Protein AF-0000000070794550 (afdb_homodimer)

Solvent-accessible surface area (backbone atoms only — not comparable to full-atom values): 39874 Å² total; per-residue (Å²): 136,85,81,77,79,78,79,77,77,76,75,76,77,64,78,76,72,65,73,42,63,69,60,54,55,72,79,30,50,44,40,34,38,32,45,31,24,55,67,31,24,35,37,39,32,32,32,24,46,64,47,97,80,58,33,55,36,81,70,41,79,57,39,71,37,76,34,78,49,10,64,63,60,50,62,90,42,66,71,52,47,46,52,52,51,50,62,43,49,58,83,49,68,86,49,79,27,49,26,40,39,36,29,32,53,31,43,52,71,46,60,66,68,55,51,54,50,47,28,49,48,52,50,55,52,37,70,76,44,84,34,48,42,71,74,47,58,44,72,54,28,45,39,57,50,26,49,20,34,40,47,25,49,33,53,77,68,54,30,81,80,39,85,82,69,70,70,57,23,33,34,39,32,31,50,36,22,28,21,40,28,40,58,47,83,66,60,88,78,54,89,44,99,43,56,49,76,44,78,56,88,91,38,80,46,43,29,36,34,45,49,42,66,28,58,1,61,49,46,41,41,42,62,43,63,70,44,39,30,29,21,18,20,63,34,70,31,55,74,67,49,60,18,58,20,30,20,68,62,30,16,58,52,47,30,41,47,38,38,72,61,64,37,33,27,80,70,32,28,64,56,41,71,75,33,76,66,86,43,38,38,46,35,49,63,56,44,58,62,56,67,31,75,88,68,66,41,84,83,38,47,47,25,47,51,58,47,30,52,48,23,28,64,70,37,4,65,29,51,33,76,57,49,48,67,76,39,72,83,50,89,57,61,64,46,46,15,34,53,38,14,43,48,33,18,42,43,31,67,12,41,56,44,58,45,75,46,63,36,28,42,64,55,83,94,60,57,73,52,38,61,52,17,52,52,56,68,48,72,83,127,135,84,82,76,79,78,78,78,77,77,74,76,78,64,78,77,74,64,74,42,63,69,59,53,56,71,79,30,49,46,41,34,37,32,44,32,25,55,66,34,25,36,36,39,31,33,33,27,46,64,46,96,78,58,32,54,37,82,70,40,79,57,37,72,36,76,34,80,49,10,62,62,62,49,62,91,42,65,69,52,48,46,51,50,50,50,60,43,48,59,82,50,68,86,48,80,27,49,25,39,39,36,29,32,52,31,42,54,71,44,60,66,69,55,51,55,52,48,29,49,48,52,49,56,51,35,71,74,43,83,34,48,41,69,72,47,57,43,73,53,29,46,39,58,50,26,48,20,35,41,48,24,48,32,53,77,67,54,31,82,79,40,84,83,69,69,67,56,24,32,32,36,33,30,50,36,23,29,21,40,29,39,58,47,83,66,58,90,77,53,92,43,100,44,55,49,77,44,77,57,88,91,38,79,45,43,29,36,35,46,48,42,67,29,56,1,61,50,45,41,40,43,62,43,62,71,43,40,29,28,20,18,20,63,32,71,30,55,74,66,49,60,20,53,24,31,19,66,62,30,16,57,52,47,29,41,48,38,37,71,61,62,37,34,28,81,68,32,28,64,58,41,70,76,33,77,67,86,44,37,36,48,34,50,63,57,44,59,62,58,67,32,75,89,70,65,41,84,82,37,47,46,26,46,51,57,47,29,51,48,24,27,65,71,36,4,64,30,52,35,76,56,48,47,67,77,38,72,86,51,90,56,61,62,46,45,14,34,53,37,15,44,47,35,18,44,43,32,68,12,41,56,44,59,48,75,46,62,37,28,40,63,55,82,94,61,58,76,50,38,60,53,17,52,54,56,67,48,72,82,127

Sequence (762 aa):
MLRWIVLICISLFLPLSAYADKSDCINHHCIAVIDAGSSSSRLHIYAYDLDETNTPIAIREIWNRKAVPGLPTIEHENKSVSAYMEKLFSDAPAVLMPVYFYSTAGMRLLPKTHHRNVNQLVAEWFDRQYYWRLVTARTISGTEEGIFAWLATNYQLNLFQQEPQTLAGVMDIGGASVQIVIPVVNPSFMDHEHTTTIRLYGKEFTVFSHSFLGLGQNEMGHQFFDLKFCFPEEYELPSGRQARGDAYACKDEIAILVNSVHSVSRKIKSVLAANPIEKWYILGGITFMLNDKLFSLDNQYFTNRDLISYADQNICHQKWSTLEVLYPDNLMVFNYCMLPSYLYALLVHGYGLKSYQKVNFMPNSKNIDWTLGVVLQHKQSMLRWIVLICISLFLPLSAYADKSDCINHHCIAVIDAGSSSSRLHIYAYDLDETNTPIAIREIWNRKAVPGLPTIEHENKSVSAYMEKLFSDAPAVLMPVYFYSTAGMRLLPKTHHRNVNQLVAEWFDRQYYWRLVTARTISGTEEGIFAWLATNYQLNLFQQEPQTLAGVMDIGGASVQIVIPVVNPSFMDHEHTTTIRLYGKEFTVFSHSFLGLGQNEMGHQFFDLKFCFPEEYELPSGRQARGDAYACKDEIAILVNSVHSVSRKIKSVLAANPIEKWYILGGITFMLNDKLFSLDNQYFTNRDLISYADQNICHQKWSTLEVLYPDNLMVFNYCMLPSYLYALLVHGYGLKSYQKVNFMPNSKNIDWTLGVVLQHKQS

Structure (mmCIF, N/CA/C/O backbone):
data_AF-0000000070794550-model_v1
#
loop_
_entity.id
_entity.type
_entity.pdbx_description
1 polymer 'Ecto-ATP diphosphohydrolase II'
#
loop_
_atom_site.group_PDB
_atom_site.id
_atom_site.type_symbol
_atom_site.label_atom_id
_atom_site.label_alt_id
_atom_site.label_comp_id
_atom_site.label_asym_id
_atom_site.label_entity_id
_atom_site.label_seq_id
_atom_site.pdbx_PDB_ins_code
_atom_site.Cartn_x
_atom_site.Cartn_y
_atom_site.Cartn_z
_atom_site.occupancy
_atom_site.B_iso_or_equiv
_atom_site.auth_seq_id
_atom_site.auth_comp_id
_atom_site.auth_asym_id
_atom_site.auth_atom_id
_atom_site.pdbx_PDB_model_num
ATOM 1 N N . MET A 1 1 ? -56.969 12.969 -19.75 1 31.62 1 MET A N 1
ATOM 2 C CA . MET A 1 1 ? -56 12.703 -18.688 1 31.62 1 MET A CA 1
ATOM 3 C C . MET A 1 1 ? -54.625 13.227 -19.078 1 31.62 1 MET A C 1
ATOM 5 O O . MET A 1 1 ? -54.062 12.797 -20.062 1 31.62 1 MET A O 1
ATOM 9 N N . LEU A 1 2 ? -54.312 14.516 -18.688 1 32.88 2 LEU A N 1
ATOM 10 C CA . LEU A 1 2 ? -53.156 15.336 -19 1 32.88 2 LEU A CA 1
ATOM 11 C C . LEU A 1 2 ? -51.906 14.773 -18.359 1 32.88 2 LEU A C 1
ATOM 13 O O . LEU A 1 2 ? -51.844 14.641 -17.125 1 32.88 2 LEU A O 1
ATOM 17 N N . ARG A 1 3 ? -51.156 13.875 -19.109 1 42 3 ARG A N 1
ATOM 18 C CA . ARG A 1 3 ? -49.844 13.32 -18.812 1 42 3 ARG A CA 1
ATOM 19 C C . ARG A 1 3 ? -48.844 14.43 -18.469 1 42 3 ARG A C 1
ATOM 21 O O . ARG A 1 3 ? -48.531 15.266 -19.297 1 42 3 ARG A O 1
ATOM 28 N N . TRP A 1 4 ? -48.844 14.875 -17.172 1 33.5 4 TRP A N 1
ATOM 29 C CA . TRP A 1 4 ? -47.906 15.844 -16.656 1 33.5 4 TRP A CA 1
ATOM 30 C C . TRP A 1 4 ? -46.469 15.289 -16.719 1 33.5 4 TRP A C 1
ATOM 32 O O . TRP A 1 4 ? -46.188 14.242 -16.125 1 33.5 4 TRP A O 1
ATOM 42 N N . ILE A 1 5 ? -45.75 15.578 -17.797 1 34.59 5 ILE A N 1
ATOM 43 C CA . ILE A 1 5 ? -44.312 15.328 -17.953 1 34.59 5 ILE A CA 1
ATOM 44 C C . ILE A 1 5 ? -43.531 16.078 -16.875 1 34.59 5 ILE A C 1
ATOM 46 O O . ILE A 1 5 ? -43.594 17.312 -16.812 1 34.59 5 ILE A O 1
ATOM 50 N N . VAL A 1 6 ? -43.25 15.445 -15.734 1 36.06 6 VAL A N 1
ATOM 51 C CA . VAL A 1 6 ? -42.344 15.984 -14.711 1 36.06 6 VAL A CA 1
ATOM 52 C C . VAL A 1 6 ? -40.938 16.094 -15.266 1 36.06 6 VAL A C 1
ATOM 54 O O . VAL A 1 6 ? -40.344 15.102 -15.664 1 36.06 6 VAL A O 1
ATOM 57 N N . LEU A 1 7 ? -40.562 17.25 -15.734 1 33.47 7 LEU A N 1
ATOM 58 C CA . LEU A 1 7 ? -39.188 17.609 -16.094 1 33.47 7 LEU A CA 1
ATOM 59 C C . LEU A 1 7 ? -38.281 17.578 -14.875 1 33.47 7 LEU A C 1
ATOM 61 O O . LEU A 1 7 ? -38.438 18.375 -13.945 1 33.47 7 LEU A O 1
ATOM 65 N N . ILE A 1 8 ? -37.75 16.438 -14.594 1 33.59 8 ILE A N 1
ATOM 66 C CA . ILE A 1 8 ? -36.688 16.344 -13.578 1 33.59 8 ILE A CA 1
ATOM 67 C C . ILE A 1 8 ? -35.469 17.109 -14.031 1 33.59 8 ILE A C 1
ATOM 69 O O . ILE A 1 8 ? -34.844 16.781 -15.047 1 33.59 8 ILE A O 1
ATOM 73 N N . CYS A 1 9 ? -35.312 18.391 -13.664 1 31.02 9 CYS A N 1
ATOM 74 C CA . CYS A 1 9 ? -34.094 19.172 -13.82 1 31.02 9 CYS A CA 1
ATOM 75 C C . CYS A 1 9 ? -32.969 18.578 -12.992 1 31.02 9 CYS A C 1
ATOM 77 O O . CYS A 1 9 ? -33 18.625 -11.766 1 31.02 9 CYS A O 1
ATOM 79 N N . ILE A 1 10 ? -32.312 17.609 -13.438 1 32.62 10 ILE A N 1
ATOM 80 C CA . ILE A 1 10 ? -31.047 17.156 -12.844 1 32.62 10 ILE A CA 1
ATOM 81 C C . ILE A 1 10 ? -30.047 18.312 -12.828 1 32.62 10 ILE A C 1
ATOM 83 O O . ILE A 1 10 ? -29.625 18.797 -13.883 1 32.62 10 ILE A O 1
ATOM 87 N N . SER A 1 11 ? -30.141 19.141 -11.82 1 30.39 11 SER A N 1
ATOM 88 C CA . SER A 1 11 ? -29.094 20.125 -11.633 1 30.39 11 SER A CA 1
ATOM 89 C C . SER A 1 11 ? -27.719 19.469 -11.461 1 30.39 11 SER A C 1
ATOM 91 O O . SER A 1 11 ? -27.5 18.734 -10.492 1 30.39 11 SER A O 1
ATOM 93 N N . LEU A 1 12 ? -27.031 19.172 -12.484 1 34.56 12 LEU A N 1
ATOM 94 C CA . LEU A 1 12 ? -25.609 18.875 -12.453 1 34.56 12 LEU A CA 1
ATOM 95 C C . LEU A 1 12 ? -24.859 19.938 -11.648 1 34.56 12 LEU A C 1
ATOM 97 O O . LEU A 1 12 ? -24.766 21.094 -12.07 1 34.56 12 LEU A O 1
ATOM 101 N N . PHE A 1 13 ? -24.766 19.766 -10.391 1 29.69 13 PHE A N 1
ATOM 102 C CA . PHE A 1 13 ? -23.859 20.625 -9.641 1 29.69 13 PHE A CA 1
ATOM 103 C C . PHE A 1 13 ? -22.422 20.469 -10.141 1 29.69 13 PHE A C 1
ATOM 105 O O . PHE A 1 13 ? -21.797 19.422 -9.922 1 29.69 13 PHE A O 1
ATOM 112 N N . LEU A 1 14 ? -22.047 21.016 -11.18 1 35.53 14 LEU A N 1
ATOM 113 C CA . LEU A 1 14 ? -20.641 21.188 -11.508 1 35.53 14 LEU A CA 1
ATOM 114 C C . LEU A 1 14 ? -19.875 21.828 -10.344 1 35.53 14 LEU A C 1
ATOM 116 O O . LEU A 1 14 ? -20.344 22.828 -9.773 1 35.53 14 LEU A O 1
ATOM 120 N N . PRO A 1 15 ? -19.016 21.047 -9.742 1 40.53 15 PRO A N 1
ATOM 121 C CA . PRO A 1 15 ? -18.234 21.75 -8.727 1 40.53 15 PRO A CA 1
ATOM 122 C C . PRO A 1 15 ? -17.75 23.125 -9.203 1 40.53 15 PRO A C 1
ATOM 124 O O . PRO A 1 15 ? -17.344 23.266 -10.359 1 40.53 15 PRO A O 1
ATOM 127 N N . LEU A 1 16 ? -18.25 24.188 -8.68 1 37.53 16 LEU A N 1
ATOM 128 C CA . LEU A 1 16 ? -17.812 25.562 -8.93 1 37.53 16 LEU A CA 1
ATOM 129 C C . LEU A 1 16 ? -16.297 25.672 -8.852 1 37.53 16 LEU A C 1
ATOM 131 O O . LEU A 1 16 ? -15.711 25.469 -7.785 1 37.53 16 LEU A O 1
ATOM 135 N N . SER A 1 17 ? -15.641 25.406 -9.93 1 43.44 17 SER A N 1
ATOM 136 C CA . SER A 1 17 ? -14.289 25.953 -9.992 1 43.44 17 SER A CA 1
ATOM 137 C C . SER A 1 17 ? -14.25 27.406 -9.57 1 43.44 17 SER A C 1
ATOM 139 O O . SER A 1 17 ? -14.891 28.266 -10.195 1 43.44 17 SER A O 1
ATOM 141 N N . ALA A 1 18 ? -14.078 27.656 -8.375 1 44.47 18 ALA A N 1
ATOM 142 C CA . ALA A 1 18 ? -13.867 29.047 -8 1 44.47 18 ALA A CA 1
ATOM 143 C C . ALA A 1 18 ? -12.859 29.719 -8.93 1 44.47 18 ALA A C 1
ATOM 145 O O . ALA A 1 18 ? -11.688 29.328 -8.969 1 44.47 18 ALA A O 1
ATOM 146 N N . TYR A 1 19 ? -13.234 30.312 -10 1 50.25 19 TYR A N 1
ATOM 147 C CA . TYR A 1 19 ? -12.352 31.234 -10.711 1 50.25 19 TYR A CA 1
ATOM 148 C C . TYR A 1 19 ? -11.727 32.25 -9.758 1 50.25 19 TYR A C 1
ATOM 150 O O . TYR A 1 19 ? -12.438 32.969 -9.078 1 50.25 19 TYR A O 1
ATOM 158 N N . ALA A 1 20 ? -10.539 31.875 -9.234 1 56.94 20 ALA A N 1
ATOM 159 C CA . ALA A 1 20 ? -9.836 32.844 -8.414 1 56.94 20 ALA A CA 1
ATOM 160 C C . ALA A 1 20 ? -9.672 34.188 -9.148 1 56.94 20 ALA A C 1
ATOM 162 O O . ALA A 1 20 ? -9.148 34.219 -10.266 1 56.94 20 ALA A O 1
ATOM 163 N N . ASP A 1 21 ? -10.281 35.156 -8.734 1 63.5 21 ASP A N 1
ATOM 164 C CA . ASP A 1 21 ? -10.164 36.531 -9.211 1 63.5 21 ASP A CA 1
ATOM 165 C C . ASP A 1 21 ? -8.727 37.031 -9.109 1 63.5 21 ASP A C 1
ATOM 167 O O . ASP A 1 21 ? -8.117 36.969 -8.039 1 63.5 21 ASP A O 1
ATOM 171 N N . LYS A 1 22 ? -7.973 37.312 -10.141 1 72 22 LYS A N 1
ATOM 172 C CA . LYS A 1 22 ? -6.652 37.906 -10.273 1 72 22 LYS A CA 1
ATOM 173 C C . LYS A 1 22 ? -6.496 39.094 -9.328 1 72 22 LYS A C 1
ATOM 175 O O . LYS A 1 22 ? -5.379 39.469 -8.961 1 72 22 LYS A O 1
ATOM 180 N N . SER A 1 23 ? -7.574 39.406 -8.844 1 76.12 23 SER A N 1
ATOM 181 C CA . SER A 1 23 ? -7.594 40.625 -8.047 1 76.12 23 SER A CA 1
ATOM 182 C C . SER A 1 23 ? -6.926 40.406 -6.691 1 76.12 23 SER A C 1
ATOM 184 O O . SER A 1 23 ? -6.227 41.312 -6.199 1 76.12 23 SER A O 1
ATOM 186 N N . ASP A 1 24 ? -6.984 39.281 -6.078 1 85.31 24 ASP A N 1
ATOM 187 C CA . ASP A 1 24 ? -6.375 39.031 -4.777 1 85.31 24 ASP A CA 1
ATOM 188 C C . ASP A 1 24 ? -4.852 39.125 -4.855 1 85.31 24 ASP A C 1
ATOM 190 O O . ASP A 1 24 ? -4.207 39.656 -3.965 1 85.31 24 ASP A O 1
ATOM 194 N N . CYS A 1 25 ? -4.398 38.656 -5.914 1 88.38 25 CYS A N 1
ATOM 195 C CA . CYS A 1 25 ? -2.945 38.594 -6.031 1 88.38 25 CYS A CA 1
ATOM 196 C C . CYS A 1 25 ? -2.359 39.938 -6.43 1 88.38 25 CYS A C 1
ATOM 198 O O . CYS A 1 25 ? -1.142 40.125 -6.402 1 88.38 25 CYS A O 1
ATOM 200 N N . ILE A 1 26 ? -3.189 40.844 -6.789 1 83.38 26 ILE A N 1
ATOM 201 C CA . ILE A 1 26 ? -2.768 42.188 -7.062 1 83.38 26 ILE A CA 1
ATOM 202 C C . ILE A 1 26 ? -2.641 42.969 -5.75 1 83.38 26 ILE A C 1
ATOM 204 O O . ILE A 1 26 ? -1.681 43.719 -5.551 1 83.38 26 ILE A O 1
ATOM 208 N N . ASN A 1 27 ? -3.465 42.688 -4.875 1 90.19 27 ASN A N 1
ATOM 209 C CA . ASN A 1 27 ? -3.559 43.469 -3.648 1 90.19 27 ASN A CA 1
ATOM 210 C C . ASN A 1 27 ? -2.814 42.781 -2.498 1 90.19 27 ASN A C 1
ATOM 212 O O . ASN A 1 27 ? -2.516 43.438 -1.488 1 90.19 27 ASN A O 1
ATOM 216 N N . HIS A 1 28 ? -2.576 41.531 -2.576 1 94.31 28 HIS A N 1
ATOM 217 C CA . HIS A 1 28 ? -1.906 40.719 -1.559 1 94.31 28 HIS A CA 1
ATOM 218 C C . HIS A 1 28 ? -0.818 39.844 -2.174 1 94.31 28 HIS A C 1
ATOM 220 O O . HIS A 1 28 ? -0.772 39.688 -3.395 1 94.31 28 HIS A O 1
ATOM 226 N N . HIS A 1 29 ? 0.067 39.375 -1.293 1 95.19 29 HIS A N 1
ATOM 227 C CA . HIS A 1 29 ? 1.001 38.375 -1.769 1 95.19 29 HIS A CA 1
ATOM 228 C C . HIS A 1 29 ? 0.291 37.031 -2.027 1 95.19 29 HIS A C 1
ATOM 230 O O . HIS A 1 29 ? -0.668 36.688 -1.331 1 95.19 29 HIS A O 1
ATOM 236 N N . CYS A 1 30 ? 0.753 36.375 -3.08 1 96.88 30 CYS A N 1
ATOM 237 C CA . CYS A 1 30 ? 0.184 35.062 -3.369 1 96.88 30 CYS A CA 1
ATOM 238 C C . CYS A 1 30 ? 1.271 34 -3.424 1 96.88 30 CYS A C 1
ATOM 240 O O . CYS A 1 30 ? 2.416 34.281 -3.777 1 96.88 30 CYS A O 1
ATOM 242 N N . ILE A 1 31 ? 0.942 32.812 -3.029 1 97.75 31 ILE A N 1
ATOM 243 C CA . ILE A 1 31 ? 1.855 31.688 -2.998 1 97.75 31 ILE A CA 1
ATOM 244 C C . ILE A 1 31 ? 1.089 30.391 -3.305 1 97.75 31 ILE A C 1
ATOM 246 O O . ILE A 1 31 ? -0.071 30.25 -2.91 1 97.75 31 ILE A O 1
ATOM 250 N N . ALA A 1 32 ? 1.699 29.516 -4.078 1 98.12 32 ALA A N 1
ATOM 251 C CA . ALA A 1 32 ? 1.104 28.219 -4.383 1 98.12 32 ALA A CA 1
ATOM 252 C C . ALA A 1 32 ? 1.885 27.078 -3.715 1 98.12 32 ALA A C 1
ATOM 254 O O . ALA A 1 32 ? 3.117 27.109 -3.672 1 98.12 32 ALA A O 1
ATOM 255 N N . VAL A 1 33 ? 1.181 26.141 -3.113 1 98.69 33 VAL A N 1
ATOM 256 C CA . VAL A 1 33 ? 1.776 24.953 -2.52 1 98.69 33 VAL A CA 1
ATOM 257 C C . VAL A 1 33 ? 1.087 23.703 -3.064 1 98.69 33 VAL A C 1
ATOM 259 O O . VAL A 1 33 ? -0.141 23.594 -3.021 1 98.69 33 VAL A O 1
ATOM 262 N N . ILE A 1 34 ? 1.874 22.766 -3.598 1 98.69 34 ILE A N 1
ATOM 263 C CA . ILE A 1 34 ? 1.354 21.5 -4.098 1 98.69 34 ILE A CA 1
ATOM 264 C C . ILE A 1 34 ? 1.662 20.391 -3.102 1 98.69 34 ILE A C 1
ATOM 266 O O . ILE A 1 34 ? 2.82 20.188 -2.729 1 98.69 34 ILE A O 1
ATOM 270 N N . ASP A 1 35 ? 0.62 19.75 -2.676 1 98.12 35 ASP A N 1
ATOM 271 C CA . ASP A 1 35 ? 0.699 18.516 -1.908 1 98.12 35 ASP A CA 1
ATOM 272 C C . ASP A 1 35 ? 0.505 17.297 -2.807 1 98.12 35 ASP A C 1
ATOM 274 O O . ASP A 1 35 ? -0.622 16.969 -3.189 1 98.12 35 ASP A O 1
ATOM 278 N N . ALA A 1 36 ? 1.616 16.625 -3.1 1 97.62 36 ALA A N 1
ATOM 279 C CA . ALA A 1 36 ? 1.534 15.406 -3.91 1 97.62 36 ALA A CA 1
ATOM 280 C C . ALA A 1 36 ? 1.52 14.164 -3.031 1 97.62 36 ALA A C 1
ATOM 282 O O . ALA A 1 36 ? 2.574 13.625 -2.689 1 97.62 36 ALA A O 1
ATOM 283 N N . GLY A 1 37 ? 0.333 13.641 -2.818 1 93.75 37 GLY A N 1
ATOM 284 C CA . GLY A 1 37 ? 0.152 12.531 -1.893 1 93.75 37 GLY A CA 1
ATOM 285 C C . GLY A 1 37 ? -0.058 11.203 -2.588 1 93.75 37 GLY A C 1
ATOM 286 O O . GLY A 1 37 ? 0.111 11.094 -3.805 1 93.75 37 GLY A O 1
ATOM 287 N N . SER A 1 38 ? -0.355 10.18 -1.741 1 91.69 38 SER A N 1
ATOM 288 C CA . SER A 1 38 ? -0.474 8.805 -2.207 1 91.69 38 SER A CA 1
ATOM 289 C C . SER A 1 38 ? -1.76 8.602 -3.002 1 91.69 38 SER A C 1
ATOM 291 O O . SER A 1 38 ? -1.781 7.84 -3.973 1 91.69 38 SER A O 1
ATOM 293 N N . SER A 1 39 ? -2.809 9.336 -2.646 1 88.19 39 SER A N 1
ATOM 294 C CA . SER A 1 39 ? -4.109 9.117 -3.27 1 88.19 39 SER A CA 1
ATOM 295 C C . SER A 1 39 ? -4.402 10.188 -4.32 1 88.19 39 SER A C 1
ATOM 297 O O . SER A 1 39 ? -5.121 9.93 -5.289 1 88.19 39 SER A O 1
ATOM 299 N N . SER A 1 40 ? -3.939 11.367 -4.043 1 93 40 SER A N 1
ATOM 300 C CA . SER A 1 40 ? -4.16 12.516 -4.914 1 93 40 SER A CA 1
ATOM 301 C C . SER A 1 40 ? -3.088 13.578 -4.703 1 93 40 SER A C 1
ATOM 303 O O . SER A 1 40 ? -2.297 13.492 -3.762 1 93 40 SER A O 1
ATOM 305 N N . SER A 1 41 ? -3.062 14.461 -5.629 1 96.69 41 SER A N 1
ATOM 306 C CA . SER A 1 41 ? -2.322 15.703 -5.441 1 96.69 41 SER A CA 1
ATOM 307 C C . SER A 1 41 ? -3.262 16.906 -5.367 1 96.69 41 SER A C 1
ATOM 309 O O . SER A 1 41 ? -4.305 16.922 -6.027 1 96.69 41 SER A O 1
ATOM 311 N N . ARG A 1 42 ? -2.879 17.859 -4.535 1 97.19 42 ARG A N 1
ATOM 312 C CA . ARG A 1 42 ? -3.688 19.062 -4.395 1 97.19 42 ARG A CA 1
ATOM 313 C C . ARG A 1 42 ? -2.828 20.312 -4.539 1 97.19 42 ARG A C 1
ATOM 315 O O . ARG A 1 42 ? -1.761 20.422 -3.93 1 97.19 42 ARG A O 1
ATOM 322 N N . LEU A 1 43 ? -3.307 21.172 -5.371 1 98.31 43 LEU A N 1
ATOM 323 C CA . LEU A 1 43 ? -2.736 22.5 -5.504 1 98.31 43 LEU A CA 1
ATOM 324 C C . LEU A 1 43 ? -3.541 23.516 -4.699 1 98.31 43 LEU A C 1
ATOM 326 O O . LEU A 1 43 ? -4.758 23.625 -4.867 1 98.31 43 LEU A O 1
ATOM 330 N N . HIS A 1 44 ? -2.828 24.203 -3.793 1 98 44 HIS A N 1
ATOM 331 C CA . HIS A 1 44 ? -3.412 25.281 -3.002 1 98 44 HIS A CA 1
ATOM 332 C C . HIS A 1 44 ? -2.783 26.625 -3.352 1 98 44 HIS A C 1
ATOM 334 O O . HIS A 1 44 ? -1.556 26.75 -3.365 1 98 44 HIS A O 1
ATOM 340 N N . ILE A 1 45 ? -3.633 27.578 -3.596 1 97.75 45 ILE A N 1
ATOM 341 C CA . ILE A 1 45 ? -3.145 28.938 -3.766 1 97.75 45 ILE A CA 1
ATOM 342 C C . ILE A 1 45 ? -3.664 29.812 -2.631 1 97.75 45 ILE A C 1
ATOM 344 O O . ILE A 1 45 ? -4.871 29.875 -2.385 1 97.75 45 ILE A O 1
ATOM 348 N N . TYR A 1 46 ? -2.705 30.469 -1.963 1 97.56 46 TYR A N 1
ATOM 349 C CA . TYR A 1 46 ? -3.018 31.312 -0.813 1 97.56 46 TYR A CA 1
ATOM 350 C C . TYR A 1 46 ? -2.695 32.781 -1.104 1 97.56 46 TYR A C 1
ATOM 352 O O . TYR A 1 46 ? -1.731 33.062 -1.811 1 97.56 46 TYR A O 1
ATOM 360 N N . ALA A 1 47 ? -3.516 33.656 -0.58 1 97.19 47 ALA A N 1
ATOM 361 C CA . ALA A 1 47 ? -3.191 35.062 -0.447 1 97.19 47 ALA A CA 1
ATOM 362 C C . ALA A 1 47 ? -2.854 35.438 1 1 97.19 47 ALA A C 1
ATOM 364 O O . ALA A 1 47 ? -3.43 34.875 1.933 1 97.19 47 ALA A O 1
ATOM 365 N N . TYR A 1 48 ? -1.906 36.281 1.191 1 97.25 48 TYR A N 1
ATOM 366 C CA . TYR A 1 48 ? -1.511 36.625 2.555 1 97.25 48 TYR A CA 1
ATOM 367 C C . TYR A 1 48 ? -0.913 38.031 2.623 1 97.25 48 TYR A C 1
ATOM 369 O O . TYR A 1 48 ? -0.577 38.594 1.593 1 97.25 48 TYR A O 1
ATOM 377 N N . ASP A 1 49 ? -0.895 38.562 3.76 1 96.56 49 ASP A N 1
ATOM 378 C CA . ASP A 1 49 ? -0.176 39.812 4.078 1 96.56 49 ASP A CA 1
ATOM 379 C C . ASP A 1 49 ? 1.042 39.531 4.953 1 96.56 49 ASP A C 1
ATOM 381 O O . ASP A 1 49 ? 1.389 38.375 5.184 1 96.56 49 ASP A O 1
ATOM 385 N N . LEU A 1 50 ? 1.813 40.531 5.223 1 94.94 50 LEU A N 1
ATOM 386 C CA . LEU A 1 50 ? 2.982 40.406 6.086 1 94.94 50 LEU A CA 1
ATOM 387 C C . LEU A 1 50 ? 2.836 41.281 7.332 1 94.94 50 LEU A C 1
ATOM 389 O O . LEU A 1 50 ? 2.324 42.375 7.262 1 94.94 50 LEU A O 1
ATOM 393 N N . ASP A 1 51 ? 3.242 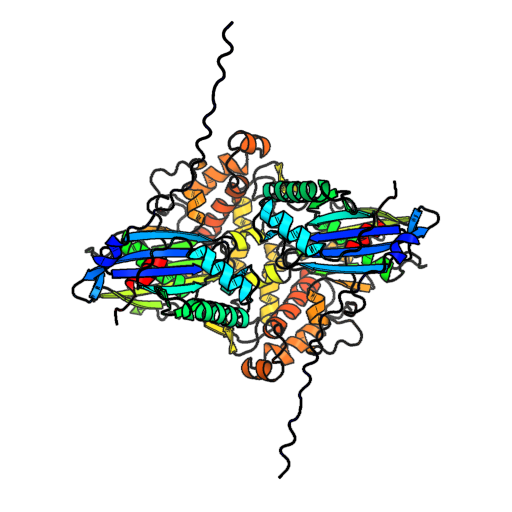40.688 8.438 1 91.38 51 ASP A N 1
ATOM 394 C CA . ASP A 1 51 ? 3.266 41.5 9.656 1 91.38 51 ASP A CA 1
ATOM 395 C C . ASP A 1 51 ? 4.586 42.25 9.789 1 91.38 51 ASP A C 1
ATOM 397 O O . ASP A 1 51 ? 5.352 42.344 8.828 1 91.38 51 ASP A O 1
ATOM 401 N N . GLU A 1 52 ? 4.809 42.875 10.922 1 90.06 52 GLU A N 1
ATOM 402 C CA . GLU A 1 52 ? 5.984 43.719 11.148 1 90.06 52 GLU A CA 1
ATOM 403 C C . GLU A 1 52 ? 7.266 42.906 11.078 1 90.06 52 GLU A C 1
ATOM 405 O O . GLU A 1 52 ? 8.344 43.438 10.805 1 90.06 52 GLU A O 1
ATOM 410 N N . THR A 1 53 ? 7.191 41.594 11.312 1 87.88 53 THR A N 1
ATOM 411 C CA . THR A 1 53 ? 8.359 40.719 11.258 1 87.88 53 THR A CA 1
ATOM 412 C C . THR A 1 53 ? 8.492 40.094 9.883 1 87.88 53 THR A C 1
ATOM 414 O O . THR A 1 53 ? 9.266 39.156 9.703 1 87.88 53 THR A O 1
ATOM 417 N N . ASN A 1 54 ? 7.684 40.531 8.938 1 91.56 54 ASN A N 1
ATOM 418 C CA . ASN A 1 54 ? 7.664 39.969 7.586 1 91.56 54 ASN A CA 1
ATOM 419 C C . ASN A 1 54 ? 7.211 38.531 7.574 1 91.56 54 ASN A C 1
ATOM 421 O O . ASN A 1 54 ? 7.719 37.719 6.797 1 91.56 54 ASN A O 1
ATOM 425 N N . THR A 1 55 ? 6.43 38.188 8.57 1 92.75 55 THR A N 1
ATOM 426 C CA . THR A 1 55 ? 5.824 36.875 8.656 1 92.75 55 THR A CA 1
ATOM 427 C C . THR A 1 55 ? 4.398 36.906 8.117 1 92.75 55 THR A C 1
ATOM 429 O O . THR A 1 55 ? 3.641 37.844 8.375 1 92.75 55 THR A O 1
ATOM 432 N N . PRO A 1 56 ? 4.012 35.906 7.328 1 96.31 56 PRO A N 1
ATOM 433 C CA . PRO A 1 56 ? 2.67 35.875 6.738 1 96.31 56 PRO A CA 1
ATOM 434 C C . PRO A 1 56 ? 1.562 35.938 7.785 1 96.31 56 PRO A C 1
ATOM 436 O O . PRO A 1 56 ? 1.652 35.281 8.82 1 96.31 56 PRO A O 1
ATOM 439 N N . ILE A 1 57 ? 0.574 36.719 7.551 1 95.38 57 ILE A N 1
ATOM 440 C CA . ILE A 1 57 ? -0.647 36.844 8.344 1 95.38 57 ILE A CA 1
ATOM 441 C C . ILE A 1 57 ? -1.853 36.969 7.414 1 95.38 57 ILE A C 1
ATOM 443 O O . ILE A 1 57 ? -1.696 37.094 6.195 1 95.38 57 ILE A O 1
ATOM 447 N N . ALA A 1 58 ? -3.045 36.844 7.957 1 96.12 58 ALA A N 1
ATOM 448 C CA . ALA A 1 58 ? -4.289 36.969 7.203 1 96.12 58 ALA A CA 1
ATOM 449 C C . ALA A 1 58 ? -4.289 36.062 5.988 1 96.12 58 ALA A C 1
ATOM 451 O O . ALA A 1 58 ? -4.582 36.5 4.871 1 96.12 58 ALA A O 1
ATOM 452 N N . ILE A 1 59 ? -3.867 34.875 6.215 1 96.94 59 ILE A N 1
ATOM 453 C CA . ILE A 1 59 ? -3.719 33.906 5.137 1 96.94 59 ILE A CA 1
ATOM 454 C C . ILE A 1 59 ? -5.09 33.344 4.742 1 96.94 59 ILE A C 1
ATOM 456 O O . ILE A 1 59 ? -5.863 32.938 5.598 1 96.94 59 ILE A O 1
ATOM 460 N N . ARG A 1 60 ? -5.383 33.344 3.471 1 95.56 60 ARG A N 1
ATOM 461 C CA . ARG A 1 60 ? -6.633 32.812 2.943 1 95.56 60 ARG A CA 1
ATOM 462 C C . ARG A 1 60 ? -6.391 31.984 1.689 1 95.56 60 ARG A C 1
ATOM 464 O O . ARG A 1 60 ? -5.602 32.375 0.824 1 95.56 60 ARG A O 1
ATOM 471 N N . GLU A 1 61 ? -6.98 30.828 1.689 1 96.12 61 GLU A N 1
ATOM 472 C CA . GLU A 1 61 ? -6.957 30.062 0.447 1 96.12 61 GLU A CA 1
ATOM 473 C C . GLU A 1 61 ? -7.902 30.656 -0.588 1 96.12 61 GLU A C 1
ATOM 475 O O . GLU A 1 61 ? -9.102 30.828 -0.326 1 96.12 61 GLU A O 1
ATOM 480 N N . ILE A 1 62 ? -7.414 30.984 -1.793 1 95.75 62 ILE A N 1
ATOM 481 C CA . ILE A 1 62 ? -8.242 31.688 -2.764 1 95.75 62 ILE A CA 1
ATOM 482 C C . ILE A 1 62 ? -8.57 30.766 -3.932 1 95.75 62 ILE A C 1
ATOM 484 O O . ILE A 1 62 ? -9.438 31.078 -4.754 1 95.75 62 ILE A O 1
ATOM 488 N N . TRP A 1 63 ? -7.844 29.688 -4.035 1 95.69 63 TRP A N 1
ATOM 489 C CA . TRP A 1 63 ? -8.07 28.734 -5.117 1 95.69 63 TRP A CA 1
ATOM 490 C C . TRP A 1 63 ? -7.438 27.391 -4.793 1 95.69 63 TRP A C 1
ATOM 492 O O . TRP A 1 63 ? -6.414 27.312 -4.113 1 95.69 63 TRP A O 1
ATOM 502 N N . ASN A 1 64 ? -8.008 26.297 -5.156 1 96.06 64 ASN A N 1
ATOM 503 C CA . ASN A 1 64 ? -7.422 24.969 -5.023 1 96.06 64 ASN A CA 1
ATOM 504 C C . ASN A 1 64 ? -7.93 24.016 -6.109 1 96.06 64 ASN A C 1
ATOM 506 O O . ASN A 1 64 ? -8.945 24.281 -6.75 1 96.06 64 ASN A O 1
ATOM 510 N N . ARG A 1 65 ? -7.152 23 -6.332 1 96.62 65 ARG A N 1
ATOM 511 C CA . ARG A 1 65 ? -7.523 21.969 -7.289 1 96.62 65 ARG A CA 1
ATOM 512 C C . ARG A 1 65 ? -6.914 20.625 -6.91 1 96.62 65 ARG A C 1
ATOM 514 O O . ARG A 1 65 ? -5.758 20.562 -6.48 1 96.62 65 ARG A O 1
ATOM 521 N N . LYS A 1 66 ? -7.73 19.625 -7.156 1 94.19 66 LYS A N 1
ATOM 522 C CA . LYS A 1 66 ? -7.297 18.25 -6.887 1 94.19 66 LYS A CA 1
ATOM 523 C C . LYS A 1 66 ? -7.062 17.484 -8.18 1 94.19 66 LYS A C 1
ATOM 525 O O . LYS A 1 66 ? -7.82 17.641 -9.148 1 94.19 66 LYS A O 1
ATOM 530 N N . ALA A 1 67 ? -5.996 16.703 -8.203 1 93.5 67 ALA A N 1
ATOM 531 C CA . ALA A 1 67 ? -5.734 15.773 -9.312 1 93.5 67 ALA A CA 1
ATOM 532 C C . ALA A 1 67 ? -5.625 14.336 -8.812 1 93.5 67 ALA A C 1
ATOM 534 O O . ALA A 1 67 ? -4.996 14.078 -7.785 1 93.5 67 ALA A O 1
ATOM 535 N N . VAL A 1 68 ? -6.336 13.398 -9.531 1 88.88 68 VAL A N 1
ATOM 536 C CA . VAL A 1 68 ? -6.309 11.969 -9.242 1 88.88 68 VAL A CA 1
ATOM 537 C C . VAL A 1 68 ? -5.797 11.203 -10.461 1 88.88 68 VAL A C 1
ATOM 539 O O . VAL A 1 68 ? -6.047 11.602 -11.602 1 88.88 68 VAL A O 1
ATOM 542 N N . PRO A 1 69 ? -5.008 10.055 -10.328 1 89 69 PRO A N 1
ATOM 543 C CA . PRO A 1 69 ? -4.586 9.5 -9.039 1 89 69 PRO A CA 1
ATOM 544 C C . PRO A 1 69 ? -3.387 10.234 -8.438 1 89 69 PRO A C 1
ATOM 546 O O . PRO A 1 69 ? -3.074 11.352 -8.859 1 89 69 PRO A O 1
ATOM 549 N N . GLY A 1 70 ? -2.795 9.711 -7.359 1 92.69 70 GLY A N 1
ATOM 550 C CA . GLY A 1 70 ? -1.588 10.305 -6.805 1 92.69 70 GLY A CA 1
ATOM 551 C C . GLY A 1 70 ? -0.406 10.242 -7.754 1 92.69 70 GLY A C 1
ATOM 552 O O . GLY A 1 70 ? -0.232 9.266 -8.484 1 92.69 70 GLY A O 1
ATOM 553 N N . LEU A 1 71 ? 0.382 11.25 -7.684 1 93.69 71 LEU A N 1
ATOM 554 C CA . LEU A 1 71 ? 1.528 11.398 -8.57 1 93.69 71 LEU A CA 1
ATOM 555 C C . LEU A 1 71 ? 2.451 10.188 -8.477 1 93.69 71 LEU A C 1
ATOM 557 O O . LEU A 1 71 ? 3 9.734 -9.484 1 93.69 71 LEU A O 1
ATOM 561 N N . PRO A 1 72 ? 2.613 9.633 -7.273 1 92.12 72 PRO A N 1
ATOM 562 C CA . PRO A 1 72 ? 3.52 8.484 -7.156 1 92.12 72 PRO A CA 1
ATOM 563 C C . PRO A 1 72 ? 3.047 7.273 -7.957 1 92.12 72 PRO A C 1
ATOM 565 O O . PRO A 1 72 ? 3.828 6.352 -8.211 1 92.12 72 PRO A O 1
ATOM 568 N N . THR A 1 73 ? 1.823 7.23 -8.383 1 88.31 73 THR A N 1
ATOM 569 C CA . THR A 1 73 ? 1.271 6.02 -8.977 1 88.31 73 THR A CA 1
ATOM 570 C C . THR A 1 73 ? 1.324 6.102 -10.5 1 88.31 73 THR A C 1
ATOM 572 O O . THR A 1 73 ? 1.102 5.102 -11.188 1 88.31 73 THR A O 1
ATOM 575 N N . ILE A 1 74 ? 1.594 7.238 -11.055 1 87.88 74 ILE A N 1
ATOM 576 C CA . ILE A 1 74 ? 1.612 7.359 -12.508 1 87.88 74 ILE A CA 1
ATOM 577 C C . ILE A 1 74 ? 2.996 6.996 -13.039 1 87.88 74 ILE A C 1
ATOM 579 O O . ILE A 1 74 ? 3.928 6.773 -12.258 1 87.88 74 ILE A O 1
ATOM 583 N N . GLU A 1 75 ? 3.055 6.906 -14.328 1 83.5 75 GLU A N 1
ATOM 584 C CA . GLU A 1 75 ? 4.367 6.695 -14.938 1 83.5 75 GLU A CA 1
ATOM 585 C C . GLU A 1 75 ? 5.262 7.918 -14.75 1 83.5 75 GLU A C 1
ATOM 587 O O . GLU A 1 75 ? 4.832 9.047 -14.984 1 83.5 75 GLU A O 1
ATOM 592 N N . HIS A 1 76 ? 6.539 7.684 -14.336 1 89.06 76 HIS A N 1
ATOM 593 C CA . HIS A 1 76 ? 7.469 8.773 -14.07 1 89.06 76 HIS A CA 1
ATOM 594 C C . HIS A 1 76 ? 8.305 9.102 -15.305 1 89.06 76 HIS A C 1
ATOM 596 O O . HIS A 1 76 ? 9.531 9 -15.266 1 89.06 76 HIS A O 1
ATOM 602 N N . GLU A 1 77 ? 7.637 9.531 -16.297 1 92.12 77 GLU A N 1
ATOM 603 C CA . GLU A 1 77 ? 8.234 10.016 -17.531 1 92.12 77 GLU A CA 1
ATOM 604 C C . GLU A 1 77 ? 7.742 11.422 -17.859 1 92.12 77 GLU A C 1
ATOM 606 O O . GLU A 1 77 ? 6.727 11.875 -17.328 1 92.12 77 GLU A O 1
ATOM 611 N N . ASN A 1 78 ? 8.531 12.125 -18.719 1 94.44 78 ASN A N 1
ATOM 612 C CA . ASN A 1 78 ? 8.273 13.531 -19.016 1 94.44 78 ASN A CA 1
ATOM 613 C C . ASN A 1 78 ? 6.844 13.75 -19.484 1 94.44 78 ASN A C 1
ATOM 615 O O . ASN A 1 78 ? 6.141 14.617 -18.953 1 94.44 78 ASN A O 1
ATOM 619 N N . LYS A 1 79 ? 6.398 12.961 -20.359 1 93.31 79 LYS A N 1
ATOM 620 C CA . LYS A 1 79 ? 5.07 13.156 -20.938 1 93.31 79 LYS A CA 1
ATOM 621 C C . LYS A 1 79 ? 3.986 12.992 -19.875 1 93.31 79 LYS A C 1
ATOM 623 O O . LYS A 1 79 ? 3.07 13.812 -19.781 1 93.31 79 LYS A O 1
ATOM 628 N N . SER A 1 80 ? 4.059 11.992 -19.062 1 92.31 80 SER A N 1
ATOM 629 C CA . SER A 1 80 ? 3.055 11.695 -18.047 1 92.31 80 SER A CA 1
ATOM 630 C C . SER A 1 80 ? 3.059 12.75 -16.938 1 92.31 80 SER A C 1
ATOM 632 O O . SER A 1 80 ? 1.999 13.211 -16.516 1 92.31 80 SER A O 1
ATOM 634 N N . VAL A 1 81 ? 4.211 13.164 -16.5 1 96.19 81 VAL A N 1
ATOM 635 C CA . VAL A 1 81 ? 4.328 14.148 -15.43 1 96.19 81 VAL A CA 1
ATOM 636 C C . VAL A 1 81 ? 3.861 15.516 -15.922 1 96.19 81 VAL A C 1
ATOM 638 O O . VAL A 1 81 ? 3.164 16.234 -15.211 1 96.19 81 VAL A O 1
ATOM 641 N N . SER A 1 82 ? 4.234 15.836 -17.156 1 96.81 82 SER A N 1
ATOM 642 C CA . SER A 1 82 ? 3.793 17.094 -17.75 1 96.81 82 SER A CA 1
ATOM 643 C C . SER A 1 82 ? 2.271 17.156 -17.828 1 96.81 82 SER A C 1
ATOM 645 O O . SER A 1 82 ? 1.668 18.172 -17.469 1 96.81 82 SER A O 1
ATOM 647 N N . ALA A 1 83 ? 1.701 16.109 -18.297 1 94.38 83 ALA A N 1
ATOM 648 C CA . ALA A 1 83 ? 0.245 16.047 -18.391 1 94.38 83 ALA A CA 1
ATOM 649 C C . ALA A 1 83 ? -0.4 16.188 -17.016 1 94.38 83 ALA A C 1
ATOM 651 O O . ALA A 1 83 ? -1.444 16.828 -16.859 1 94.38 83 ALA A O 1
ATOM 652 N N . TYR A 1 84 ? 0.144 15.57 -16.078 1 94.69 84 TYR A N 1
ATOM 653 C CA . TYR A 1 84 ? -0.345 15.625 -14.711 1 94.69 84 TYR A CA 1
ATOM 654 C C . TYR A 1 84 ? -0.294 17.047 -14.172 1 94.69 84 TYR A C 1
ATOM 656 O O . TYR A 1 84 ? -1.259 17.531 -13.562 1 94.69 84 TYR A O 1
ATOM 664 N N . MET A 1 85 ? 0.795 17.734 -14.422 1 97.56 85 MET A N 1
ATOM 665 C CA . MET A 1 85 ? 0.959 19.109 -13.977 1 97.56 85 MET A CA 1
ATOM 666 C C . MET A 1 85 ? -0.018 20.031 -14.695 1 97.56 85 MET A C 1
ATOM 668 O O . MET A 1 85 ? -0.577 20.953 -14.086 1 97.56 85 MET A O 1
ATOM 672 N N . GLU A 1 86 ? -0.195 19.766 -15.922 1 96.5 86 GLU A N 1
ATOM 673 C CA . GLU A 1 86 ? -1.155 20.562 -16.688 1 96.5 86 GLU A CA 1
ATOM 674 C C . GLU A 1 86 ? -2.562 20.422 -16.109 1 96.5 86 GLU A C 1
ATOM 676 O O . GLU A 1 86 ? -3.295 21.406 -16.016 1 96.5 86 GLU A O 1
ATOM 681 N N . LYS A 1 87 ? -2.877 19.203 -15.758 1 94.31 87 LYS A N 1
ATOM 682 C CA . LYS A 1 87 ? -4.176 18.953 -15.148 1 94.31 87 LYS A CA 1
ATOM 683 C C . LYS A 1 87 ? -4.309 19.703 -13.82 1 94.31 87 LYS A C 1
ATOM 685 O O . LYS A 1 87 ? -5.348 20.297 -13.539 1 94.31 87 LYS A O 1
ATOM 690 N N . LEU A 1 88 ? -3.32 19.703 -13.055 1 96.62 88 LEU A N 1
ATOM 691 C CA . LEU A 1 88 ? -3.316 20.312 -11.727 1 96.62 88 LEU A CA 1
ATOM 692 C C . LEU A 1 88 ? -3.428 21.828 -11.836 1 96.62 88 LEU A C 1
ATOM 694 O O . LEU A 1 88 ? -4.074 22.469 -11 1 96.62 88 LEU A O 1
ATOM 698 N N . PHE A 1 89 ? -2.881 22.438 -12.844 1 97 89 PHE A N 1
ATOM 699 C CA . PHE A 1 89 ? -2.822 23.891 -12.953 1 97 89 PHE A CA 1
ATOM 700 C C . PHE A 1 89 ? -3.879 24.406 -13.922 1 97 89 PHE A C 1
ATOM 702 O O . PHE A 1 89 ? -3.941 25.594 -14.203 1 97 89 PHE A O 1
ATOM 709 N N . SER A 1 90 ? -4.66 23.453 -14.367 1 94.31 90 SER A N 1
ATOM 710 C CA . SER A 1 90 ? -5.723 23.875 -15.273 1 94.31 90 SER A CA 1
ATOM 711 C C . SER A 1 90 ? -6.613 24.922 -14.625 1 94.31 90 SER A C 1
ATOM 713 O O . SER A 1 90 ? -7.156 24.703 -13.539 1 94.31 90 SER A O 1
ATOM 715 N N . ASP A 1 91 ? -6.711 26.125 -15.18 1 93.12 91 ASP A N 1
ATOM 716 C CA . ASP A 1 91 ? -7.57 27.234 -14.773 1 93.12 91 ASP A CA 1
ATOM 717 C C . ASP A 1 91 ? -7.043 27.906 -13.508 1 93.12 91 ASP A C 1
ATOM 719 O O . ASP A 1 91 ? -7.785 28.609 -12.812 1 93.12 91 ASP A O 1
ATOM 723 N N . ALA A 1 92 ? -5.832 27.562 -13.109 1 95.12 92 ALA A N 1
ATOM 724 C CA . ALA A 1 92 ? -5.23 28.266 -11.969 1 95.12 92 ALA A CA 1
ATOM 725 C C . ALA A 1 92 ? -4.957 29.719 -12.305 1 95.12 92 ALA A C 1
ATOM 727 O O . ALA A 1 92 ? -4.715 30.062 -13.461 1 95.12 92 ALA A O 1
ATOM 728 N N . PRO A 1 93 ? -5.066 30.594 -11.297 1 93.5 93 PRO A N 1
ATOM 729 C CA . PRO A 1 93 ? -4.738 32 -11.562 1 93.5 93 PRO A CA 1
ATOM 730 C C . PRO A 1 93 ? -3.357 32.156 -12.188 1 93.5 93 PRO A C 1
ATOM 732 O O . PRO A 1 93 ? -2.367 31.656 -11.672 1 93.5 93 PRO A O 1
ATOM 735 N N . ALA A 1 94 ? -3.396 32.938 -13.305 1 91.25 94 ALA A N 1
ATOM 736 C CA . ALA A 1 94 ? -2.156 33.188 -14.031 1 91.25 94 ALA A CA 1
ATOM 737 C C . ALA A 1 94 ? -1.483 34.469 -13.547 1 91.25 94 ALA A C 1
ATOM 739 O O . ALA A 1 94 ? -1.459 35.469 -14.25 1 91.25 94 ALA A O 1
ATOM 740 N N . VAL A 1 95 ? -0.971 34.438 -12.469 1 93.31 95 VAL A N 1
ATOM 741 C CA . VAL A 1 95 ? -0.239 35.531 -11.859 1 93.31 95 VAL A CA 1
ATOM 742 C C . VAL A 1 95 ? 1.116 35.031 -11.359 1 93.31 95 VAL A C 1
ATOM 744 O O . VAL A 1 95 ? 1.265 33.875 -11 1 93.31 95 VAL A O 1
ATOM 747 N N . LEU A 1 96 ? 2.072 35.969 -11.469 1 94.56 96 LEU A N 1
ATOM 748 C CA . LEU A 1 96 ? 3.404 35.625 -10.992 1 94.56 96 LEU A CA 1
ATOM 749 C C . LEU A 1 96 ? 3.377 35.312 -9.5 1 94.56 96 LEU A C 1
ATOM 751 O O . LEU A 1 96 ? 3.023 36.156 -8.688 1 94.56 96 LEU A O 1
ATOM 755 N N . MET A 1 97 ? 3.797 34.031 -9.117 1 95.81 97 MET A N 1
ATOM 756 C CA . MET A 1 97 ? 3.832 33.688 -7.703 1 95.81 97 MET A CA 1
ATOM 757 C C . MET A 1 97 ? 4.805 32.531 -7.465 1 95.81 97 MET A C 1
ATOM 759 O O . MET A 1 97 ? 5.027 31.703 -8.352 1 95.81 97 MET A O 1
ATOM 763 N N . PRO A 1 98 ? 5.438 32.531 -6.273 1 97.25 98 PRO A N 1
ATOM 764 C CA . PRO A 1 98 ? 6.266 31.375 -5.922 1 97.25 98 PRO A CA 1
ATOM 765 C C . PRO A 1 98 ? 5.449 30.094 -5.727 1 97.25 98 PRO A C 1
ATOM 767 O O . PRO A 1 98 ? 4.309 30.156 -5.262 1 97.25 98 PRO A O 1
ATOM 770 N N . VAL A 1 99 ? 6.031 28.938 -6.09 1 98.38 99 VAL A N 1
ATOM 771 C CA . VAL A 1 99 ? 5.359 27.656 -5.98 1 98.38 99 VAL A CA 1
ATOM 772 C C . VAL A 1 99 ? 6.246 26.672 -5.223 1 98.38 99 VAL A C 1
ATOM 774 O O . VAL A 1 99 ? 7.426 26.516 -5.547 1 98.38 99 VAL A O 1
ATOM 777 N N . TYR A 1 100 ? 5.699 26.094 -4.211 1 98.56 100 TYR A N 1
ATOM 778 C CA . TYR A 1 100 ? 6.324 24.969 -3.531 1 98.56 100 TYR A CA 1
ATOM 779 C C . TYR A 1 100 ? 5.688 23.656 -3.955 1 98.56 100 TYR A C 1
ATOM 781 O O . TYR A 1 100 ? 4.469 23.484 -3.875 1 98.56 100 TYR A O 1
ATOM 789 N N . PHE A 1 101 ? 6.547 22.734 -4.434 1 98.69 101 PHE A N 1
ATOM 790 C CA . PHE A 1 101 ? 6.09 21.375 -4.73 1 98.69 101 PHE A CA 1
ATOM 791 C C . PHE A 1 101 ? 6.652 20.391 -3.721 1 98.69 101 PHE A C 1
ATOM 793 O O . PHE A 1 101 ? 7.855 20.109 -3.713 1 98.69 101 PHE A O 1
ATOM 800 N N . TYR A 1 102 ? 5.758 19.812 -2.914 1 98.62 102 TYR A N 1
ATOM 801 C CA . TYR A 1 102 ? 6.184 18.828 -1.925 1 98.62 102 TYR A CA 1
ATOM 802 C C . TYR A 1 102 ? 5.434 17.516 -2.104 1 98.62 102 TYR A C 1
ATOM 804 O O . TYR A 1 102 ? 4.199 17.484 -2.076 1 98.62 102 TYR A O 1
ATOM 812 N N . SER A 1 103 ? 6.176 16.438 -2.361 1 98 103 SER A N 1
ATOM 813 C CA . SER A 1 103 ? 5.59 15.109 -2.293 1 98 103 SER A CA 1
ATOM 814 C C . SER A 1 103 ? 5.738 14.516 -0.897 1 98 103 SER A C 1
ATOM 816 O O . SER A 1 103 ? 6.688 14.828 -0.177 1 98 103 SER A O 1
ATOM 818 N N . THR A 1 104 ? 4.738 13.648 -0.549 1 97.69 104 THR A N 1
ATOM 819 C CA . THR A 1 104 ? 4.645 13.211 0.838 1 97.69 104 THR A CA 1
ATOM 820 C C . THR A 1 104 ? 4.73 11.688 0.927 1 97.69 104 THR A C 1
ATOM 822 O O . THR A 1 104 ? 5.566 11.07 0.267 1 97.69 104 THR A O 1
ATOM 825 N N . ALA A 1 105 ? 3.992 11.078 1.763 1 97.19 105 ALA A N 1
ATOM 826 C CA . ALA A 1 105 ? 4.172 9.688 2.16 1 97.19 105 ALA A CA 1
ATOM 827 C C . ALA A 1 105 ? 4.016 8.75 0.963 1 97.19 105 ALA A C 1
ATOM 829 O O . ALA A 1 105 ? 4.672 7.707 0.892 1 97.19 105 ALA A O 1
ATOM 830 N N . GLY A 1 106 ? 3.113 9.109 0.044 1 96 106 GLY A N 1
ATOM 831 C CA . GLY A 1 106 ? 2.994 8.281 -1.145 1 96 106 GLY A CA 1
ATOM 832 C C . GLY A 1 106 ? 4.305 8.117 -1.892 1 96 106 GLY A C 1
ATOM 833 O O . GLY A 1 106 ? 4.629 7.02 -2.354 1 96 106 GLY A O 1
ATOM 834 N N . MET A 1 107 ? 5.004 9.133 -2.051 1 96.12 107 MET A N 1
ATOM 835 C CA . MET A 1 107 ? 6.312 9.109 -2.703 1 96.12 107 MET A CA 1
ATOM 836 C C . MET A 1 107 ? 7.348 8.414 -1.82 1 96.12 107 MET A C 1
ATOM 838 O O . MET A 1 107 ? 8.227 7.715 -2.322 1 96.12 107 MET A O 1
ATOM 842 N N . ARG A 1 108 ? 7.16 8.555 -0.517 1 97.06 108 ARG A N 1
ATOM 843 C CA . ARG A 1 108 ? 8.102 7.957 0.421 1 97.06 108 ARG A CA 1
ATOM 844 C C . ARG A 1 108 ? 8.016 6.434 0.39 1 97.06 108 ARG A C 1
ATOM 846 O O . ARG A 1 108 ? 8.891 5.746 0.925 1 97.06 108 ARG A O 1
ATOM 853 N N . LEU A 1 109 ? 6.98 5.914 -0.227 1 95.19 109 LEU A N 1
ATOM 854 C CA . LEU A 1 109 ? 6.836 4.469 -0.365 1 95.19 109 LEU A CA 1
ATOM 855 C C . LEU A 1 109 ? 7.609 3.959 -1.577 1 95.19 109 LEU A C 1
ATOM 857 O O . LEU A 1 109 ? 7.613 2.758 -1.856 1 95.19 109 LEU A O 1
ATOM 861 N N . LEU A 1 110 ? 8.258 4.875 -2.299 1 92.19 110 LEU A N 1
ATOM 862 C CA . LEU A 1 110 ? 9.086 4.531 -3.451 1 92.19 110 LEU A CA 1
ATOM 863 C C . LEU A 1 110 ? 10.562 4.734 -3.139 1 92.19 110 LEU A C 1
ATOM 865 O O . LEU A 1 110 ? 10.914 5.445 -2.193 1 92.19 110 LEU A O 1
ATOM 869 N N . PRO A 1 111 ? 11.406 4.07 -3.904 1 86.94 111 PRO A N 1
ATOM 870 C CA . PRO A 1 111 ? 12.836 4.285 -3.688 1 86.94 111 PRO A CA 1
ATOM 871 C C . PRO A 1 111 ? 13.258 5.734 -3.934 1 86.94 111 PRO A C 1
ATOM 873 O O . PRO A 1 111 ? 12.625 6.441 -4.719 1 86.94 111 PRO A O 1
ATOM 876 N N . LYS A 1 112 ? 14.328 6.133 -3.363 1 86.69 112 LYS A N 1
ATOM 877 C CA . LYS A 1 112 ? 14.828 7.504 -3.422 1 86.69 112 LYS A CA 1
ATOM 878 C C . LYS A 1 112 ? 15.125 7.918 -4.859 1 86.69 112 LYS A C 1
ATOM 880 O O . LYS A 1 112 ? 14.961 9.086 -5.223 1 86.69 112 LYS A O 1
ATOM 885 N N . THR A 1 113 ? 15.531 7.027 -5.648 1 83.44 113 THR A N 1
ATOM 886 C CA . THR A 1 113 ? 15.82 7.348 -7.043 1 83.44 113 THR A CA 1
ATOM 887 C C . THR A 1 113 ? 14.57 7.879 -7.742 1 83.44 113 THR A C 1
ATOM 889 O O . THR A 1 113 ? 14.664 8.773 -8.586 1 83.44 113 THR A O 1
ATOM 892 N N . HIS A 1 114 ? 13.469 7.289 -7.328 1 86.94 114 HIS A N 1
ATOM 893 C CA . HIS A 1 114 ? 12.211 7.77 -7.898 1 86.94 114 HIS A CA 1
ATOM 894 C C . HIS A 1 114 ? 11.906 9.188 -7.4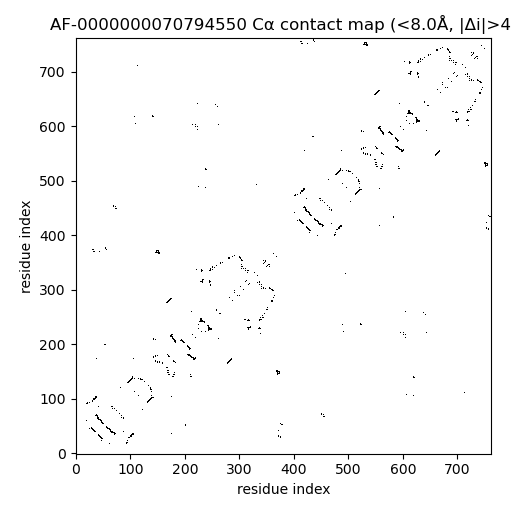26 1 86.94 114 HIS A C 1
ATOM 896 O O . HIS A 1 114 ? 11.352 9.992 -8.18 1 86.94 114 HIS A O 1
ATOM 902 N N . HIS A 1 115 ? 12.281 9.5 -6.18 1 91.69 115 HIS A N 1
ATOM 903 C CA . HIS A 1 115 ? 12.094 10.852 -5.668 1 91.69 115 HIS A CA 1
ATOM 904 C C . HIS A 1 115 ? 12.797 11.875 -6.555 1 91.69 115 HIS A C 1
ATOM 906 O O . HIS A 1 115 ? 12.164 12.82 -7.039 1 91.69 115 HIS A O 1
ATOM 912 N N . ARG A 1 116 ? 14.031 11.617 -6.793 1 90.44 116 ARG A N 1
ATOM 913 C CA . ARG A 1 116 ? 14.875 12.531 -7.551 1 90.44 116 ARG A CA 1
ATOM 914 C C . ARG A 1 116 ? 14.352 12.695 -8.977 1 90.44 116 ARG A C 1
ATOM 916 O O . ARG A 1 116 ? 14.289 13.82 -9.492 1 90.44 116 ARG A O 1
ATOM 923 N N . ASN A 1 117 ? 13.992 11.617 -9.547 1 92.75 117 ASN A N 1
ATOM 924 C CA . ASN A 1 117 ? 13.508 11.641 -10.93 1 92.75 117 ASN A CA 1
ATOM 925 C C . ASN A 1 117 ? 12.234 12.461 -11.062 1 92.75 117 ASN A C 1
ATOM 927 O O . ASN A 1 117 ? 12.133 13.336 -11.93 1 92.75 117 ASN A O 1
ATOM 931 N N . VAL A 1 118 ? 11.297 12.203 -10.211 1 95.56 118 VAL A N 1
ATOM 932 C CA . VAL A 1 118 ? 10.016 12.906 -10.273 1 95.56 118 VAL A CA 1
ATOM 933 C C . VAL A 1 118 ? 10.227 14.391 -10 1 95.56 118 VAL A C 1
ATOM 935 O O . VAL A 1 118 ? 9.672 15.242 -10.695 1 95.56 118 VAL A O 1
ATOM 938 N N . ASN A 1 119 ? 11.016 14.703 -8.977 1 96.62 119 ASN A N 1
ATOM 939 C CA . ASN A 1 119 ? 11.305 16.094 -8.656 1 96.62 119 ASN A CA 1
ATOM 940 C C . ASN A 1 119 ? 11.945 16.828 -9.836 1 96.62 119 ASN A C 1
ATOM 942 O O . ASN A 1 119 ? 11.625 17.984 -10.102 1 96.62 119 ASN A O 1
ATOM 946 N N . GLN A 1 120 ? 12.82 16.141 -10.547 1 97.12 120 GLN A N 1
ATOM 947 C CA . GLN A 1 120 ? 13.477 16.734 -11.711 1 97.12 120 GLN A CA 1
ATOM 948 C C . GLN A 1 120 ? 12.484 16.984 -12.836 1 97.12 120 GLN A C 1
ATOM 950 O O . GLN A 1 120 ? 12.5 18.031 -13.477 1 97.12 120 GLN A O 1
ATOM 955 N N . LEU A 1 121 ? 11.633 16.016 -13.062 1 97.62 121 LEU A N 1
ATOM 956 C CA . LEU A 1 121 ? 10.625 16.141 -14.109 1 97.62 121 LEU A CA 1
ATOM 957 C C . LEU A 1 121 ? 9.68 17.297 -13.805 1 97.62 121 LEU A C 1
ATOM 959 O O . LEU A 1 121 ? 9.297 18.047 -14.711 1 97.62 121 LEU A O 1
ATOM 963 N N . VAL A 1 122 ? 9.328 17.438 -12.547 1 98.19 122 VAL A N 1
ATOM 964 C CA . VAL A 1 122 ? 8.461 18.531 -12.109 1 98.19 122 VAL A CA 1
ATOM 965 C C . VAL A 1 122 ? 9.172 19.859 -12.312 1 98.19 122 VAL A C 1
ATOM 967 O O . VAL A 1 122 ? 8.578 20.812 -12.828 1 98.19 122 VAL A O 1
ATOM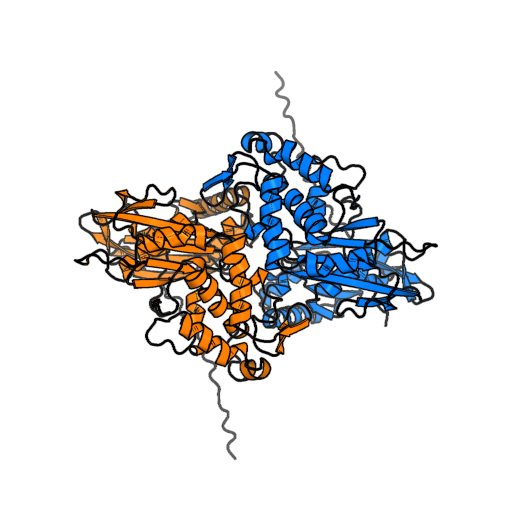 970 N N . ALA A 1 123 ? 10.406 19.953 -11.922 1 98.19 123 ALA A N 1
ATOM 971 C CA . ALA A 1 123 ? 11.188 21.172 -12.094 1 98.19 123 ALA A CA 1
ATOM 972 C C . ALA A 1 123 ? 11.273 21.578 -13.57 1 98.19 123 ALA A C 1
ATOM 974 O O . ALA A 1 123 ? 11.148 22.75 -13.914 1 98.19 123 ALA A O 1
ATOM 975 N N . GLU A 1 124 ? 11.484 20.609 -14.383 1 97.88 124 GLU A N 1
ATOM 976 C CA . GLU A 1 124 ? 11.57 20.844 -15.82 1 97.88 124 GLU A CA 1
ATOM 977 C C . GLU A 1 124 ? 10.258 21.406 -16.359 1 97.88 124 GLU A C 1
ATOM 979 O O . GLU A 1 124 ? 10.266 22.266 -17.25 1 97.88 124 GLU A O 1
ATOM 984 N N . TRP A 1 125 ? 9.195 20.891 -15.867 1 98.12 125 TRP A N 1
ATOM 985 C CA . TRP A 1 125 ? 7.898 21.406 -16.297 1 98.12 125 TRP A CA 1
ATOM 986 C C . TRP A 1 125 ? 7.758 22.875 -15.914 1 98.12 125 TRP A C 1
ATOM 988 O O . TRP A 1 125 ? 7.281 23.688 -16.703 1 98.12 125 TRP A O 1
ATOM 998 N N . PHE A 1 126 ? 8.188 23.25 -14.734 1 98.06 126 PHE A N 1
ATOM 999 C CA . PHE A 1 126 ? 8.055 24.609 -14.242 1 98.06 126 PHE A CA 1
ATOM 1000 C C . PHE A 1 126 ? 8.977 25.547 -15.008 1 98.06 126 PHE A C 1
ATOM 1002 O O . PHE A 1 126 ? 8.688 26.75 -15.133 1 98.06 126 PHE A O 1
ATOM 1009 N N . ASP A 1 127 ? 10.062 25.062 -15.516 1 97.25 127 ASP A N 1
ATOM 1010 C CA . ASP A 1 127 ? 10.992 25.875 -16.297 1 97.25 127 ASP A CA 1
ATOM 1011 C C . ASP A 1 127 ? 10.305 26.453 -17.531 1 97.25 127 ASP A C 1
ATOM 1013 O O . ASP A 1 127 ? 10.75 27.469 -18.062 1 97.25 127 ASP A O 1
ATOM 1017 N N . ARG A 1 128 ? 9.258 25.859 -17.906 1 96.12 128 ARG A N 1
ATOM 1018 C CA . ARG A 1 128 ? 8.57 26.281 -19.125 1 96.12 128 ARG A CA 1
ATOM 1019 C C . ARG A 1 128 ? 7.363 27.156 -18.797 1 96.12 128 ARG A C 1
ATOM 1021 O O . ARG A 1 128 ? 6.617 27.562 -19.703 1 96.12 128 ARG A O 1
ATOM 1028 N N . GLN A 1 129 ? 7.188 27.375 -17.5 1 95.62 129 GLN A N 1
ATOM 1029 C CA . GLN A 1 129 ? 6.055 28.188 -17.078 1 95.62 129 GLN A CA 1
ATOM 1030 C C . GLN A 1 129 ? 6.469 29.641 -16.875 1 95.62 129 GLN A C 1
ATOM 1032 O O . GLN A 1 129 ? 7.586 29.922 -16.422 1 95.62 129 GLN A O 1
ATOM 1037 N N . TYR A 1 130 ? 5.516 30.5 -17.172 1 94.19 130 TYR A N 1
ATOM 1038 C CA . TYR A 1 130 ? 5.812 31.922 -17.031 1 94.19 130 TYR A CA 1
ATOM 1039 C C . TYR A 1 130 ? 5.312 32.469 -15.703 1 94.19 130 TYR A C 1
ATOM 1041 O O . TYR A 1 130 ? 6.031 33.156 -15 1 94.19 130 TYR A O 1
ATOM 1049 N N . TYR A 1 131 ? 4.184 32.156 -15.352 1 93.81 131 TYR A N 1
ATOM 1050 C CA . TYR A 1 131 ? 3.502 32.781 -14.227 1 93.81 131 TYR A CA 1
ATOM 1051 C C . TYR A 1 131 ? 3.859 32.094 -12.914 1 93.81 131 TYR A C 1
ATOM 1053 O O . TYR A 1 131 ? 3.789 32.719 -11.844 1 93.81 131 TYR A O 1
ATOM 1061 N N . TRP A 1 132 ? 4.191 30.891 -12.867 1 96.94 132 TRP A N 1
ATOM 1062 C CA . TRP A 1 132 ? 4.441 30.094 -11.672 1 96.94 132 TRP A CA 1
ATOM 1063 C C . TRP A 1 132 ? 5.926 29.781 -11.523 1 96.94 132 TRP A C 1
ATOM 1065 O O . TRP A 1 132 ? 6.492 29.016 -12.305 1 96.94 132 TRP A O 1
ATOM 1075 N N . ARG A 1 133 ? 6.504 30.312 -10.477 1 96.88 133 ARG A N 1
ATOM 1076 C CA . ARG A 1 133 ? 7.941 30.188 -10.273 1 96.88 133 ARG A CA 1
ATOM 1077 C C . ARG A 1 133 ? 8.242 29.156 -9.188 1 96.88 133 ARG A C 1
ATOM 1079 O O . ARG A 1 133 ? 8.039 29.422 -8 1 96.88 133 ARG A O 1
ATOM 1086 N N . LEU A 1 134 ? 8.828 28.078 -9.602 1 98.19 134 LEU A N 1
ATOM 1087 C CA . LEU A 1 134 ? 9.133 27 -8.664 1 98.19 134 LEU A CA 1
ATOM 1088 C C . LEU A 1 134 ? 10.227 27.422 -7.691 1 98.19 134 LEU A C 1
ATOM 1090 O O . LEU A 1 134 ? 11.312 27.812 -8.109 1 98.19 134 LEU A O 1
ATOM 1094 N N . VAL A 1 135 ? 9.891 27.422 -6.434 1 97.69 135 VAL A N 1
ATOM 1095 C CA . VAL A 1 135 ? 10.883 27.672 -5.395 1 97.69 135 VAL A CA 1
ATOM 1096 C C . VAL A 1 135 ? 11.664 26.391 -5.121 1 97.69 135 VAL A C 1
ATOM 1098 O O . VAL A 1 135 ? 12.898 26.391 -5.109 1 97.69 135 VAL A O 1
ATOM 1101 N N . THR A 1 136 ? 10.961 25.281 -4.891 1 97.31 136 THR A N 1
ATOM 1102 C CA . THR A 1 136 ? 11.594 23.984 -4.668 1 97.31 136 THR A CA 1
ATOM 1103 C C . THR A 1 136 ? 10.625 22.844 -4.996 1 97.31 136 THR A C 1
ATOM 1105 O O . THR A 1 136 ? 9.414 23 -4.895 1 97.31 136 THR A O 1
ATOM 1108 N N . ALA A 1 137 ? 11.148 21.766 -5.52 1 97.94 137 ALA A N 1
ATOM 1109 C CA . ALA A 1 137 ? 10.469 20.484 -5.676 1 97.94 137 ALA A CA 1
ATOM 1110 C C . ALA A 1 137 ? 11.203 19.375 -4.914 1 97.94 137 ALA A C 1
ATOM 1112 O O . ALA A 1 137 ? 12.336 19.031 -5.254 1 97.94 137 ALA A O 1
ATOM 1113 N N . ARG A 1 138 ? 10.5 18.859 -3.879 1 96.88 138 ARG A N 1
ATOM 1114 C CA . ARG A 1 138 ? 11.18 17.797 -3.15 1 96.88 138 ARG A CA 1
ATOM 1115 C C . ARG A 1 138 ? 10.188 16.922 -2.383 1 96.88 138 ARG A C 1
ATOM 1117 O O . ARG A 1 138 ? 9.023 17.312 -2.209 1 96.88 138 ARG A O 1
ATOM 1124 N N . THR A 1 139 ? 10.594 15.766 -2.014 1 97.19 139 THR A N 1
ATOM 1125 C CA . THR A 1 139 ? 9.859 14.914 -1.085 1 97.19 139 THR A CA 1
ATOM 1126 C C . THR A 1 139 ? 10.203 15.266 0.36 1 97.19 139 THR A C 1
ATOM 1128 O O . THR A 1 139 ? 11.367 15.188 0.764 1 97.19 139 THR A O 1
ATOM 1131 N N . ILE A 1 140 ? 9.188 15.617 1.106 1 97.25 140 ILE A N 1
ATOM 1132 C CA . ILE A 1 140 ? 9.469 16.047 2.471 1 97.25 140 ILE A CA 1
ATOM 1133 C C . ILE A 1 140 ? 9.336 14.859 3.426 1 97.25 140 ILE A C 1
ATOM 1135 O O . ILE A 1 140 ? 8.594 13.914 3.148 1 97.25 140 ILE A O 1
ATOM 1139 N N . SER A 1 141 ? 10.094 14.891 4.543 1 96.38 141 SER A N 1
ATOM 1140 C CA . SER A 1 141 ? 9.992 13.844 5.559 1 96.38 141 SER A CA 1
ATOM 1141 C C . SER A 1 141 ? 8.664 13.93 6.305 1 96.38 141 SER A C 1
ATOM 1143 O O . SER A 1 141 ? 8 14.969 6.281 1 96.38 141 SER A O 1
ATOM 1145 N N . GLY A 1 142 ? 8.297 12.82 6.898 1 97.25 142 GLY A N 1
ATOM 1146 C CA . GLY A 1 142 ? 7.102 12.836 7.727 1 97.25 142 GLY A CA 1
ATOM 1147 C C . GLY A 1 142 ? 7.172 13.836 8.867 1 97.25 142 GLY A C 1
ATOM 1148 O O . GLY A 1 142 ? 6.164 14.445 9.219 1 97.25 142 GLY A O 1
ATOM 1149 N N . THR A 1 143 ? 8.336 14.023 9.398 1 95.94 143 THR A N 1
ATOM 1150 C CA . THR A 1 143 ? 8.562 14.984 10.477 1 95.94 143 THR A CA 1
ATOM 1151 C C . THR A 1 143 ? 8.273 16.406 9.992 1 95.94 143 THR A C 1
ATOM 1153 O O . THR A 1 143 ? 7.574 17.172 10.664 1 95.94 143 THR A O 1
ATOM 1156 N N . GLU A 1 144 ? 8.781 16.75 8.906 1 96.88 144 GLU A N 1
ATOM 1157 C CA . GLU A 1 144 ? 8.547 18.062 8.32 1 96.88 144 GLU A CA 1
ATOM 1158 C C . GLU A 1 144 ? 7.066 18.266 8.008 1 96.88 144 GLU A C 1
ATOM 1160 O O . GLU A 1 144 ? 6.512 19.344 8.281 1 96.88 144 GLU A O 1
ATOM 1165 N N . GLU A 1 145 ? 6.457 17.234 7.438 1 97.81 145 GLU A N 1
ATOM 1166 C CA . GLU A 1 145 ? 5.027 17.266 7.141 1 97.81 145 GLU A CA 1
ATOM 1167 C C . GLU A 1 145 ? 4.211 17.516 8.406 1 97.81 145 GLU A C 1
ATOM 1169 O O . GLU A 1 145 ? 3.291 18.344 8.406 1 97.81 145 GLU A O 1
ATOM 1174 N N . GLY A 1 146 ? 4.539 16.812 9.461 1 98.19 146 GLY A N 1
ATOM 1175 C CA . GLY A 1 146 ? 3.879 16.984 10.742 1 98.19 146 GLY A CA 1
ATOM 1176 C C . GLY A 1 146 ? 4.027 18.391 11.297 1 98.19 146 GLY A C 1
ATOM 1177 O O . GLY A 1 146 ? 3.068 18.969 11.812 1 98.19 146 GLY A O 1
ATOM 1178 N N . ILE A 1 147 ? 5.191 18.984 11.172 1 98 147 ILE A N 1
ATOM 1179 C CA . ILE A 1 147 ? 5.465 20.328 11.68 1 98 147 ILE A CA 1
ATOM 1180 C C . ILE A 1 147 ? 4.617 21.344 10.93 1 98 147 ILE A C 1
ATOM 1182 O O . ILE A 1 147 ? 4.02 22.234 11.539 1 98 147 ILE A O 1
ATOM 1186 N N . PHE A 1 148 ? 4.551 21.203 9.609 1 98.56 148 PHE A N 1
ATOM 1187 C CA . PHE A 1 148 ? 3.701 22.094 8.828 1 98.56 148 PHE A CA 1
ATOM 1188 C C . PHE A 1 148 ? 2.246 21.969 9.266 1 98.56 148 PHE A C 1
ATOM 1190 O O . PHE A 1 148 ? 1.537 22.984 9.352 1 98.56 148 PHE A O 1
ATOM 1197 N N . ALA A 1 149 ? 1.815 20.734 9.539 1 98.62 149 ALA A N 1
ATOM 1198 C CA . ALA A 1 149 ? 0.448 20.516 10 1 98.62 149 ALA A CA 1
ATOM 1199 C C . ALA A 1 149 ? 0.213 21.188 11.352 1 98.62 149 ALA A C 1
ATOM 1201 O O . ALA A 1 149 ? -0.845 21.781 11.578 1 98.62 149 ALA A O 1
ATOM 1202 N N . TRP A 1 150 ? 1.2 21.156 12.195 1 98.56 150 TRP A N 1
ATOM 1203 C CA . TRP A 1 150 ? 1.111 21.766 13.516 1 98.56 150 TRP A CA 1
ATOM 1204 C C . TRP A 1 150 ? 1.047 23.281 13.406 1 98.56 150 TRP A C 1
ATOM 1206 O O . TRP A 1 150 ? 0.217 23.922 14.055 1 98.56 150 TRP A O 1
ATOM 1216 N N . LEU A 1 151 ? 1.872 23.844 12.562 1 98 151 LEU A N 1
ATOM 1217 C CA . LEU A 1 151 ? 1.863 25.281 12.32 1 98 151 LEU A CA 1
ATOM 1218 C C . LEU A 1 151 ? 0.511 25.734 11.781 1 98 151 LEU A C 1
ATOM 1220 O O . LEU A 1 151 ? -0.072 26.688 12.281 1 98 151 LEU A O 1
ATOM 1224 N N . ALA A 1 152 ? 0.035 24.984 10.805 1 98.38 152 ALA A N 1
ATOM 1225 C CA . ALA A 1 152 ? -1.246 25.312 10.188 1 98.38 152 ALA A CA 1
ATOM 1226 C C . ALA A 1 152 ? -2.373 25.312 11.219 1 98.38 152 ALA A C 1
ATOM 1228 O O . ALA A 1 152 ? -3.191 26.234 11.258 1 98.38 152 ALA A O 1
ATOM 1229 N N . THR A 1 153 ? -2.383 24.281 12.055 1 98.25 153 THR A N 1
ATOM 1230 C CA . THR A 1 153 ? -3.453 24.094 13.023 1 98.25 153 THR A CA 1
ATOM 1231 C C . THR A 1 153 ? -3.449 25.203 14.062 1 98.25 153 THR A C 1
ATOM 1233 O O . THR A 1 153 ? -4.477 25.859 14.297 1 98.25 153 THR A O 1
ATOM 1236 N N . ASN A 1 154 ? -2.307 25.5 14.641 1 97.44 154 ASN A N 1
ATOM 1237 C CA . ASN A 1 154 ? -2.234 26.5 15.703 1 97.44 154 ASN A CA 1
ATOM 1238 C C . ASN A 1 154 ? -2.424 27.906 15.156 1 97.44 154 ASN A C 1
ATOM 1240 O O . ASN A 1 154 ? -2.945 28.781 15.844 1 97.44 154 ASN A O 1
ATOM 1244 N N . TYR A 1 155 ? -2.082 28.125 13.914 1 96.88 155 TYR A N 1
ATOM 1245 C CA . TYR A 1 155 ? -2.361 29.406 13.266 1 96.88 155 TYR A CA 1
ATOM 1246 C C . TYR A 1 155 ? -3.861 29.594 13.07 1 96.88 155 TYR A C 1
ATOM 1248 O O . TYR A 1 155 ? -4.41 30.641 13.438 1 96.88 155 TYR A O 1
ATOM 1256 N N . GLN A 1 156 ? -4.504 28.609 12.453 1 96.06 156 GLN A N 1
ATOM 1257 C CA . GLN A 1 156 ? -5.926 28.719 12.141 1 96.06 156 GLN A CA 1
ATOM 1258 C C . GLN A 1 156 ? -6.758 28.875 13.406 1 96.06 156 GLN A C 1
ATOM 1260 O O . GLN A 1 156 ? -7.805 29.516 13.398 1 96.06 156 GLN A O 1
ATOM 1265 N N . LEU A 1 157 ? -6.25 28.297 14.469 1 95.5 157 LEU A N 1
ATOM 1266 C CA . LEU A 1 157 ? -6.945 28.391 15.75 1 95.5 157 LEU A CA 1
ATOM 1267 C C . LEU A 1 157 ? -6.547 29.656 16.5 1 95.5 157 LEU A C 1
ATOM 1269 O O . LEU A 1 157 ? -7.031 29.891 17.609 1 95.5 157 LEU A O 1
ATOM 1273 N N . ASN A 1 158 ? -5.68 30.438 15.984 1 94.44 158 ASN A N 1
ATOM 1274 C CA . ASN A 1 158 ? -5.184 31.688 16.547 1 94.44 158 ASN A CA 1
ATOM 1275 C C . ASN A 1 158 ? -4.531 31.469 17.906 1 94.44 158 ASN A C 1
ATOM 1277 O O . ASN A 1 158 ? -4.734 32.25 18.844 1 94.44 158 ASN A O 1
ATOM 1281 N N . LEU A 1 159 ? -3.756 30.375 17.984 1 94.44 159 LEU A N 1
ATOM 1282 C CA . LEU A 1 159 ? -3.209 30.031 19.281 1 94.44 159 LEU A CA 1
ATOM 1283 C C . LEU A 1 159 ? -1.834 30.656 19.484 1 94.44 159 LEU A C 1
ATOM 1285 O O . LEU A 1 159 ? -1.36 30.766 20.609 1 94.44 159 LEU A O 1
ATOM 1289 N N . PHE A 1 160 ? -1.164 31.078 18.484 1 92.75 160 PHE A N 1
ATOM 1290 C CA . PHE A 1 160 ? 0.174 31.656 18.594 1 92.75 160 PHE A CA 1
ATOM 1291 C C . PHE A 1 160 ? 0.13 33 19.266 1 92.75 160 PHE A C 1
ATOM 1293 O O . PHE A 1 160 ? 1.122 33.469 19.859 1 92.75 160 PHE A O 1
ATOM 1300 N N . GLN A 1 161 ? -0.987 33.625 19.188 1 84.31 161 GLN A N 1
ATOM 1301 C CA . GLN A 1 161 ? -1.095 35 19.688 1 84.31 161 GLN A CA 1
ATOM 1302 C C . GLN A 1 161 ? -1.814 35.031 21.031 1 84.31 161 GLN A C 1
ATOM 1304 O O . GLN A 1 161 ? -1.984 36.094 21.609 1 84.31 161 GLN A O 1
ATOM 1309 N N . GLN A 1 162 ? -2.082 33.906 21.5 1 82.94 162 GLN A N 1
ATOM 1310 C CA . GLN A 1 162 ? -2.83 33.875 22.75 1 82.94 162 GLN A CA 1
ATOM 1311 C C . GLN A 1 162 ? -1.889 33.844 23.953 1 82.94 162 GLN A C 1
ATOM 1313 O O . GLN A 1 162 ? -0.765 33.344 23.859 1 82.94 162 GLN A O 1
ATOM 1318 N N . GLU A 1 163 ? -2.361 34.562 25.109 1 78.12 163 GLU A N 1
ATOM 1319 C CA . GLU A 1 163 ? -1.706 34.531 26.406 1 78.12 163 GLU A CA 1
ATOM 1320 C C . GLU A 1 163 ? -2.68 34.094 27.5 1 78.12 163 GLU A C 1
ATOM 1322 O O . GLU A 1 163 ? -3.734 34.719 27.672 1 78.12 163 GLU A O 1
ATOM 1327 N N . PRO A 1 164 ? -2.412 33 28.406 1 73.19 164 PRO A N 1
ATOM 1328 C CA . PRO A 1 164 ? -1.262 32.094 28.266 1 73.19 164 PRO A CA 1
ATOM 1329 C C . PRO A 1 164 ? -1.334 31.219 27.016 1 73.19 164 PRO A C 1
ATOM 1331 O O . PRO A 1 164 ? -2.43 30.891 26.562 1 73.19 164 PRO A O 1
ATOM 1334 N N . GLN A 1 165 ? -0.167 30.922 26.594 1 76.25 165 GLN A N 1
ATOM 1335 C CA . GLN A 1 165 ? -0.054 30.172 25.344 1 76.25 165 GLN A CA 1
ATOM 1336 C C . GLN A 1 165 ? -0.254 28.672 25.578 1 76.25 165 GLN A C 1
ATOM 1338 O O . GLN A 1 165 ? 0.56 28.031 26.25 1 76.25 165 GLN A O 1
ATOM 1343 N N . THR A 1 166 ? -1.471 28.234 25.203 1 88.5 166 THR A N 1
ATOM 1344 C CA . THR A 1 166 ? -1.728 26.797 25.219 1 88.5 166 THR A CA 1
ATOM 1345 C C . THR A 1 166 ? -1.842 26.25 23.797 1 88.5 166 THR A C 1
ATOM 1347 O O . THR A 1 166 ? -2.898 26.359 23.172 1 88.5 166 THR A O 1
ATOM 1350 N N . LEU A 1 167 ? -0.759 25.703 23.312 1 94.75 167 LEU A N 1
ATOM 1351 C CA . LEU A 1 167 ? -0.7 25.203 21.938 1 94.75 167 LEU A CA 1
ATOM 1352 C C . LEU A 1 167 ? -1.32 23.812 21.828 1 94.75 167 LEU A C 1
ATOM 1354 O O . LEU A 1 167 ? -1.213 23.016 22.766 1 94.75 167 LEU A O 1
ATOM 1358 N N . ALA A 1 168 ? -1.931 23.562 20.75 1 97.25 168 ALA A N 1
ATOM 1359 C CA . ALA A 1 168 ? -2.613 22.297 20.516 1 97.25 168 ALA A CA 1
ATOM 1360 C C . ALA A 1 168 ? -1.628 21.219 20.062 1 97.25 168 ALA A C 1
ATOM 1362 O O . ALA A 1 168 ? -0.646 21.516 19.375 1 97.25 168 ALA A O 1
ATOM 1363 N N . GLY A 1 169 ? -1.843 19.953 20.531 1 98 169 GLY A N 1
ATOM 1364 C CA . GLY A 1 169 ? -1.244 18.812 19.875 1 98 169 GLY A CA 1
ATOM 1365 C C . GLY A 1 169 ? -1.951 18.422 18.594 1 98 169 GLY A C 1
ATOM 1366 O O . GLY A 1 169 ? -3.166 18.594 18.469 1 98 169 GLY A O 1
ATOM 1367 N N . VAL A 1 170 ? -1.178 17.922 17.641 1 98.75 170 VAL A N 1
ATOM 1368 C CA . VAL A 1 170 ? -1.765 17.672 16.328 1 98.75 170 VAL A CA 1
ATOM 1369 C C . VAL A 1 170 ? -1.431 16.25 15.891 1 98.75 170 VAL A C 1
ATOM 1371 O O . VAL A 1 170 ? -0.304 15.773 16.078 1 98.75 170 VAL A O 1
ATOM 1374 N N . MET A 1 171 ? -2.41 15.562 15.398 1 98.81 171 MET A N 1
ATOM 1375 C CA . MET A 1 171 ? -2.271 14.258 14.758 1 98.81 171 MET A CA 1
ATOM 1376 C C . MET A 1 171 ? -2.787 14.297 13.32 1 98.81 171 MET A C 1
ATOM 1378 O O . MET A 1 171 ? -3.934 14.68 13.078 1 98.81 171 MET A O 1
ATOM 1382 N N . ASP A 1 172 ? -1.958 13.953 12.391 1 98.25 172 ASP A N 1
ATOM 1383 C CA . ASP A 1 172 ? -2.328 13.961 10.977 1 98.25 172 ASP A CA 1
ATOM 1384 C C . ASP A 1 172 ? -2.338 12.547 10.398 1 98.25 172 ASP A C 1
ATOM 1386 O O . ASP A 1 172 ? -1.278 11.961 10.164 1 98.25 172 ASP A O 1
ATOM 1390 N N . ILE A 1 173 ? -3.529 12.023 10.133 1 98.06 173 ILE A N 1
ATOM 1391 C CA . ILE A 1 173 ? -3.676 10.656 9.648 1 98.06 173 ILE A CA 1
ATOM 1392 C C . ILE A 1 173 ? -3.941 10.664 8.148 1 98.06 173 ILE A C 1
ATOM 1394 O O . ILE A 1 173 ? -5.078 10.859 7.711 1 98.06 173 ILE A O 1
ATOM 1398 N N . GLY A 1 174 ? -2.939 10.352 7.355 1 96.19 174 GLY A N 1
ATOM 1399 C CA . GLY A 1 174 ? -3.066 10.25 5.91 1 96.19 174 GLY A CA 1
ATOM 1400 C C . GLY A 1 174 ? -3.291 8.82 5.434 1 96.19 174 GLY A C 1
ATOM 1401 O O . GLY A 1 174 ? -3.742 7.969 6.203 1 96.19 174 GLY A O 1
ATOM 1402 N N . GLY A 1 175 ? -3.1 8.656 4.148 1 96 175 GLY A N 1
ATOM 1403 C CA . GLY A 1 175 ? -3.293 7.336 3.574 1 96 175 GLY A CA 1
ATOM 1404 C C . GLY A 1 175 ? -2.121 6.402 3.816 1 96 175 GLY A C 1
ATOM 1405 O O . GLY A 1 175 ? -2.312 5.211 4.066 1 96 175 GLY A O 1
ATOM 1406 N N . ALA A 1 176 ? -0.939 7.016 3.783 1 97.5 176 ALA A N 1
ATOM 1407 C CA . ALA A 1 176 ? 0.242 6.16 3.83 1 97.5 176 ALA A CA 1
ATOM 1408 C C . ALA A 1 176 ? 0.967 6.297 5.168 1 97.5 176 ALA A C 1
ATOM 1410 O O . ALA A 1 176 ? 1.709 5.398 5.57 1 97.5 176 ALA A O 1
ATOM 1411 N N . SER A 1 177 ? 0.768 7.414 5.844 1 98.31 177 SER A N 1
ATOM 1412 C CA . SER A 1 177 ? 1.481 7.66 7.09 1 98.31 177 SER A CA 1
ATOM 1413 C C . SER A 1 177 ? 0.617 8.438 8.078 1 98.31 177 SER A C 1
ATOM 1415 O O . SER A 1 177 ? -0.438 8.953 7.715 1 98.31 177 SER A O 1
ATOM 1417 N N . VAL A 1 178 ? 1.069 8.461 9.305 1 98.56 178 VAL A N 1
ATOM 1418 C CA . VAL A 1 178 ? 0.454 9.258 10.352 1 98.56 178 VAL A CA 1
ATOM 1419 C C . VAL A 1 178 ? 1.53 10.039 11.109 1 98.56 178 VAL A C 1
ATOM 1421 O O . VAL A 1 178 ? 2.645 9.547 11.289 1 98.56 178 VAL A O 1
ATOM 1424 N N . GLN A 1 179 ? 1.264 11.273 11.422 1 98.44 179 GLN A N 1
ATOM 1425 C CA . GLN A 1 179 ? 2.17 12.148 12.156 1 98.44 179 GLN A CA 1
ATOM 1426 C C . GLN A 1 179 ? 1.575 12.539 13.508 1 98.44 179 GLN A C 1
ATOM 1428 O O . GLN A 1 179 ? 0.358 12.688 13.633 1 98.44 179 GLN A O 1
ATOM 1433 N N . ILE A 1 180 ? 2.385 12.719 14.492 1 98.44 180 ILE A N 1
ATOM 1434 C CA . ILE A 1 180 ? 2.014 13.305 15.773 1 98.44 180 ILE A CA 1
ATOM 1435 C C . ILE A 1 180 ? 3.004 14.406 16.141 1 98.44 180 ILE A C 1
ATOM 1437 O O . ILE A 1 180 ? 4.219 14.234 16 1 98.44 180 ILE A O 1
ATOM 1441 N N . VAL A 1 181 ? 2.49 15.516 16.484 1 98.12 181 VAL A N 1
ATOM 1442 C CA . VAL A 1 181 ? 3.309 16.656 16.891 1 98.12 181 VAL A CA 1
ATOM 1443 C C . VAL A 1 181 ? 2.877 17.125 18.281 1 98.12 181 VAL A C 1
ATOM 1445 O O . VAL A 1 181 ? 1.7 17.438 18.5 1 98.12 181 VAL A O 1
ATOM 1448 N N . ILE A 1 182 ? 3.799 17.219 19.203 1 96.31 182 ILE A N 1
ATOM 1449 C CA . ILE A 1 182 ? 3.588 17.578 20.609 1 96.31 182 ILE A CA 1
ATOM 1450 C C . ILE A 1 182 ? 4.41 18.812 20.953 1 96.31 182 ILE A C 1
ATOM 1452 O O . ILE A 1 182 ? 5.641 18.781 20.922 1 96.31 182 ILE A O 1
ATOM 1456 N N . PRO A 1 183 ? 3.697 19.953 21.234 1 95.12 183 PRO A N 1
ATOM 1457 C CA . PRO A 1 183 ? 4.488 21.062 21.75 1 95.12 183 PRO A CA 1
ATOM 1458 C C . PRO A 1 183 ? 5.223 20.719 23.047 1 95.12 183 PRO A C 1
ATOM 1460 O O . PRO A 1 183 ? 4.645 20.094 23.938 1 95.12 183 PRO A O 1
ATOM 1463 N N . VAL A 1 184 ? 6.48 21.094 23.078 1 91.25 184 VAL A N 1
ATOM 1464 C CA . VAL A 1 184 ? 7.312 20.781 24.234 1 91.25 184 VAL A CA 1
ATOM 1465 C C . VAL A 1 184 ? 7.312 21.953 25.203 1 91.25 184 VAL A C 1
ATOM 1467 O O . VAL A 1 184 ? 7.672 23.078 24.828 1 91.25 184 VAL A O 1
ATOM 1470 N N . VAL A 1 185 ? 6.898 21.734 26.438 1 77.75 185 VAL A N 1
ATOM 1471 C CA . VAL A 1 185 ? 6.801 22.797 27.438 1 77.75 185 VAL A CA 1
ATOM 1472 C C . VAL A 1 185 ? 8.148 22.984 28.125 1 77.75 185 VAL A C 1
ATOM 1474 O O . VAL A 1 185 ? 8.586 24.109 28.375 1 77.75 185 VAL A O 1
ATOM 1477 N N . ASN A 1 186 ? 8.812 21.797 28.453 1 73.31 186 ASN A N 1
ATOM 1478 C CA . ASN A 1 186 ? 10.117 21.891 29.109 1 73.31 186 ASN A CA 1
ATOM 1479 C C . ASN A 1 186 ? 11.211 21.266 28.25 1 73.31 186 ASN A C 1
ATOM 1481 O O . ASN A 1 186 ? 11.523 20.078 28.391 1 73.31 186 ASN A O 1
ATOM 1485 N N . PRO A 1 187 ? 11.781 21.984 27.391 1 63.44 187 PRO A N 1
ATOM 1486 C CA . PRO A 1 187 ? 12.742 21.453 26.422 1 63.44 187 PRO A CA 1
ATOM 1487 C C . PRO A 1 187 ? 13.992 20.875 27.094 1 63.44 187 PRO A C 1
ATOM 1489 O O . PRO A 1 187 ? 14.672 20.031 26.5 1 63.44 187 PRO A O 1
ATOM 1492 N N . SER A 1 188 ? 14.406 21.312 28.172 1 59.12 188 SER A N 1
ATOM 1493 C CA . SER A 1 188 ? 15.648 20.906 28.812 1 59.12 188 SER A CA 1
ATOM 1494 C C . SER A 1 188 ? 15.695 19.391 29 1 59.12 188 SER A C 1
ATOM 1496 O O . SER A 1 188 ? 16.781 18.797 29.062 1 59.12 188 SER A O 1
ATOM 1498 N N . PHE A 1 189 ? 14.641 18.781 29.016 1 54.41 189 PHE A N 1
ATOM 1499 C CA . PHE A 1 189 ? 14.641 17.359 29.375 1 54.41 189 PHE A CA 1
ATOM 1500 C C . PHE A 1 189 ? 14.477 16.5 28.125 1 54.41 189 PHE A C 1
ATOM 1502 O O . PHE A 1 189 ? 14.523 15.273 28.219 1 54.41 189 PHE A O 1
ATOM 1509 N N . MET A 1 190 ? 14.367 17.219 26.984 1 58.69 190 MET A N 1
ATOM 1510 C CA . MET A 1 190 ? 14.055 16.312 25.891 1 58.69 190 MET A CA 1
ATOM 1511 C C . MET A 1 190 ? 15.117 16.391 24.797 1 58.69 190 MET A C 1
ATOM 1513 O O . MET A 1 190 ? 15.086 17.281 23.953 1 58.69 190 MET A O 1
ATOM 1517 N N . ASP A 1 191 ? 16.375 16.047 25.062 1 56.97 191 ASP A N 1
ATOM 1518 C CA . ASP A 1 191 ? 17.328 15.836 23.969 1 56.97 191 ASP A CA 1
ATOM 1519 C C . ASP A 1 191 ? 16.922 14.641 23.109 1 56.97 191 ASP A C 1
ATOM 1521 O O . ASP A 1 191 ? 17.312 13.508 23.391 1 56.97 191 ASP A O 1
ATOM 1525 N N . HIS A 1 192 ? 15.781 15.008 22.312 1 64.38 192 HIS A N 1
ATOM 1526 C CA . HIS A 1 192 ? 15.273 13.875 21.562 1 64.38 192 HIS A CA 1
ATOM 1527 C C . HIS A 1 192 ? 15.469 14.086 20.062 1 64.38 192 HIS A C 1
ATOM 1529 O O . HIS A 1 192 ? 15.383 15.219 19.578 1 64.38 192 HIS A O 1
ATOM 1535 N N . GLU A 1 193 ? 16.156 13.234 19.422 1 75.31 193 GLU A N 1
ATOM 1536 C CA . GLU A 1 193 ? 16.375 13.18 17.969 1 75.31 193 GLU A CA 1
ATOM 1537 C C . GLU A 1 193 ? 15.133 13.617 17.219 1 75.31 193 GLU A C 1
ATOM 1539 O O . GLU A 1 193 ? 15.219 14.016 16.047 1 75.31 193 GLU A O 1
ATOM 1544 N N . HIS A 1 194 ? 14.023 13.922 17.891 1 85.69 194 HIS A N 1
ATOM 1545 C CA . HIS A 1 194 ? 12.789 14.219 17.188 1 85.69 194 HIS A CA 1
ATOM 1546 C C . HIS A 1 194 ? 12.203 15.555 17.625 1 85.69 194 HIS A C 1
ATOM 1548 O O . HIS A 1 194 ? 11.008 15.805 17.469 1 85.69 194 HIS A O 1
ATOM 1554 N N . THR A 1 195 ? 13.086 16.469 18.219 1 92.19 195 THR A N 1
ATOM 1555 C CA . THR A 1 195 ? 12.625 17.781 18.625 1 92.19 195 THR A CA 1
ATOM 1556 C C . THR A 1 195 ? 13.172 18.859 17.672 1 92.19 195 THR A C 1
ATOM 1558 O O . THR A 1 195 ? 14.305 18.766 17.203 1 92.19 195 THR A O 1
ATOM 1561 N N . THR A 1 196 ? 12.32 19.781 17.344 1 91.94 196 THR A N 1
ATOM 1562 C CA . THR A 1 196 ? 12.672 20.891 16.469 1 91.94 196 THR A CA 1
ATOM 1563 C C . THR A 1 196 ? 12.172 22.219 17.031 1 91.94 196 THR A C 1
ATOM 1565 O O . THR A 1 196 ? 11.062 22.281 17.578 1 91.94 196 THR A O 1
ATOM 1568 N N . THR A 1 197 ? 13.023 23.234 16.953 1 92.88 197 THR A N 1
ATOM 1569 C CA . THR A 1 197 ? 12.609 24.578 17.344 1 92.88 197 THR A CA 1
ATOM 1570 C C . THR A 1 197 ? 12.258 25.406 16.109 1 92.88 197 THR A C 1
ATOM 1572 O O . THR A 1 197 ? 13.047 25.484 15.164 1 92.88 197 THR A O 1
ATOM 1575 N N . ILE A 1 198 ? 11.109 26.016 16.172 1 93.75 198 ILE A N 1
ATOM 1576 C CA . ILE A 1 198 ? 10.57 26.797 15.055 1 93.75 198 ILE A CA 1
ATOM 1577 C C . ILE A 1 198 ? 10.469 28.266 15.469 1 93.75 198 ILE A C 1
ATOM 1579 O O . ILE A 1 198 ? 10.062 28.578 16.594 1 93.75 198 ILE A O 1
ATOM 1583 N N . ARG A 1 199 ? 10.852 29.156 14.609 1 92.56 199 ARG A N 1
ATOM 1584 C CA . ARG A 1 199 ? 10.695 30.594 14.836 1 92.56 199 ARG A CA 1
ATOM 1585 C C . ARG A 1 199 ? 9.523 31.141 14.047 1 92.56 199 ARG A C 1
ATOM 1587 O O . ARG A 1 199 ? 9.414 30.922 12.836 1 92.56 199 ARG A O 1
ATOM 1594 N N . LEU A 1 200 ? 8.641 31.719 14.695 1 93.19 200 LEU A N 1
ATOM 1595 C CA . LEU A 1 200 ? 7.441 32.312 14.102 1 93.19 200 LEU A CA 1
ATOM 1596 C C . LEU A 1 200 ? 6.988 33.531 14.891 1 93.19 200 LEU A C 1
ATOM 1598 O O . LEU A 1 200 ? 6.879 33.469 16.125 1 93.19 200 LEU A O 1
ATOM 1602 N N . TYR A 1 201 ? 6.793 34.688 14.18 1 92.31 201 TYR A N 1
ATOM 1603 C CA . TYR A 1 201 ? 6.32 35.938 14.766 1 92.31 201 TYR A CA 1
ATOM 1604 C C . TYR A 1 201 ? 7.27 36.438 15.852 1 92.31 201 TYR A C 1
ATOM 1606 O O . TYR A 1 201 ? 6.828 36.938 16.875 1 92.31 201 TYR A O 1
ATOM 1614 N N . GLY A 1 202 ? 8.492 36.125 15.719 1 89.12 202 GLY A N 1
ATOM 1615 C CA . GLY A 1 202 ? 9.508 36.594 16.656 1 89.12 202 GLY A CA 1
ATOM 1616 C C . GLY A 1 202 ? 9.617 35.75 17.891 1 89.12 202 GLY A C 1
ATOM 1617 O O . GLY A 1 202 ? 10.344 36.094 18.828 1 89.12 202 GLY A O 1
ATOM 1618 N N . LYS A 1 203 ? 8.891 34.688 17.906 1 90.44 203 LYS A N 1
ATOM 1619 C CA . LYS A 1 203 ? 8.914 33.75 19.031 1 90.44 203 LYS A CA 1
ATOM 1620 C C . LYS A 1 203 ? 9.484 32.406 18.609 1 90.44 203 LYS A C 1
ATOM 1622 O O . LYS A 1 203 ? 9.594 32.125 17.406 1 90.44 203 LYS A O 1
ATOM 1627 N N . GLU A 1 204 ? 9.898 31.641 19.672 1 91.06 204 GLU A N 1
ATOM 1628 C CA . GLU A 1 204 ? 10.406 30.281 19.438 1 91.06 204 GLU A CA 1
ATOM 1629 C C . GLU A 1 204 ? 9.469 29.234 20.016 1 91.06 204 GLU A C 1
ATOM 1631 O O . GLU A 1 204 ? 8.969 29.375 21.125 1 91.06 204 GLU A O 1
ATOM 1636 N N . PHE A 1 205 ? 9.195 28.25 19.219 1 92.44 205 PHE A N 1
ATOM 1637 C CA . PHE A 1 205 ? 8.375 27.125 19.625 1 92.44 205 PHE A CA 1
ATOM 1638 C C . PHE A 1 205 ? 9.133 25.812 19.438 1 92.44 205 PHE A C 1
ATOM 1640 O O . PHE A 1 205 ? 9.641 25.547 18.344 1 92.44 205 PHE A O 1
ATOM 1647 N N . THR A 1 206 ? 9.195 25.047 20.5 1 93.19 206 THR A N 1
ATOM 1648 C CA . THR A 1 206 ? 9.828 23.734 20.406 1 93.19 206 THR A CA 1
ATOM 1649 C C . THR A 1 206 ? 8.773 22.625 20.359 1 93.19 206 THR A C 1
ATOM 1651 O O . THR A 1 206 ? 7.859 22.594 21.188 1 93.19 206 THR A O 1
ATOM 1654 N N . VAL A 1 207 ? 8.93 21.719 19.344 1 95.69 207 VAL A N 1
ATOM 1655 C CA . VAL A 1 207 ? 7.945 20.656 19.203 1 95.69 207 VAL A CA 1
ATOM 1656 C C . VAL A 1 207 ? 8.656 19.312 19 1 95.69 207 VAL A C 1
ATOM 1658 O O . VAL A 1 207 ? 9.781 19.266 18.5 1 95.69 207 VAL A O 1
ATOM 1661 N N . PHE A 1 208 ? 8.016 18.297 19.547 1 95.62 208 PHE A N 1
ATOM 1662 C CA . PHE A 1 208 ? 8.336 16.922 19.172 1 95.62 208 PHE A CA 1
ATOM 1663 C C . PHE A 1 208 ? 7.484 16.469 18 1 95.62 208 PHE A C 1
ATOM 1665 O O . PHE A 1 208 ? 6.262 16.641 18 1 95.62 208 PHE A O 1
ATOM 1672 N N . SER A 1 209 ? 8.102 15.945 16.953 1 96.62 209 SER A N 1
ATOM 1673 C CA . SER A 1 209 ? 7.379 15.469 15.781 1 96.62 209 SER A CA 1
ATOM 1674 C C . SER A 1 209 ? 7.863 14.086 15.359 1 96.62 209 SER A C 1
ATOM 1676 O O . SER A 1 209 ? 9.062 13.852 15.25 1 96.62 209 SER A O 1
ATOM 1678 N N . HIS A 1 210 ? 6.902 13.188 15.164 1 96.69 210 HIS A N 1
ATOM 1679 C CA . HIS A 1 210 ? 7.219 11.844 14.695 1 96.69 210 HIS A CA 1
ATOM 1680 C C . HIS A 1 210 ? 6.215 11.375 13.648 1 96.69 210 HIS A C 1
ATOM 1682 O O . HIS A 1 210 ? 5.035 11.719 13.719 1 96.69 210 HIS A O 1
ATOM 1688 N N . SER A 1 211 ? 6.723 10.68 12.656 1 97.62 211 SER A N 1
ATOM 1689 C CA . SER A 1 211 ? 5.906 10.125 11.586 1 97.62 211 SER A CA 1
ATOM 1690 C C . SER A 1 211 ? 6.043 8.609 11.516 1 97.62 211 SER A C 1
ATOM 1692 O O . SER A 1 211 ? 7.141 8.07 11.664 1 97.62 211 SER A O 1
ATOM 1694 N N . PHE A 1 212 ? 4.969 7.938 11.391 1 98.25 212 PHE A N 1
ATOM 1695 C CA . PHE A 1 212 ? 4.953 6.496 11.188 1 98.25 212 PHE A CA 1
ATOM 1696 C C . PHE A 1 212 ? 4.488 6.152 9.773 1 98.25 212 PHE A C 1
ATOM 1698 O O . PHE A 1 212 ? 3.287 6.113 9.508 1 98.25 212 PHE A O 1
ATOM 1705 N N . LEU A 1 213 ? 5.523 5.891 8.93 1 98.12 213 LEU A N 1
ATOM 1706 C CA . LEU A 1 213 ? 5.23 5.414 7.586 1 98.12 213 LEU A CA 1
ATOM 1707 C C . LEU A 1 213 ? 4.668 3.996 7.621 1 98.12 213 LEU A C 1
ATOM 1709 O O . LEU A 1 213 ? 5.184 3.137 8.336 1 98.12 213 LEU A O 1
ATOM 1713 N N . GLY A 1 214 ? 3.562 3.734 6.891 1 98.12 214 GLY A N 1
ATOM 1714 C CA . GLY A 1 214 ? 2.934 2.424 6.887 1 98.12 214 GLY A CA 1
ATOM 1715 C C . GLY A 1 214 ? 1.712 2.344 7.781 1 98.12 214 GLY A C 1
ATOM 1716 O O . GLY A 1 214 ? 0.956 1.372 7.727 1 98.12 214 GLY A O 1
ATOM 1717 N N . LEU A 1 215 ? 1.443 3.453 8.508 1 98.69 215 LEU A N 1
ATOM 1718 C CA . LEU A 1 215 ? 0.327 3.4 9.445 1 98.69 215 LEU A CA 1
ATOM 1719 C C . LEU A 1 215 ? -0.772 4.375 9.039 1 98.69 215 LEU A C 1
ATOM 1721 O O . LEU A 1 215 ? -1.701 4.629 9.805 1 98.69 215 LEU A O 1
ATOM 1725 N N . GLY A 1 216 ? -0.588 4.996 7.824 1 98.25 216 GLY A N 1
ATOM 1726 C CA . GLY A 1 216 ? -1.755 5.691 7.309 1 98.25 216 GLY A CA 1
ATOM 1727 C C . GLY A 1 216 ? -2.967 4.793 7.156 1 98.25 216 GLY A C 1
ATOM 1728 O O . GLY A 1 216 ? -2.838 3.568 7.121 1 98.25 216 GLY A O 1
ATOM 1729 N N . GLN A 1 217 ? -4.094 5.398 7.059 1 97.62 217 GLN A N 1
ATOM 1730 C CA . GLN A 1 217 ? -5.324 4.613 7.109 1 97.62 217 GLN A CA 1
ATOM 1731 C C . GLN A 1 217 ? -5.363 3.576 5.992 1 97.62 217 GLN A C 1
ATOM 1733 O O . GLN A 1 217 ? -5.883 2.475 6.176 1 97.62 217 GLN A O 1
ATOM 1738 N N . ASN A 1 218 ? -4.82 3.873 4.797 1 96.06 218 ASN A N 1
ATOM 1739 C CA . ASN A 1 218 ? -4.852 2.922 3.689 1 96.06 218 ASN A CA 1
ATOM 1740 C C . ASN A 1 218 ? -3.82 1.812 3.879 1 96.06 218 ASN A C 1
ATOM 1742 O O . ASN A 1 218 ? -4.148 0.63 3.756 1 96.06 218 ASN A O 1
ATOM 1746 N N . GLU A 1 219 ? -2.543 2.205 4.117 1 97.75 219 GLU A N 1
ATOM 1747 C CA . GLU A 1 219 ? -1.477 1.222 4.277 1 97.75 219 GLU A CA 1
ATOM 1748 C C . GLU A 1 219 ? -1.757 0.289 5.453 1 97.75 219 GLU A C 1
ATOM 1750 O O . GLU A 1 219 ? -1.512 -0.916 5.367 1 97.75 219 GLU A O 1
ATOM 1755 N N . MET A 1 220 ? -2.281 0.884 6.531 1 98.56 220 MET A N 1
ATOM 1756 C CA . MET A 1 220 ? -2.713 0.058 7.656 1 98.56 220 MET A CA 1
ATOM 1757 C C . MET A 1 220 ? -3.826 -0.895 7.234 1 98.56 220 MET A C 1
ATOM 1759 O O . MET A 1 220 ? -3.773 -2.088 7.535 1 98.56 220 MET A O 1
ATOM 1763 N N . GLY A 1 221 ? -4.785 -0.405 6.543 1 97.94 221 GLY A N 1
ATOM 1764 C CA . GLY A 1 221 ? -5.914 -1.212 6.102 1 97.94 221 GLY A CA 1
ATOM 1765 C C . GLY A 1 221 ? -5.5 -2.387 5.234 1 97.94 221 GLY A C 1
ATOM 1766 O O . GLY A 1 221 ? -6.07 -3.475 5.344 1 97.94 221 GLY A O 1
ATOM 1767 N N . HIS A 1 222 ? -4.516 -2.197 4.418 1 97.69 222 HIS A N 1
ATOM 1768 C CA . HIS A 1 222 ? -4.047 -3.229 3.498 1 97.69 222 HIS A CA 1
ATOM 1769 C C . HIS A 1 222 ? -3.598 -4.477 4.254 1 97.69 222 HIS A C 1
ATOM 1771 O O . HIS A 1 222 ? -3.596 -5.574 3.697 1 97.69 222 HIS A O 1
ATOM 1777 N N . GLN A 1 223 ? -3.271 -4.316 5.48 1 98.5 223 GLN A N 1
ATOM 1778 C CA . GLN A 1 223 ? -2.801 -5.445 6.277 1 98.5 223 GLN A CA 1
ATOM 1779 C C . GLN A 1 223 ? -3.971 -6.234 6.855 1 98.5 223 GLN A C 1
ATOM 1781 O O . GLN A 1 223 ? -3.791 -7.355 7.34 1 98.5 223 GLN A O 1
ATOM 1786 N N . PHE A 1 224 ? -5.25 -5.625 6.73 1 98.31 224 PHE A N 1
ATOM 1787 C CA . PHE A 1 224 ? -6.332 -6.227 7.5 1 98.31 224 PHE A CA 1
ATOM 1788 C C . PHE A 1 224 ? -7.59 -6.359 6.656 1 98.31 224 PHE A C 1
ATOM 1790 O O . PHE A 1 224 ? -8.664 -6.656 7.176 1 98.31 224 PHE A O 1
ATOM 1797 N N . PHE A 1 225 ? -7.492 -6.141 5.391 1 96.44 225 PHE A N 1
ATOM 1798 C CA . PHE A 1 225 ? -8.672 -6.117 4.535 1 96.44 225 PHE A CA 1
ATOM 1799 C C . PHE A 1 225 ? -9.344 -7.48 4.504 1 96.44 225 PHE A C 1
ATOM 1801 O O . PHE A 1 225 ? -10.531 -7.586 4.191 1 96.44 225 PHE A O 1
ATOM 1808 N N . ASP A 1 226 ? -8.633 -8.539 4.859 1 95.5 226 ASP A N 1
ATOM 1809 C CA . ASP A 1 226 ? -9.242 -9.867 4.844 1 95.5 226 ASP A CA 1
ATOM 1810 C C . ASP A 1 226 ? -9.578 -10.336 6.258 1 95.5 226 ASP A C 1
ATOM 1812 O O . ASP A 1 226 ? -9.875 -11.508 6.473 1 95.5 226 ASP A O 1
ATOM 1816 N N . LEU A 1 227 ? -9.461 -9.484 7.258 1 96.62 227 LEU A N 1
ATOM 1817 C CA . LEU A 1 227 ? -9.766 -9.836 8.641 1 96.62 227 LEU A CA 1
ATOM 1818 C C . LEU A 1 227 ? -11.258 -9.742 8.906 1 96.62 227 LEU A C 1
ATOM 1820 O O . LEU A 1 227 ? -11.844 -8.656 8.82 1 96.62 227 LEU A O 1
ATOM 1824 N N . LYS A 1 228 ? -11.867 -10.734 9.375 1 96.5 228 LYS A N 1
ATOM 1825 C CA . LYS A 1 228 ? -13.32 -10.875 9.414 1 96.5 228 LYS A CA 1
ATOM 1826 C C . LYS A 1 228 ? -13.938 -9.922 10.438 1 96.5 228 LYS A C 1
ATOM 1828 O O . LYS A 1 228 ? -15.109 -9.547 10.32 1 96.5 228 LYS A O 1
ATOM 1833 N N . PHE A 1 229 ? -13.148 -9.438 11.43 1 98.19 229 PHE A N 1
ATOM 1834 C CA . PHE A 1 229 ? -13.703 -8.641 12.516 1 98.19 229 PHE A CA 1
ATOM 1835 C C . PHE A 1 229 ? -13.812 -7.176 12.102 1 98.19 229 PHE A C 1
ATOM 1837 O O . PHE A 1 229 ? -14.547 -6.402 12.727 1 98.19 229 PHE A O 1
ATOM 1844 N N . CYS A 1 230 ? -13.242 -6.789 11.07 1 98.44 230 CYS A N 1
ATOM 1845 C CA . CYS A 1 230 ? -13 -5.367 10.852 1 98.44 230 CYS A CA 1
ATOM 1846 C C . CYS A 1 230 ? -14.031 -4.781 9.898 1 98.44 230 CYS A C 1
ATOM 1848 O O . CYS A 1 230 ? -13.914 -3.629 9.477 1 98.44 230 CYS A O 1
ATOM 1850 N N . PHE A 1 231 ? -15.062 -5.578 9.516 1 98.31 231 PHE A N 1
ATOM 1851 C CA . PHE A 1 231 ? -16.109 -5.152 8.586 1 98.31 231 PHE A CA 1
ATOM 1852 C C . PHE A 1 231 ? -17.484 -5.559 9.094 1 98.31 231 PHE A C 1
ATOM 1854 O O . PHE A 1 231 ? -17.594 -6.43 9.961 1 98.31 231 PHE A O 1
ATOM 1861 N N . PRO A 1 232 ? -18.547 -4.895 8.594 1 98.12 232 PRO A N 1
ATOM 1862 C CA . PRO A 1 232 ? -19.891 -5.258 9.031 1 98.12 232 PRO A CA 1
ATOM 1863 C C . PRO A 1 232 ? -20.219 -6.727 8.773 1 98.12 232 PRO A C 1
ATOM 1865 O O . PRO A 1 232 ? -19.609 -7.359 7.91 1 98.12 232 PRO A O 1
ATOM 1868 N N . GLU A 1 233 ? -21.188 -7.156 9.508 1 98.25 233 GLU A N 1
ATOM 1869 C CA . GLU A 1 233 ? -21.594 -8.547 9.375 1 98.25 233 GLU A CA 1
ATOM 1870 C C . GLU A 1 233 ? -22.016 -8.859 7.938 1 98.25 233 GLU A C 1
ATOM 1872 O O . GLU A 1 233 ? -22.688 -8.062 7.293 1 98.25 233 GLU A O 1
ATOM 1877 N N . GLU A 1 234 ? -21.5 -9.914 7.375 1 96.06 234 GLU A N 1
ATOM 1878 C CA . GLU A 1 234 ? -21.859 -10.492 6.082 1 96.06 234 GLU A CA 1
ATOM 1879 C C . GLU A 1 234 ? -21.156 -9.773 4.938 1 96.06 234 GLU A C 1
ATOM 1881 O O . GLU A 1 234 ? -21.328 -10.133 3.771 1 96.06 234 GLU A O 1
ATOM 1886 N N . TYR A 1 235 ? -20.422 -8.727 5.281 1 96.38 235 TYR A N 1
ATOM 1887 C CA . TYR A 1 235 ? -19.609 -8.125 4.23 1 96.38 235 TYR A CA 1
ATOM 1888 C C . TYR A 1 235 ? -18.703 -9.156 3.586 1 96.38 235 TYR A C 1
ATOM 1890 O O . TYR A 1 235 ? -18.047 -9.93 4.285 1 96.38 235 TYR A O 1
ATOM 1898 N N . GLU A 1 236 ? -18.641 -9.25 2.311 1 94.88 236 GLU A N 1
ATOM 1899 C CA . GLU A 1 236 ? -17.812 -10.227 1.615 1 94.88 236 GLU A CA 1
ATOM 1900 C C . GLU A 1 236 ? -16.344 -9.773 1.577 1 94.88 236 GLU A C 1
ATOM 1902 O O . GLU A 1 236 ? -16.031 -8.734 1.003 1 94.88 236 GLU A O 1
ATOM 1907 N N . LEU A 1 237 ? -15.492 -10.586 2.131 1 95.69 237 LEU A N 1
ATOM 1908 C CA . LEU A 1 237 ? -14.07 -10.289 2.176 1 95.69 237 LEU A CA 1
ATOM 1909 C C . LEU A 1 237 ? -13.391 -10.672 0.863 1 95.69 237 LEU A C 1
ATOM 1911 O O . LEU A 1 237 ? -13.961 -11.406 0.057 1 95.69 237 LEU A O 1
ATOM 1915 N N . PRO A 1 238 ? -12.156 -10.148 0.657 1 93.62 238 PRO A N 1
ATOM 1916 C CA . PRO A 1 238 ? -11.422 -10.5 -0.561 1 93.62 238 PRO A CA 1
ATOM 1917 C C . PRO A 1 238 ? -11.234 -12.008 -0.729 1 93.62 238 PRO A C 1
ATOM 1919 O O . PRO A 1 238 ? -11.156 -12.5 -1.856 1 93.62 238 PRO A O 1
ATOM 1922 N N . SER A 1 239 ? -11.211 -12.758 0.318 1 92.19 239 SER A N 1
ATOM 1923 C CA . SER A 1 239 ? -11.062 -14.211 0.272 1 92.19 239 SER A CA 1
ATOM 1924 C C . SER A 1 239 ? -12.367 -14.883 -0.141 1 92.19 239 SER A C 1
ATOM 1926 O O . SER A 1 239 ? -12.383 -16.078 -0.466 1 92.19 239 SER A O 1
ATOM 1928 N N . GLY A 1 240 ? -13.461 -14.156 -0.15 1 90.19 240 GLY A N 1
ATOM 1929 C CA . GLY A 1 240 ? -14.773 -14.719 -0.425 1 90.19 240 GLY A CA 1
ATOM 1930 C C . GLY A 1 240 ? -15.555 -15.055 0.832 1 90.19 240 GLY A C 1
ATOM 1931 O O . GLY A 1 240 ? -16.766 -15.281 0.774 1 90.19 240 GLY A O 1
ATOM 1932 N N . ARG A 1 241 ? -14.891 -15.016 2.018 1 92.88 241 ARG A N 1
ATOM 1933 C CA . ARG A 1 241 ? -15.562 -15.266 3.291 1 92.88 241 ARG A CA 1
ATOM 1934 C C . ARG A 1 241 ? -16.359 -14.055 3.734 1 92.88 241 ARG A C 1
ATOM 1936 O O . ARG A 1 241 ? -16.156 -12.945 3.229 1 92.88 241 ARG A O 1
ATOM 1943 N N . GLN A 1 242 ? -17.25 -14.289 4.668 1 95.75 242 GLN A N 1
ATOM 1944 C CA . GLN A 1 242 ? -18.062 -13.203 5.199 1 95.75 242 GLN A CA 1
ATOM 1945 C C . GLN A 1 242 ? -17.469 -12.648 6.488 1 95.75 242 GLN A C 1
ATOM 1947 O O . GLN A 1 242 ? -16.938 -13.406 7.312 1 95.75 242 GLN A O 1
ATOM 1952 N N . ALA A 1 243 ? -17.594 -11.383 6.68 1 97.69 243 ALA A N 1
ATOM 1953 C CA . ALA A 1 243 ? -17.125 -10.719 7.895 1 97.69 243 ALA A CA 1
ATOM 1954 C C . ALA A 1 243 ? -18.078 -10.953 9.055 1 97.69 243 ALA A C 1
ATOM 1956 O O . ALA A 1 243 ? -19.234 -11.328 8.852 1 97.69 243 ALA A O 1
ATOM 1957 N N . ARG A 1 244 ? -17.578 -10.852 10.297 1 97.88 244 ARG A N 1
ATOM 1958 C CA . ARG A 1 244 ? -18.297 -11.008 11.547 1 97.88 244 ARG A CA 1
ATOM 1959 C C . ARG A 1 244 ? -18.094 -9.805 12.461 1 97.88 244 ARG A C 1
ATOM 1961 O O . ARG A 1 244 ? -17.781 -9.961 13.641 1 97.88 244 ARG A O 1
ATOM 1968 N N . GLY A 1 245 ? -18.266 -8.734 12.062 1 98.38 245 GLY A N 1
ATOM 1969 C CA . GLY A 1 245 ? -18.062 -7.449 12.703 1 98.38 245 GLY A CA 1
ATOM 1970 C C . GLY A 1 245 ? -17.812 -7.559 14.195 1 98.38 245 GLY A C 1
ATOM 1971 O O . GLY A 1 245 ? -18.578 -8.188 14.914 1 98.38 245 GLY A O 1
ATOM 1972 N N . ASP A 1 246 ? -16.719 -7.02 14.734 1 98.81 246 ASP A N 1
ATOM 1973 C CA . ASP A 1 246 ? -16.312 -6.883 16.125 1 98.81 246 ASP A CA 1
ATOM 1974 C C . ASP A 1 246 ? -15.219 -5.836 16.281 1 98.81 246 ASP A C 1
ATOM 1976 O O . ASP A 1 246 ? -14.031 -6.148 16.172 1 98.81 246 ASP A O 1
ATOM 1980 N N . ALA A 1 247 ? -15.633 -4.664 16.578 1 98.88 247 ALA A N 1
ATOM 1981 C CA . ALA A 1 247 ? -14.695 -3.549 16.578 1 98.88 247 ALA A CA 1
ATOM 1982 C C . ALA A 1 247 ? -13.57 -3.781 17.578 1 98.88 247 ALA A C 1
ATOM 1984 O O . ALA A 1 247 ? -12.422 -3.408 17.328 1 98.88 247 ALA A O 1
ATOM 1985 N N . TYR A 1 248 ? -13.883 -4.352 18.688 1 98.88 248 TYR A N 1
ATOM 1986 C CA . TYR A 1 248 ? -12.891 -4.539 19.75 1 98.88 248 TYR A CA 1
ATOM 1987 C C . TYR A 1 248 ? -11.883 -5.617 19.359 1 98.88 248 TYR A C 1
ATOM 1989 O O . TYR A 1 248 ? -10.68 -5.473 19.609 1 98.88 248 TYR A O 1
ATOM 1997 N N . ALA A 1 249 ? -12.367 -6.688 18.719 1 98.81 249 ALA A N 1
ATOM 1998 C CA . ALA A 1 249 ? -11.445 -7.691 18.203 1 98.81 249 ALA A CA 1
ATOM 1999 C C . ALA A 1 249 ? -10.555 -7.102 17.109 1 98.81 249 ALA A C 1
ATOM 2001 O O . ALA A 1 249 ? -9.359 -7.387 17.047 1 98.81 249 ALA A O 1
ATOM 2002 N N . CYS A 1 250 ? -11.172 -6.324 16.234 1 98.81 250 CYS A N 1
ATOM 2003 C CA . CYS A 1 250 ? -10.414 -5.641 15.195 1 98.81 250 CYS A CA 1
ATOM 2004 C C . CYS A 1 250 ? -9.336 -4.75 15.797 1 98.81 250 CYS A C 1
ATOM 2006 O O . CYS A 1 250 ? -8.172 -4.812 15.398 1 98.81 250 CYS A O 1
ATOM 2008 N N . LYS A 1 251 ? -9.727 -3.975 16.766 1 98.88 251 LYS A N 1
ATOM 2009 C CA . LYS A 1 251 ? -8.812 -3.088 17.484 1 98.88 251 LYS A CA 1
ATOM 2010 C C . LYS A 1 251 ? -7.629 -3.861 18.047 1 98.88 251 LYS A C 1
ATOM 2012 O O . LYS A 1 251 ? -6.484 -3.412 17.953 1 98.88 251 LYS A O 1
ATOM 2017 N N . ASP A 1 252 ? -7.871 -4.969 18.672 1 98.88 252 ASP A N 1
ATOM 2018 C CA . ASP A 1 252 ? -6.812 -5.762 19.297 1 98.88 252 ASP A CA 1
ATOM 2019 C C . ASP A 1 252 ? -5.816 -6.266 18.25 1 98.88 252 ASP A C 1
ATOM 2021 O O . ASP A 1 252 ? -4.609 -6.281 18.484 1 98.88 252 ASP A O 1
ATOM 2025 N N . GLU A 1 253 ? -6.32 -6.66 17.062 1 98.69 253 GLU A N 1
ATOM 2026 C CA . GLU A 1 253 ? -5.453 -7.102 15.984 1 98.69 253 GLU A CA 1
ATOM 2027 C C . GLU A 1 253 ? -4.617 -5.945 15.438 1 98.69 253 GLU A C 1
ATOM 2029 O O . GLU A 1 253 ? -3.414 -6.094 15.219 1 98.69 253 GLU A O 1
ATOM 2034 N N . ILE A 1 254 ? -5.254 -4.809 15.266 1 98.88 254 ILE A N 1
ATOM 2035 C CA . ILE A 1 254 ? -4.574 -3.639 14.719 1 98.88 254 ILE A CA 1
ATOM 2036 C C . ILE A 1 254 ? -3.508 -3.158 15.703 1 98.88 254 ILE A C 1
ATOM 2038 O O . ILE A 1 254 ? -2.434 -2.709 15.289 1 98.88 254 ILE A O 1
ATOM 2042 N N . ALA A 1 255 ? -3.756 -3.328 16.984 1 98.94 255 ALA A N 1
ATOM 2043 C CA . ALA A 1 255 ? -2.809 -2.898 18.016 1 98.94 255 ALA A CA 1
ATOM 2044 C C . ALA A 1 255 ? -1.486 -3.648 17.875 1 98.94 255 ALA A C 1
ATOM 2046 O O . ALA A 1 255 ? -0.428 -3.115 18.219 1 98.94 255 ALA A O 1
ATOM 2047 N N . ILE A 1 256 ? -1.513 -4.852 17.344 1 98.88 256 ILE A N 1
ATOM 2048 C CA . ILE A 1 256 ? -0.291 -5.621 17.141 1 98.88 256 ILE A CA 1
ATOM 2049 C C . ILE A 1 256 ? 0.583 -4.93 16.094 1 98.88 256 ILE A C 1
ATOM 2051 O O . ILE A 1 256 ? 1.782 -4.738 16.312 1 98.88 256 ILE A O 1
ATOM 2055 N N . LEU A 1 257 ? -0.034 -4.527 14.945 1 98.94 257 LEU A N 1
ATOM 2056 C CA . LEU A 1 257 ? 0.712 -3.793 13.93 1 98.94 257 LEU A CA 1
ATOM 2057 C C . LEU A 1 257 ? 1.271 -2.492 14.5 1 98.94 257 LEU A C 1
ATOM 2059 O O . LEU A 1 257 ? 2.449 -2.186 14.312 1 98.94 257 LEU A O 1
ATOM 2063 N N . VAL A 1 258 ? 0.436 -1.771 15.297 1 98.94 258 VAL A N 1
ATOM 2064 C CA . VAL A 1 258 ? 0.766 -0.451 15.82 1 98.94 258 VAL A CA 1
ATOM 2065 C C . VAL A 1 258 ? 1.932 -0.562 16.797 1 98.94 258 VAL A C 1
ATOM 2067 O O . VAL A 1 258 ? 2.92 0.167 16.688 1 98.94 258 VAL A O 1
ATOM 2070 N N . ASN A 1 259 ? 1.899 -1.562 17.641 1 98.81 259 ASN A N 1
ATOM 2071 C CA . ASN A 1 259 ? 2.844 -1.542 18.75 1 98.81 259 ASN A CA 1
ATOM 2072 C C . ASN A 1 259 ? 3.977 -2.543 18.547 1 98.81 259 ASN A C 1
ATOM 2074 O O . ASN A 1 259 ? 5.113 -2.291 18.938 1 98.81 259 ASN A O 1
ATOM 2078 N N . SER A 1 260 ? 3.686 -3.697 17.953 1 98.62 260 SER A N 1
ATOM 2079 C CA . SER A 1 260 ? 4.719 -4.719 17.828 1 98.62 260 SER A CA 1
ATOM 2080 C C . SER A 1 260 ? 5.559 -4.516 16.578 1 98.62 260 SER A C 1
ATOM 2082 O O . SER A 1 260 ? 6.766 -4.77 16.578 1 98.62 260 SER A O 1
ATOM 2084 N N . VAL A 1 261 ? 4.938 -4.023 15.508 1 98.62 261 VAL A N 1
ATOM 2085 C CA . VAL A 1 261 ? 5.664 -3.822 14.258 1 98.62 261 VAL A CA 1
ATOM 2086 C C . VAL A 1 261 ? 6.262 -2.418 14.227 1 98.62 261 VAL A C 1
ATOM 2088 O O . VAL A 1 261 ? 7.453 -2.252 13.961 1 98.62 261 VAL A O 1
ATOM 2091 N N . HIS A 1 262 ? 5.477 -1.408 14.68 1 98.56 262 HIS A N 1
ATOM 2092 C CA . HIS A 1 262 ? 5.914 -0.029 14.492 1 98.56 262 HIS A CA 1
ATOM 2093 C C . HIS A 1 262 ? 6.387 0.582 15.812 1 98.56 262 HIS A C 1
ATOM 2095 O O . HIS A 1 262 ? 6.875 1.713 15.836 1 98.56 262 HIS A O 1
ATOM 2101 N N . SER A 1 263 ? 6.211 -0.098 16.938 1 98 263 SER A N 1
ATOM 2102 C CA . SER A 1 263 ? 6.695 0.315 18.25 1 98 263 SER A CA 1
ATOM 2103 C C . SER A 1 263 ? 6.184 1.705 18.625 1 98 263 SER A C 1
A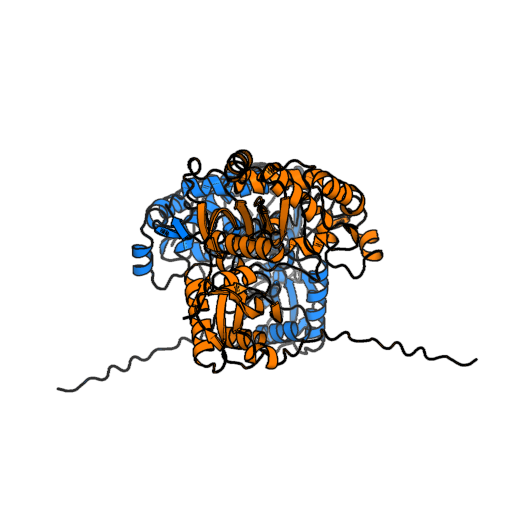TOM 2105 O O . SER A 1 263 ? 6.938 2.537 19.125 1 98 263 SER A O 1
ATOM 2107 N N . VAL A 1 264 ? 4.918 1.933 18.344 1 98.56 264 VAL A N 1
ATOM 2108 C CA . VAL A 1 264 ? 4.355 3.268 18.531 1 98.56 264 VAL A CA 1
ATOM 2109 C C . VAL A 1 264 ? 4.363 3.643 20 1 98.56 264 VAL A C 1
ATOM 2111 O O . VAL A 1 264 ? 4.82 4.727 20.375 1 98.56 264 VAL A O 1
ATOM 2114 N N . SER A 1 265 ? 3.904 2.758 20.875 1 98.25 265 SER A N 1
ATOM 2115 C CA . SER A 1 265 ? 3.807 3.066 22.297 1 98.25 265 SER A CA 1
ATOM 2116 C C . SER A 1 265 ? 5.18 3.361 22.891 1 98.25 265 SER A C 1
ATOM 2118 O O . SER A 1 265 ? 5.332 4.301 23.688 1 98.25 265 SER A O 1
ATOM 2120 N N . ARG A 1 266 ? 6.137 2.6 22.531 1 96.38 266 ARG A N 1
ATOM 2121 C CA . ARG A 1 266 ? 7.496 2.783 23.031 1 96.38 266 ARG A CA 1
ATOM 2122 C C . ARG A 1 266 ? 8.047 4.145 22.641 1 96.38 266 ARG A C 1
ATOM 2124 O O . ARG A 1 266 ? 8.789 4.77 23.391 1 96.38 266 ARG A O 1
ATOM 2131 N N . LYS A 1 267 ? 7.656 4.645 21.484 1 94.62 267 LYS A N 1
ATOM 2132 C CA . LYS A 1 267 ? 8.234 5.863 20.938 1 94.62 267 LYS A CA 1
ATOM 2133 C C . LYS A 1 267 ? 7.492 7.102 21.438 1 94.62 267 LYS A C 1
ATOM 2135 O O . LYS A 1 267 ? 8.07 8.188 21.516 1 94.62 267 LYS A O 1
ATOM 2140 N N . ILE A 1 268 ? 6.211 6.953 21.75 1 96.06 268 ILE A N 1
ATOM 2141 C CA . ILE A 1 268 ? 5.395 8.148 21.922 1 96.06 268 ILE A CA 1
ATOM 2142 C C . ILE A 1 268 ? 4.984 8.289 23.375 1 96.06 268 ILE A C 1
ATOM 2144 O O . ILE A 1 268 ? 4.941 9.398 23.922 1 96.06 268 ILE A O 1
ATOM 2148 N N . LYS A 1 269 ? 4.719 7.234 24.109 1 93.94 269 LYS A N 1
ATOM 2149 C CA . LYS A 1 269 ? 4.039 7.262 25.406 1 93.94 269 LYS A CA 1
ATOM 2150 C C . LYS A 1 269 ? 4.812 8.102 26.422 1 93.94 269 LYS A C 1
ATOM 2152 O O . LYS A 1 269 ? 4.23 8.93 27.109 1 93.94 269 LYS A O 1
ATOM 2157 N N . SER A 1 270 ? 6.094 7.906 26.5 1 91.06 270 SER A N 1
ATOM 2158 C CA . SER A 1 270 ? 6.895 8.625 27.484 1 91.06 270 SER A CA 1
ATOM 2159 C C . SER A 1 270 ? 6.965 10.117 27.156 1 91.06 270 SER A C 1
ATOM 2161 O O . SER A 1 270 ? 6.973 10.953 28.047 1 91.06 270 SER A O 1
ATOM 2163 N N . VAL A 1 271 ? 7.008 10.453 25.875 1 92 271 VAL A N 1
ATOM 2164 C CA . VAL A 1 271 ? 7.055 11.844 25.438 1 92 271 VAL A CA 1
ATOM 2165 C C . VAL A 1 271 ? 5.75 12.539 25.812 1 92 271 VAL A C 1
ATOM 2167 O O . VAL A 1 271 ? 5.762 13.656 26.328 1 92 271 VAL A O 1
ATOM 2170 N N . LEU A 1 272 ? 4.68 11.844 25.562 1 92.44 272 LEU A N 1
ATOM 2171 C CA . LEU A 1 272 ? 3.371 12.414 25.859 1 92.44 272 LEU A CA 1
ATOM 2172 C C . LEU A 1 272 ? 3.182 12.586 27.359 1 92.44 272 LEU A C 1
ATOM 2174 O O . LEU A 1 272 ? 2.613 13.578 27.812 1 92.44 272 LEU A O 1
ATOM 2178 N N . ALA A 1 273 ? 3.641 11.641 28.141 1 89.69 273 ALA A N 1
ATOM 2179 C CA . ALA A 1 273 ? 3.539 11.734 29.594 1 89.69 273 ALA A CA 1
ATOM 2180 C C . ALA A 1 273 ? 4.312 12.938 30.125 1 89.69 273 ALA A C 1
ATOM 2182 O O . ALA A 1 273 ? 3.885 13.586 31.094 1 89.69 273 ALA A O 1
ATOM 2183 N N . ALA A 1 274 ? 5.391 13.258 29.484 1 90.06 274 ALA A N 1
ATOM 2184 C CA . ALA A 1 274 ? 6.25 14.359 29.922 1 90.06 274 ALA A CA 1
ATOM 2185 C C . ALA A 1 274 ? 5.727 15.695 29.422 1 90.06 274 ALA A C 1
ATOM 2187 O O . ALA A 1 274 ? 6.105 16.75 29.938 1 90.06 274 ALA A O 1
ATOM 2188 N N . ASN A 1 275 ? 4.879 15.617 28.406 1 91.5 275 ASN A N 1
ATOM 2189 C CA . ASN A 1 275 ? 4.328 16.828 27.797 1 91.5 275 ASN A CA 1
ATOM 2190 C C . ASN A 1 275 ? 2.82 16.719 27.609 1 91.5 275 ASN A C 1
ATOM 2192 O O . ASN A 1 275 ? 2.342 16.656 26.469 1 91.5 275 ASN A O 1
ATOM 2196 N N . PRO A 1 276 ? 2.09 16.781 28.688 1 90.25 276 PRO A N 1
ATOM 2197 C CA . PRO A 1 276 ? 0.644 16.594 28.547 1 90.25 276 PRO A CA 1
ATOM 2198 C C . PRO A 1 276 ? -0.012 17.656 27.672 1 90.25 276 PRO A C 1
ATOM 2200 O O . PRO A 1 276 ? 0.368 18.828 27.75 1 90.25 276 PRO A O 1
ATOM 2203 N N . ILE A 1 277 ? -0.893 17.25 26.844 1 93.69 277 ILE A N 1
ATOM 2204 C CA . ILE A 1 277 ? -1.59 18.125 25.906 1 93.69 277 ILE A CA 1
ATOM 2205 C C . ILE A 1 277 ? -3.053 18.266 26.328 1 93.69 277 ILE A C 1
ATOM 2207 O O . ILE A 1 277 ? -3.742 17.266 26.531 1 93.69 277 ILE A O 1
ATOM 2211 N N . GLU A 1 278 ? -3.523 19.484 26.375 1 91.44 278 GLU A N 1
ATOM 2212 C CA . GLU A 1 278 ? -4.906 19.734 26.766 1 91.44 278 GLU A CA 1
ATOM 2213 C C . GLU A 1 278 ? -5.855 19.562 25.594 1 91.44 278 GLU A C 1
ATOM 2215 O O . GLU A 1 278 ? -6.938 19 25.734 1 91.44 278 GLU A O 1
ATOM 2220 N N . LYS A 1 279 ? -5.449 20.094 24.484 1 95.81 279 LYS A N 1
ATOM 2221 C CA . LYS A 1 279 ? -6.324 20.078 23.312 1 95.81 279 LYS A CA 1
ATOM 2222 C C . LYS A 1 279 ? -5.645 19.375 22.141 1 95.81 279 LYS A C 1
ATOM 2224 O O . LYS A 1 279 ? -4.574 19.797 21.703 1 95.81 279 LYS A O 1
ATOM 2229 N N . TRP A 1 280 ? -6.273 18.312 21.688 1 98.31 280 TRP A N 1
ATOM 2230 C CA . TRP A 1 280 ? -5.805 17.578 20.516 1 98.31 280 TRP A CA 1
ATOM 2231 C C . TRP A 1 280 ? -6.652 17.906 19.297 1 98.31 280 TRP A C 1
ATOM 2233 O O . TRP A 1 280 ? -7.875 18.031 19.391 1 98.31 280 TRP A O 1
ATOM 2243 N N . TYR A 1 281 ? -5.984 18.078 18.188 1 98.56 281 TYR A N 1
ATOM 2244 C CA . TYR A 1 281 ? -6.672 18.172 16.906 1 98.56 281 TYR A CA 1
ATOM 2245 C C . TYR A 1 281 ? -6.191 17.094 15.953 1 98.56 281 TYR A C 1
ATOM 2247 O O . TYR A 1 281 ? -4.992 16.828 15.852 1 98.56 281 TYR A O 1
ATOM 2255 N N . ILE A 1 282 ? -7.098 16.438 15.32 1 98.56 282 ILE A N 1
ATOM 2256 C CA . ILE A 1 282 ? -6.789 15.398 14.336 1 98.56 282 ILE A CA 1
ATOM 2257 C C . ILE A 1 282 ? -7.129 15.898 12.938 1 98.56 282 ILE A C 1
ATOM 2259 O O . ILE A 1 282 ? -8.141 16.578 12.742 1 98.56 282 ILE A O 1
ATOM 2263 N N . LEU A 1 283 ? -6.223 15.672 11.977 1 98.06 283 LEU A N 1
ATOM 2264 C CA . LEU A 1 283 ? -6.32 16.094 10.586 1 98.06 283 LEU A CA 1
ATOM 2265 C C . LEU A 1 283 ? -6.223 14.898 9.641 1 98.06 283 LEU A C 1
ATOM 2267 O O . LEU A 1 283 ? -6.066 13.766 10.094 1 98.06 283 LEU A O 1
ATOM 2271 N N . GLY A 1 284 ? -6.281 15.234 8.336 1 95.69 284 GLY A N 1
ATOM 2272 C CA . GLY A 1 284 ? -6.004 14.227 7.324 1 95.69 284 GLY A CA 1
ATOM 2273 C C . GLY A 1 284 ? -7.246 13.508 6.844 1 95.69 284 GLY A C 1
ATOM 2274 O O . GLY A 1 284 ? -8.367 13.953 7.098 1 95.69 284 GLY A O 1
ATOM 2275 N N . GLY A 1 285 ? -7 12.438 6.105 1 93.5 285 GLY A N 1
ATOM 2276 C CA . GLY A 1 285 ? -8.086 11.703 5.469 1 93.5 285 GLY A CA 1
ATOM 2277 C C . GLY A 1 285 ? -9.078 11.125 6.461 1 93.5 285 GLY A C 1
ATOM 2278 O O . GLY A 1 285 ? -10.25 10.938 6.133 1 93.5 285 GLY A O 1
ATOM 2279 N N . ILE A 1 286 ? -8.703 10.945 7.688 1 96.75 286 ILE A N 1
ATOM 2280 C CA . ILE A 1 286 ? -9.539 10.312 8.703 1 96.75 286 ILE A CA 1
ATOM 2281 C C . ILE A 1 286 ? -10.727 11.211 9.023 1 96.75 286 ILE A C 1
ATOM 2283 O O . ILE A 1 286 ? -11.766 10.734 9.492 1 96.75 286 ILE A O 1
ATOM 2287 N N . THR A 1 287 ? -10.578 12.547 8.773 1 96.56 287 THR A N 1
ATOM 2288 C CA . THR A 1 287 ? -11.633 13.492 9.133 1 96.56 287 THR A CA 1
ATOM 2289 C C . THR A 1 287 ? -12.844 13.32 8.219 1 96.56 287 THR A C 1
ATOM 2291 O O . THR A 1 287 ? -13.945 13.75 8.555 1 96.56 287 THR A O 1
ATOM 2294 N N . PHE A 1 288 ? -12.625 12.672 7.066 1 94.38 288 PHE A N 1
ATOM 2295 C CA . PHE A 1 288 ? -13.766 12.359 6.215 1 94.38 288 PHE A CA 1
ATOM 2296 C C . PHE A 1 288 ? -14.758 11.461 6.949 1 94.38 288 PHE A C 1
ATOM 2298 O O . PHE A 1 288 ? -15.969 11.695 6.898 1 94.38 288 PHE A O 1
ATOM 2305 N N . MET A 1 289 ? -14.242 10.492 7.629 1 96.69 289 MET A N 1
ATOM 2306 C CA . MET A 1 289 ? -15.117 9.633 8.414 1 96.69 289 MET A CA 1
ATOM 2307 C C . MET A 1 289 ? -15.734 10.398 9.578 1 96.69 289 MET A C 1
ATOM 2309 O O . MET A 1 289 ? -16.938 10.289 9.836 1 96.69 289 MET A O 1
ATOM 2313 N N . LEU A 1 290 ? -14.953 11.227 10.227 1 97.69 290 LEU A N 1
ATOM 2314 C CA . LEU A 1 290 ? -15.406 11.93 11.422 1 97.69 290 LEU A CA 1
ATOM 2315 C C . LEU A 1 290 ? -16.484 12.945 11.086 1 97.69 290 LEU A C 1
ATOM 2317 O O . LEU A 1 290 ? -17.344 13.242 11.914 1 97.69 290 LEU A O 1
ATOM 2321 N N . ASN A 1 291 ? -16.438 13.445 9.867 1 96.75 291 ASN A N 1
ATOM 2322 C CA . ASN A 1 291 ? -17.438 14.422 9.43 1 96.75 291 ASN A CA 1
ATOM 2323 C C . ASN A 1 291 ? -18.625 13.742 8.758 1 96.75 291 ASN A C 1
ATOM 2325 O O . ASN A 1 291 ? -19.547 14.414 8.289 1 96.75 291 ASN A O 1
ATOM 2329 N N . ASP A 1 292 ? -18.562 12.375 8.641 1 96.12 292 ASP A N 1
ATOM 2330 C CA . ASP A 1 292 ? -19.703 11.656 8.07 1 96.12 292 ASP A CA 1
ATOM 2331 C C . ASP A 1 292 ? -20.938 11.773 8.969 1 96.12 292 ASP A C 1
ATOM 2333 O O . ASP A 1 292 ? -20.859 11.539 10.172 1 96.12 292 ASP A O 1
ATOM 2337 N N . LYS A 1 293 ? -22.094 12.078 8.391 1 93.5 293 LYS A N 1
ATOM 2338 C CA . LYS A 1 293 ? -23.328 12.312 9.125 1 93.5 293 LYS A CA 1
ATOM 2339 C C . LYS A 1 293 ? -23.734 11.07 9.922 1 93.5 293 LYS A C 1
ATOM 2341 O O . LYS A 1 293 ? -24.469 11.172 10.914 1 93.5 293 LYS A O 1
ATOM 2346 N N . LEU A 1 294 ? -23.219 9.984 9.508 1 94.06 294 LEU A N 1
ATOM 2347 C CA . LEU A 1 294 ? -23.531 8.727 10.172 1 94.06 294 LEU A CA 1
ATOM 2348 C C . LEU A 1 294 ? -23.078 8.75 11.633 1 94.06 294 LEU A C 1
ATOM 2350 O O . LEU A 1 294 ? -23.734 8.148 12.492 1 94.06 294 LEU A O 1
ATOM 2354 N N . PHE A 1 295 ? -22.016 9.367 12 1 94.88 295 PHE A N 1
ATOM 2355 C CA . PHE A 1 295 ? -21.469 9.367 13.352 1 94.88 295 PHE A CA 1
ATOM 2356 C C . PHE A 1 295 ? -22.062 10.516 14.172 1 94.88 295 PHE A C 1
ATOM 2358 O O . PHE A 1 295 ? -21.953 10.523 15.398 1 94.88 295 PHE A O 1
ATOM 2365 N N . SER A 1 296 ? -22.734 11.453 13.719 1 89.75 296 SER A N 1
ATOM 2366 C CA . SER A 1 296 ? -23.422 12.562 14.375 1 89.75 296 SER A CA 1
ATOM 2367 C C . SER A 1 296 ? -22.484 13.273 15.352 1 89.75 296 SER A C 1
ATOM 2369 O O . SER A 1 296 ? -22.844 13.469 16.516 1 89.75 296 SER A O 1
ATOM 2371 N N . LEU A 1 297 ? -21.344 13.555 14.953 1 94.38 297 LEU A N 1
ATOM 2372 C CA . LEU A 1 297 ? -20.375 14.266 15.781 1 94.38 297 LEU A CA 1
ATOM 2373 C C . LEU A 1 297 ? -20.453 15.766 15.531 1 94.38 297 LEU A C 1
ATOM 2375 O O . LEU A 1 297 ? -19.453 16.391 15.156 1 94.38 297 LEU A O 1
ATOM 2379 N N . ASP A 1 298 ? -21.469 16.391 15.883 1 85.94 298 ASP A N 1
ATOM 2380 C CA . ASP A 1 298 ? -21.781 17.766 15.523 1 85.94 298 ASP A CA 1
ATOM 2381 C C . ASP A 1 298 ? -20.984 18.75 16.375 1 85.94 298 ASP A C 1
ATOM 2383 O O . ASP A 1 298 ? -20.828 19.922 16 1 85.94 298 ASP A O 1
ATOM 2387 N N . ASN A 1 299 ? -20.5 18.328 17.453 1 91.56 299 ASN A N 1
ATOM 2388 C CA . ASN A 1 299 ? -19.703 19.203 18.312 1 91.56 299 ASN A CA 1
ATOM 2389 C C . ASN A 1 299 ? -18.25 19.25 17.875 1 91.56 299 ASN A C 1
ATOM 2391 O O . ASN A 1 299 ? -17.438 19.969 18.484 1 91.56 299 ASN A O 1
ATOM 2395 N N . GLN A 1 300 ? -17.891 18.516 16.875 1 95.62 300 GLN A N 1
ATOM 2396 C CA . GLN A 1 300 ? -16.578 18.5 16.25 1 95.62 300 GLN A CA 1
ATOM 2397 C C . GLN A 1 300 ? -15.516 17.984 17.219 1 95.62 300 GLN A C 1
ATOM 2399 O O . GLN A 1 300 ? -14.414 18.531 17.297 1 95.62 300 GLN A O 1
ATOM 2404 N N . TYR A 1 301 ? -15.859 17.062 18.062 1 97.69 301 TYR A N 1
ATOM 2405 C CA . TYR A 1 301 ? -14.906 16.266 18.828 1 97.69 301 TYR A CA 1
ATOM 2406 C C . TYR A 1 301 ? -15.438 14.852 19.062 1 97.69 301 TYR A C 1
ATOM 2408 O O . TYR A 1 301 ? -16.625 14.578 18.828 1 97.69 301 TYR A O 1
ATOM 2416 N N . PHE A 1 302 ? -14.594 13.93 19.391 1 98.44 302 PHE A N 1
ATOM 2417 C CA . PHE A 1 302 ? -14.93 12.562 19.766 1 98.44 302 PHE A CA 1
ATOM 2418 C C . PHE A 1 302 ? -14.016 12.055 20.875 1 98.44 302 PHE A C 1
ATOM 2420 O O . PHE A 1 302 ? -12.992 12.672 21.172 1 98.44 302 PHE A O 1
ATOM 2427 N N . THR A 1 303 ? -14.492 11.055 21.562 1 98.56 303 THR A N 1
ATOM 2428 C CA . THR A 1 303 ? -13.602 10.219 22.375 1 98.56 303 THR A CA 1
ATOM 2429 C C . THR A 1 303 ? -13.445 8.836 21.75 1 98.56 303 THR A C 1
ATOM 2431 O O . THR A 1 303 ? -14.375 8.32 21.125 1 98.56 303 THR A O 1
ATOM 2434 N N . ASN A 1 304 ? -12.305 8.305 21.922 1 98.62 304 ASN A N 1
ATOM 2435 C CA . ASN A 1 304 ? -12.078 6.98 21.344 1 98.62 304 ASN A CA 1
ATOM 2436 C C . ASN A 1 304 ? -13.031 5.945 21.938 1 98.62 304 ASN A C 1
ATOM 2438 O O . ASN A 1 304 ? -13.5 5.055 21.219 1 98.62 304 ASN A O 1
ATOM 2442 N N . ARG A 1 305 ? -13.328 6.078 23.172 1 98.69 305 ARG A N 1
ATOM 2443 C CA . ARG A 1 305 ? -14.25 5.176 23.859 1 98.69 305 ARG A CA 1
ATOM 2444 C C . ARG A 1 305 ? -15.633 5.215 23.203 1 98.69 305 ARG A C 1
ATOM 2446 O O . ARG A 1 305 ? -16.188 4.172 22.859 1 98.69 305 ARG A O 1
ATOM 2453 N N . ASP A 1 306 ? -16.141 6.402 22.984 1 98.56 306 ASP A N 1
ATOM 2454 C CA . ASP A 1 306 ? -17.484 6.543 22.438 1 98.56 306 ASP A CA 1
ATOM 2455 C C . ASP A 1 306 ? -17.516 6.172 20.953 1 98.56 306 ASP A C 1
ATOM 2457 O O . ASP A 1 306 ? -18.469 5.551 20.484 1 98.56 306 ASP A O 1
ATOM 2461 N N . LEU A 1 307 ? -16.5 6.566 20.25 1 98.75 307 LEU A N 1
ATOM 2462 C CA . LEU A 1 307 ? -16.453 6.344 18.812 1 98.75 307 LEU A CA 1
ATOM 2463 C C . LEU A 1 307 ? -16.438 4.855 18.484 1 98.75 307 LEU A C 1
ATOM 2465 O O . LEU A 1 307 ? -17.188 4.391 17.625 1 98.75 307 LEU A O 1
ATOM 2469 N N . ILE A 1 308 ? -15.594 4.074 19.203 1 98.88 308 ILE A N 1
ATOM 2470 C CA . ILE A 1 308 ? -15.492 2.65 18.906 1 98.88 308 ILE A CA 1
ATOM 2471 C C . ILE A 1 308 ? -16.766 1.938 19.359 1 98.88 308 ILE A C 1
ATOM 2473 O O . ILE A 1 308 ? -17.219 0.999 18.703 1 98.88 308 ILE A O 1
ATOM 2477 N N . SER A 1 309 ? -17.312 2.363 20.469 1 98.81 309 SER A N 1
ATOM 2478 C CA . SER A 1 309 ? -18.562 1.785 20.953 1 98.81 309 SER A CA 1
ATOM 2479 C C . SER A 1 309 ? -19.688 2.002 19.953 1 98.81 309 SER A C 1
ATOM 2481 O O . SER A 1 309 ? -20.453 1.075 19.656 1 98.81 309 SER A O 1
ATOM 2483 N N . TYR A 1 310 ? -19.781 3.197 19.469 1 98.62 310 TYR A N 1
ATOM 2484 C CA . TYR A 1 310 ? -20.797 3.52 18.484 1 98.62 310 TYR A CA 1
ATOM 2485 C C . TYR A 1 310 ? -20.625 2.686 17.219 1 98.62 310 TYR A C 1
ATOM 2487 O O . TYR A 1 310 ? -21.578 2.113 16.703 1 98.62 310 TYR A O 1
ATOM 2495 N N . ALA A 1 311 ? -19.391 2.658 16.688 1 98.69 311 ALA A N 1
ATOM 2496 C CA . ALA A 1 311 ? -19.094 1.888 15.484 1 98.69 311 ALA A CA 1
ATOM 2497 C C . ALA A 1 311 ? -19.438 0.413 15.68 1 98.69 311 ALA A C 1
ATOM 2499 O O . ALA A 1 311 ? -20.016 -0.222 14.789 1 98.69 311 ALA A O 1
ATOM 2500 N N . ASP A 1 312 ? -19.047 -0.114 16.859 1 98.88 312 ASP A N 1
ATOM 2501 C CA . ASP A 1 312 ? -19.297 -1.524 17.156 1 98.88 312 ASP A CA 1
ATOM 2502 C C . ASP A 1 312 ? -20.781 -1.851 17.109 1 98.88 312 ASP A C 1
ATOM 2504 O O . ASP A 1 312 ? -21.188 -2.824 16.469 1 98.88 312 ASP A O 1
ATOM 2508 N N . GLN A 1 313 ? -21.578 -1.001 17.688 1 98.38 313 GLN A N 1
ATOM 2509 C CA . GLN A 1 313 ? -23.016 -1.261 17.844 1 98.38 313 GLN A CA 1
ATOM 2510 C C . GLN A 1 313 ? -23.781 -0.969 16.562 1 98.38 313 GLN A C 1
ATOM 2512 O O . GLN A 1 313 ? -24.672 -1.727 16.172 1 98.38 313 GLN A O 1
ATOM 2517 N N . ASN A 1 314 ? -23.406 0.091 15.883 1 97.88 314 ASN A N 1
ATOM 2518 C CA . ASN A 1 314 ? -24.281 0.612 14.836 1 97.88 314 ASN A CA 1
ATOM 2519 C C . ASN A 1 314 ? -23.766 0.251 13.445 1 97.88 314 ASN A C 1
ATOM 2521 O O . ASN A 1 314 ? -24.469 0.428 12.453 1 97.88 314 ASN A O 1
ATOM 2525 N N . ILE A 1 315 ? -22.562 -0.25 13.375 1 98.31 315 ILE A N 1
ATOM 2526 C CA . ILE A 1 315 ? -22 -0.547 12.062 1 98.31 315 ILE A CA 1
ATOM 2527 C C . ILE A 1 315 ? -21.469 -1.979 12.047 1 98.31 315 ILE A C 1
ATOM 2529 O O . ILE A 1 315 ? -21.938 -2.812 11.273 1 98.31 315 ILE A O 1
ATOM 2533 N N . CYS A 1 316 ? -20.547 -2.303 12.938 1 98.69 316 CYS A N 1
ATOM 2534 C CA . CYS A 1 316 ? -19.859 -3.584 12.875 1 98.69 316 CYS A CA 1
ATOM 2535 C C . CYS A 1 316 ? -20.844 -4.742 13.023 1 98.69 316 CYS A C 1
ATOM 2537 O O . CYS A 1 316 ? -20.781 -5.703 12.258 1 98.69 316 CYS A O 1
ATOM 2539 N N . HIS A 1 317 ? -21.781 -4.621 13.953 1 98.5 317 HIS A N 1
ATOM 2540 C CA . HIS A 1 317 ? -22.703 -5.715 14.227 1 98.5 317 HIS A CA 1
ATOM 2541 C C . HIS A 1 317 ? -24 -5.555 13.43 1 98.5 317 HIS A C 1
ATOM 2543 O O . HIS A 1 317 ? -25.016 -6.164 13.766 1 98.5 317 HIS A O 1
ATOM 2549 N N . GLN A 1 318 ? -24 -4.719 12.391 1 98.25 318 GLN A N 1
ATOM 2550 C CA . GLN A 1 318 ? -25.109 -4.625 11.453 1 98.25 318 GLN A CA 1
ATOM 2551 C C . GLN A 1 318 ? -24.828 -5.441 10.195 1 98.25 318 GLN A C 1
ATOM 2553 O O . GLN A 1 318 ? -23.688 -5.574 9.773 1 98.25 318 GLN A O 1
ATOM 2558 N N . LYS A 1 319 ? -25.906 -5.965 9.641 1 97.75 319 LYS A N 1
ATOM 2559 C CA . LYS A 1 319 ? -25.766 -6.691 8.375 1 97.75 319 LYS A CA 1
ATOM 2560 C C . LYS A 1 319 ? -25.406 -5.746 7.238 1 97.75 319 LYS A C 1
ATOM 2562 O O . LYS A 1 319 ? -25.984 -4.664 7.109 1 97.75 319 LYS A O 1
ATOM 2567 N N . TRP A 1 320 ? -24.422 -6.148 6.441 1 96.19 320 TRP A N 1
ATOM 2568 C CA . TRP A 1 320 ? -23.984 -5.332 5.32 1 96.19 320 TRP A CA 1
ATOM 2569 C C . TRP A 1 320 ? -25.141 -5.039 4.371 1 96.19 320 TRP A C 1
ATOM 2571 O O . TRP A 1 320 ? -25.281 -3.92 3.869 1 96.19 320 TRP A O 1
ATOM 2581 N N . SER A 1 321 ? -26.031 -6.004 4.141 1 95.12 321 SER A N 1
ATOM 2582 C CA . SER A 1 321 ? -27.172 -5.844 3.252 1 95.12 321 SER A CA 1
ATOM 2583 C C . SER A 1 321 ? -28.094 -4.719 3.725 1 95.12 321 SER A C 1
ATOM 2585 O O . SER A 1 321 ? -28.656 -3.99 2.908 1 95.12 321 SER A O 1
ATOM 2587 N N . THR A 1 322 ? -28.188 -4.57 5.023 1 96.88 322 THR A N 1
ATOM 2588 C CA . THR A 1 322 ? -29 -3.504 5.609 1 96.88 322 THR A CA 1
ATOM 2589 C C . THR A 1 322 ? -28.312 -2.152 5.441 1 96.88 322 THR A C 1
ATOM 2591 O O . THR A 1 322 ? -28.938 -1.17 5.051 1 96.88 322 THR A O 1
ATOM 2594 N N . LEU A 1 323 ? -27.031 -2.104 5.676 1 96.38 323 LEU A N 1
ATOM 2595 C CA . LEU A 1 323 ? -26.266 -0.859 5.602 1 96.38 323 LEU A CA 1
ATOM 2596 C C . LEU A 1 323 ? -26.234 -0.333 4.168 1 96.38 323 LEU A C 1
ATOM 2598 O O . LEU A 1 323 ? -26.312 0.877 3.947 1 96.38 323 LEU A O 1
ATOM 2602 N N . GLU A 1 324 ? -26.109 -1.22 3.248 1 92.25 324 GLU A N 1
ATOM 2603 C CA . GLU A 1 324 ? -26.062 -0.817 1.846 1 92.25 324 GLU A CA 1
ATOM 2604 C C . GLU A 1 324 ? -27.359 -0.154 1.413 1 92.25 324 GLU A C 1
ATOM 2606 O O . GLU A 1 324 ? -27.359 0.758 0.583 1 92.25 324 GLU A O 1
ATOM 2611 N N . VAL A 1 325 ? -28.469 -0.609 1.976 1 94.56 325 VAL A N 1
ATOM 2612 C CA . VAL A 1 325 ? -29.781 -0.065 1.647 1 94.56 325 VAL A CA 1
ATOM 2613 C C . VAL A 1 325 ? -29.969 1.282 2.342 1 94.56 325 VAL A C 1
ATOM 2615 O O . VAL A 1 325 ? -30.5 2.225 1.746 1 94.56 325 VAL A O 1
ATOM 2618 N N . LEU A 1 326 ? -29.531 1.371 3.521 1 95.25 326 LEU A N 1
ATOM 2619 C CA . LEU A 1 326 ? -29.719 2.58 4.316 1 95.25 326 LEU A CA 1
ATOM 2620 C C . LEU A 1 326 ? -28.828 3.707 3.803 1 95.25 326 LEU A C 1
ATOM 2622 O O . LEU A 1 326 ? -29.203 4.879 3.855 1 95.25 326 LEU A O 1
ATOM 2626 N N . TYR A 1 327 ? -27.609 3.307 3.344 1 94 327 TYR A N 1
ATOM 2627 C CA . TYR A 1 327 ? -26.625 4.297 2.906 1 94 327 TYR A CA 1
ATOM 2628 C C . TYR A 1 327 ? -26.125 3.98 1.502 1 94 327 TYR A C 1
ATOM 2630 O O . TYR A 1 327 ? -24.922 3.779 1.295 1 94 327 TYR A O 1
ATOM 2638 N N . PRO A 1 328 ? -26.938 4.074 0.505 1 89.56 328 PRO A N 1
ATOM 2639 C CA . PRO A 1 328 ? -26.578 3.629 -0.845 1 89.56 328 PRO A CA 1
ATOM 2640 C C . PRO A 1 328 ? -25.5 4.492 -1.484 1 89.56 328 PRO A C 1
ATOM 2642 O O . PRO A 1 328 ? -24.734 4.012 -2.326 1 89.56 328 PRO A O 1
ATOM 2645 N N . ASP A 1 329 ? -25.344 5.727 -1.033 1 88.19 329 ASP A N 1
ATOM 2646 C CA . ASP A 1 329 ? -24.422 6.648 -1.677 1 88.19 329 ASP A CA 1
ATOM 2647 C C . ASP A 1 329 ? -23.125 6.777 -0.872 1 88.19 329 ASP A C 1
ATOM 2649 O O . ASP A 1 329 ? -22.203 7.496 -1.271 1 88.19 329 ASP A O 1
ATOM 2653 N N . ASN A 1 330 ? -23.078 6.105 0.245 1 90.75 330 ASN A N 1
ATOM 2654 C CA . ASN A 1 330 ? -21.891 6.156 1.083 1 90.75 330 ASN A CA 1
ATOM 2655 C C . ASN A 1 330 ? -20.953 4.984 0.796 1 90.75 330 ASN A C 1
ATOM 2657 O O . ASN A 1 330 ? -21.125 3.898 1.35 1 90.75 330 ASN A O 1
ATOM 2661 N N . LEU A 1 331 ? -19.906 5.242 0.074 1 86.88 331 LEU A N 1
ATOM 2662 C CA . LEU A 1 331 ? -19 4.199 -0.393 1 86.88 331 LEU A CA 1
ATOM 2663 C C . LEU A 1 331 ? -17.969 3.855 0.679 1 86.88 331 LEU A C 1
ATOM 2665 O O . LEU A 1 331 ? -17.172 2.934 0.503 1 86.88 331 LEU A O 1
ATOM 2669 N N . MET A 1 332 ? -18.094 4.488 1.822 1 92.88 332 MET A N 1
ATOM 2670 C CA . MET A 1 332 ? -17.062 4.312 2.832 1 92.88 332 MET A CA 1
ATOM 2671 C C . MET A 1 332 ? -17.594 3.564 4.047 1 92.88 332 MET A C 1
ATOM 2673 O O . MET A 1 332 ? -16.844 3.184 4.938 1 92.88 332 MET A O 1
ATOM 2677 N N . VAL A 1 333 ? -18.844 3.277 4.051 1 95.56 333 VAL A N 1
ATOM 2678 C CA . VAL A 1 333 ? -19.484 2.715 5.23 1 95.56 333 VAL A CA 1
ATOM 2679 C C . VAL A 1 333 ? -18.875 1.363 5.57 1 95.56 333 VAL A C 1
ATOM 2681 O O . VAL A 1 333 ? -18.75 1.002 6.746 1 95.56 333 VAL A O 1
ATOM 2684 N N . PHE A 1 334 ? -18.391 0.623 4.562 1 94.81 334 PHE A N 1
ATOM 2685 C CA . PHE A 1 334 ? -17.797 -0.69 4.785 1 94.81 334 PHE A CA 1
ATOM 2686 C C . PHE A 1 334 ? -16.609 -0.592 5.73 1 94.81 334 PHE A C 1
ATOM 2688 O O . PHE A 1 334 ? -16.297 -1.544 6.449 1 94.81 334 PHE A O 1
ATOM 2695 N N . ASN A 1 335 ? -16.016 0.593 5.777 1 97.06 335 ASN A N 1
ATOM 2696 C CA . ASN A 1 335 ? -14.75 0.782 6.473 1 97.06 335 ASN A CA 1
ATOM 2697 C C . ASN A 1 335 ? -14.953 1.376 7.863 1 97.06 335 ASN A C 1
ATOM 2699 O O . ASN A 1 335 ? -13.992 1.586 8.602 1 97.06 335 ASN A O 1
ATOM 2703 N N . TYR A 1 336 ? -16.172 1.619 8.258 1 98.12 336 TYR A N 1
ATOM 2704 C CA . TYR A 1 336 ? -16.453 2.373 9.477 1 98.12 336 TYR A CA 1
ATOM 2705 C C . TYR A 1 336 ? -16.438 1.465 10.703 1 98.12 336 TYR A C 1
ATOM 2707 O O . TYR A 1 336 ? -16.594 1.932 11.828 1 98.12 336 TYR A O 1
ATOM 2715 N N . CYS A 1 337 ? -16.188 0.183 10.5 1 98.56 337 CYS A N 1
ATOM 2716 C CA . CYS A 1 337 ? -15.82 -0.681 11.617 1 98.56 337 CYS A CA 1
ATOM 2717 C C . CYS A 1 337 ? -14.312 -0.635 11.859 1 98.56 337 CYS A C 1
ATOM 2719 O O . CYS A 1 337 ? -13.875 -0.503 13 1 98.56 337 CYS A O 1
ATOM 2721 N N . MET A 1 338 ? -13.555 -0.638 10.859 1 98.69 338 MET A N 1
ATOM 2722 C CA . MET A 1 338 ? -12.094 -0.69 10.914 1 98.69 338 MET A CA 1
ATOM 2723 C C . MET A 1 338 ? -11.523 0.632 11.406 1 98.69 338 MET A C 1
ATOM 2725 O O . MET A 1 338 ? -10.641 0.648 12.273 1 98.69 338 MET A O 1
ATOM 2729 N N . LEU A 1 339 ? -11.984 1.769 10.898 1 98.75 339 LEU A N 1
ATOM 2730 C CA . LEU A 1 339 ? -11.312 3.047 11.125 1 98.75 339 LEU A CA 1
ATOM 2731 C C . LEU A 1 339 ? -11.445 3.479 12.586 1 98.75 339 LEU A C 1
ATOM 2733 O O . LEU A 1 339 ? -10.453 3.887 13.203 1 98.75 339 LEU A O 1
ATOM 2737 N N . PRO A 1 340 ? -12.641 3.324 13.227 1 98.88 340 PRO A N 1
ATOM 2738 C CA . PRO A 1 340 ? -12.695 3.607 14.664 1 98.88 340 PRO A CA 1
ATOM 2739 C C . PRO A 1 340 ? -11.836 2.646 15.484 1 98.88 340 PRO A C 1
ATOM 2741 O O . PRO A 1 340 ? -11.234 3.051 16.484 1 98.88 340 PRO A O 1
ATOM 2744 N N . SER A 1 341 ? -11.797 1.348 15.055 1 98.94 341 SER A N 1
ATOM 2745 C CA . SER A 1 341 ? -10.922 0.378 15.703 1 98.94 341 SER A CA 1
ATOM 2746 C C . SER A 1 341 ? -9.453 0.794 15.594 1 98.94 341 SER A C 1
ATOM 2748 O O . SER A 1 341 ? -8.711 0.715 16.578 1 98.94 341 SER A O 1
ATOM 2750 N N . TYR A 1 342 ? -9.141 1.271 14.469 1 98.94 342 TYR A N 1
ATOM 2751 C CA . TYR A 1 342 ? -7.797 1.755 14.18 1 98.94 342 TYR A CA 1
ATOM 2752 C C . TYR A 1 342 ? -7.457 2.969 15.039 1 98.94 342 TYR A C 1
ATOM 2754 O O . TYR A 1 342 ? -6.379 3.035 15.625 1 98.94 342 TYR A O 1
ATOM 2762 N N . LEU A 1 343 ? -8.312 3.92 15.133 1 98.94 343 LEU A N 1
ATOM 2763 C CA . LEU A 1 343 ? -8.078 5.113 15.938 1 98.94 343 LEU A CA 1
ATOM 2764 C C . LEU A 1 343 ? -7.844 4.75 17.391 1 98.94 343 LEU A C 1
ATOM 2766 O O . LEU A 1 343 ? -6.926 5.277 18.031 1 98.94 343 LEU A O 1
ATOM 2770 N N . TYR A 1 344 ? -8.641 3.83 17.891 1 98.94 344 TYR A N 1
ATOM 2771 C CA . TYR A 1 344 ? -8.461 3.396 19.281 1 98.94 344 TYR A CA 1
ATOM 2772 C C . TYR A 1 344 ? -7.098 2.742 19.469 1 98.94 344 TYR A C 1
ATOM 2774 O O . TYR A 1 344 ? -6.387 3.047 20.438 1 98.94 344 TYR A O 1
ATOM 2782 N N . ALA A 1 345 ? -6.738 1.84 18.531 1 98.94 345 ALA A N 1
ATOM 2783 C CA . ALA A 1 345 ? -5.453 1.15 18.609 1 98.94 345 ALA A CA 1
ATOM 2784 C C . ALA A 1 345 ? -4.297 2.143 18.562 1 98.94 345 ALA A C 1
ATOM 2786 O O . ALA A 1 345 ? -3.33 2.012 19.328 1 98.94 345 ALA A O 1
ATOM 2787 N N . LEU A 1 346 ? -4.371 3.125 17.719 1 98.94 346 LEU A N 1
ATOM 2788 C CA . LEU A 1 346 ? -3.287 4.078 17.516 1 98.94 346 LEU A CA 1
ATOM 2789 C C . LEU A 1 346 ? -3.229 5.09 18.656 1 98.94 346 LEU A C 1
ATOM 2791 O O . LEU A 1 346 ? -2.182 5.266 19.281 1 98.94 346 LEU A O 1
ATOM 2795 N N . LEU A 1 347 ? -4.371 5.727 19.016 1 98.88 347 LEU A N 1
ATOM 2796 C CA . LEU A 1 347 ? -4.371 6.863 19.922 1 98.88 347 LEU A CA 1
ATOM 2797 C C . LEU A 1 347 ? -4.297 6.402 21.375 1 98.88 347 LEU A C 1
ATOM 2799 O O . LEU A 1 347 ? -3.6 7.012 22.188 1 98.88 347 LEU A O 1
ATOM 2803 N N . VAL A 1 348 ? -5.02 5.316 21.688 1 98.75 348 VAL A N 1
ATOM 2804 C CA . VAL A 1 348 ? -5.09 4.875 23.078 1 98.75 348 VAL A CA 1
ATOM 2805 C C . VAL A 1 348 ? -3.979 3.863 23.344 1 98.75 348 VAL A C 1
ATOM 2807 O O . VAL A 1 348 ? -3.115 4.094 24.203 1 98.75 348 VAL A O 1
ATOM 2810 N N . HIS A 1 349 ? -3.879 2.803 22.562 1 98.75 349 HIS A N 1
ATOM 2811 C CA . HIS A 1 349 ? -2.887 1.766 22.812 1 98.75 349 HIS A CA 1
ATOM 2812 C C . HIS A 1 349 ? -1.504 2.193 22.328 1 98.75 349 HIS A C 1
ATOM 2814 O O . HIS A 1 349 ? -0.49 1.779 22.906 1 98.75 349 HIS A O 1
ATOM 2820 N N . GLY A 1 350 ? -1.469 2.996 21.312 1 98.75 350 GLY A N 1
ATOM 2821 C CA . GLY A 1 350 ? -0.212 3.469 20.75 1 98.75 350 GLY A CA 1
ATOM 2822 C C . GLY A 1 350 ? 0.325 4.703 21.453 1 98.75 350 GLY A C 1
ATOM 2823 O O . GLY A 1 350 ? 1.22 4.605 22.297 1 98.75 350 GLY A O 1
ATOM 2824 N N . TYR A 1 351 ? -0.341 5.812 21.297 1 98.19 351 TYR A N 1
ATOM 2825 C CA . TYR A 1 351 ? 0.141 7.098 21.797 1 98.19 351 TYR A CA 1
ATOM 2826 C C . TYR A 1 351 ? 0.008 7.18 23.312 1 98.19 351 TYR A C 1
ATOM 2828 O O . TYR A 1 351 ? 0.763 7.902 23.969 1 98.19 351 TYR A O 1
ATOM 2836 N N . GLY A 1 352 ? -1.021 6.508 23.875 1 97.62 352 GLY A N 1
ATOM 2837 C CA . GLY A 1 352 ? -1.209 6.539 25.312 1 97.62 352 GLY A CA 1
ATOM 2838 C C . GLY A 1 352 ? -2.246 7.551 25.766 1 97.62 352 GLY A C 1
ATOM 2839 O O . GLY A 1 352 ? -2.283 7.938 26.938 1 97.62 352 GLY A O 1
ATOM 2840 N N . LEU A 1 353 ? -3.084 7.992 24.875 1 98.12 353 LEU A N 1
ATOM 2841 C CA . LEU A 1 353 ? -4.195 8.852 25.266 1 98.12 353 LEU A CA 1
ATOM 2842 C C . LEU A 1 353 ? -5.211 8.078 26.109 1 98.12 353 LEU A C 1
ATOM 2844 O O . LEU A 1 353 ? -5.395 6.879 25.906 1 98.12 353 LEU A O 1
ATOM 2848 N N . LYS A 1 354 ? -5.812 8.805 26.984 1 97.62 354 LYS A N 1
ATOM 2849 C CA . LYS A 1 354 ? -6.957 8.203 27.656 1 97.62 354 LYS A CA 1
ATOM 2850 C C . LYS A 1 354 ? -8.117 7.988 26.688 1 97.62 354 LYS A C 1
ATOM 2852 O O . LYS A 1 354 ? -8.352 8.812 25.797 1 97.62 354 LYS A O 1
ATOM 2857 N N . SER A 1 355 ? -8.859 6.938 26.891 1 98.38 355 SER A N 1
ATOM 2858 C CA . SER A 1 355 ? -9.93 6.582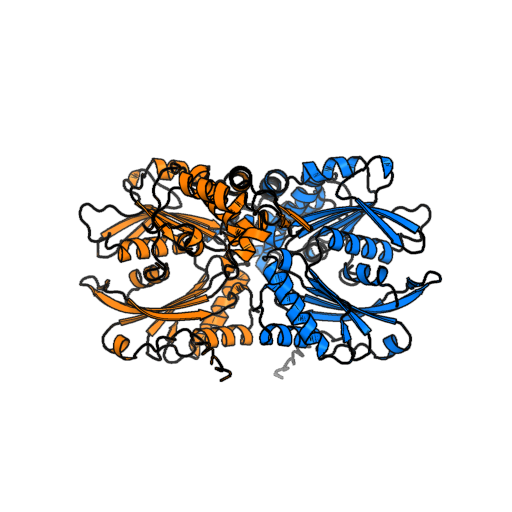 25.969 1 98.38 355 SER A CA 1
ATOM 2859 C C . SER A 1 355 ? -11.031 7.641 25.953 1 98.38 355 SER A C 1
ATOM 2861 O O . SER A 1 355 ? -11.766 7.77 24.984 1 98.38 355 SER A O 1
ATOM 2863 N N . TYR A 1 356 ? -11.117 8.484 27.047 1 97.94 356 TYR A N 1
ATOM 2864 C CA . TYR A 1 356 ? -12.156 9.508 27.156 1 97.94 356 TYR A CA 1
ATOM 2865 C C . TYR A 1 356 ? -11.602 10.883 26.797 1 97.94 356 TYR A C 1
ATOM 2867 O O . TYR A 1 356 ? -12.312 11.883 26.891 1 97.94 356 TYR A O 1
ATOM 2875 N N . GLN A 1 357 ? -10.289 10.93 26.453 1 97.69 357 GLN A N 1
ATOM 2876 C CA . GLN A 1 357 ? -9.719 12.188 25.984 1 97.69 357 GLN A CA 1
ATOM 2877 C C . GLN A 1 357 ? -10.453 12.703 24.75 1 97.69 357 GLN A C 1
ATOM 2879 O O . GLN A 1 357 ? -10.602 11.984 23.766 1 97.69 357 GLN A O 1
ATOM 2884 N N . LYS A 1 358 ? -10.891 13.969 24.859 1 98 358 LYS A N 1
ATOM 2885 C CA . LYS A 1 358 ? -11.539 14.586 23.719 1 98 358 LYS A CA 1
ATOM 2886 C C . LYS A 1 358 ? -10.531 14.938 22.625 1 98 358 LYS A C 1
ATOM 2888 O O . LYS A 1 358 ? -9.469 15.5 22.922 1 98 358 LYS A O 1
ATOM 2893 N N . VAL A 1 359 ? -10.789 14.508 21.406 1 98.62 359 VAL A N 1
ATOM 2894 C CA . VAL A 1 359 ? -9.992 14.852 20.234 1 98.62 359 VAL A CA 1
ATOM 2895 C C . VAL A 1 359 ? -10.844 15.672 19.266 1 98.62 359 VAL A C 1
ATOM 2897 O O . VAL A 1 359 ? -11.898 15.211 18.812 1 98.62 359 VAL A O 1
ATOM 2900 N N . ASN A 1 360 ? -10.359 16.875 18.938 1 98.38 360 ASN A N 1
ATOM 2901 C CA . ASN A 1 360 ? -11.102 17.781 18.094 1 98.38 360 ASN A CA 1
ATOM 2902 C C . ASN A 1 360 ? -10.758 17.578 16.609 1 98.38 360 ASN A C 1
ATOM 2904 O O . ASN A 1 360 ? -9.672 17.094 16.297 1 98.38 360 ASN A O 1
ATOM 2908 N N . PHE A 1 361 ? -11.656 17.844 15.758 1 97.94 361 PHE A N 1
ATOM 2909 C CA . PHE A 1 361 ? -11.461 17.906 14.312 1 97.94 361 PHE A CA 1
ATOM 2910 C C . PHE A 1 361 ? -12.258 19.047 13.703 1 97.94 361 PHE A C 1
ATOM 2912 O O . PHE A 1 361 ? -13.203 19.547 14.32 1 97.94 361 PHE A O 1
ATOM 2919 N N . MET A 1 362 ? -11.852 19.531 12.562 1 96.19 362 MET A N 1
ATOM 2920 C CA . MET A 1 362 ? -12.516 20.656 11.922 1 96.19 362 MET A CA 1
ATOM 2921 C C . MET A 1 362 ? -13.609 20.188 10.969 1 96.19 362 MET A C 1
ATOM 2923 O O . MET A 1 362 ? -13.484 19.125 10.352 1 96.19 362 MET A O 1
ATOM 2927 N N . PRO A 1 363 ? -14.648 20.969 10.836 1 94.69 363 PRO A N 1
ATOM 2928 C CA . PRO A 1 363 ? -15.609 20.656 9.789 1 94.69 363 PRO A CA 1
ATOM 2929 C C . PRO A 1 363 ? -15.016 20.75 8.383 1 94.69 363 PRO A C 1
ATOM 2931 O O . PRO A 1 363 ? -13.977 21.375 8.195 1 94.69 363 PRO A O 1
ATOM 2934 N N . ASN A 1 364 ? -15.656 20.094 7.438 1 89.12 364 ASN A N 1
ATOM 2935 C CA . ASN A 1 364 ? -15.172 20.031 6.066 1 89.12 364 ASN A CA 1
ATOM 2936 C C . ASN A 1 364 ? -14.953 21.438 5.496 1 89.12 364 ASN A C 1
ATOM 2938 O O . ASN A 1 364 ? -14 21.656 4.742 1 89.12 364 ASN A O 1
ATOM 2942 N N . SER A 1 365 ? -15.75 22.406 5.809 1 88.12 365 SER A N 1
ATOM 2943 C CA . SER A 1 365 ? -15.703 23.766 5.262 1 88.12 365 SER A CA 1
ATOM 2944 C C . SER A 1 365 ? -14.492 24.516 5.793 1 88.12 365 SER A C 1
ATOM 2946 O O . SER A 1 365 ? -14.07 25.516 5.199 1 88.12 365 SER A O 1
ATOM 2948 N N . LYS A 1 366 ? -13.922 24.078 6.875 1 90.62 366 LYS A N 1
ATOM 2949 C CA . LYS A 1 366 ? -12.797 24.766 7.496 1 90.62 366 LYS A CA 1
ATOM 2950 C C . LYS A 1 366 ? -11.617 23.812 7.695 1 90.62 366 LYS A C 1
ATOM 2952 O O . LYS A 1 366 ? -10.922 23.875 8.711 1 90.62 366 LYS A O 1
ATOM 2957 N N . ASN A 1 367 ? -11.523 22.953 6.781 1 88.62 367 ASN A N 1
ATOM 2958 C CA . ASN A 1 367 ? -10.484 21.938 6.906 1 88.62 367 ASN A CA 1
ATOM 2959 C C . ASN A 1 367 ? -9.094 22.562 6.953 1 88.62 367 ASN A C 1
ATOM 2961 O O . ASN A 1 367 ? -8.828 23.547 6.266 1 88.62 367 ASN A O 1
ATOM 2965 N N . ILE A 1 368 ? -8.273 21.969 7.75 1 92.94 368 ILE A N 1
ATOM 2966 C CA . ILE A 1 368 ? -6.895 22.422 7.898 1 92.94 368 ILE A CA 1
ATOM 2967 C C . ILE A 1 368 ? -5.973 21.562 7.039 1 92.94 368 ILE A C 1
ATOM 2969 O O . ILE A 1 368 ? -6 20.344 7.121 1 92.94 368 ILE A O 1
ATOM 2973 N N . ASP A 1 369 ? -5.227 22.234 6.242 1 95.88 369 ASP A N 1
ATOM 2974 C CA . ASP A 1 369 ? -4.238 21.562 5.406 1 95.88 369 ASP A CA 1
ATOM 2975 C C . ASP A 1 369 ? -2.818 21.953 5.801 1 95.88 369 ASP A C 1
ATOM 2977 O O . ASP A 1 369 ? -2.549 23.141 6.059 1 95.88 369 ASP A O 1
ATOM 2981 N N . TRP A 1 370 ? -1.933 21 5.844 1 98.19 370 TRP A N 1
ATOM 2982 C CA . TRP A 1 370 ? -0.568 21.25 6.297 1 98.19 370 TRP A CA 1
ATOM 2983 C C . TRP A 1 370 ? 0.13 22.25 5.383 1 98.19 370 TRP A C 1
ATOM 2985 O O . TRP A 1 370 ? 1.118 22.875 5.773 1 98.19 370 TRP A O 1
ATOM 2995 N N . THR A 1 371 ? -0.337 22.484 4.152 1 98.31 371 THR A N 1
ATOM 2996 C CA . THR A 1 371 ? 0.28 23.375 3.191 1 98.31 371 THR A CA 1
ATOM 2997 C C . THR A 1 371 ? 0.251 24.812 3.705 1 98.31 371 THR A C 1
ATOM 2999 O O . THR A 1 371 ? 1.108 25.625 3.348 1 98.31 371 THR A O 1
ATOM 3002 N N . LEU A 1 372 ? -0.745 25.125 4.523 1 98.19 372 LEU A N 1
ATOM 3003 C CA . LEU A 1 372 ? -0.766 26.438 5.164 1 98.19 372 LEU A CA 1
ATOM 3004 C C . LEU A 1 372 ? 0.491 26.656 5.996 1 98.19 372 LEU A C 1
ATOM 3006 O O . LEU A 1 372 ? 0.992 27.781 6.09 1 98.19 372 LEU A O 1
ATOM 3010 N N . GLY A 1 373 ? 1.006 25.578 6.566 1 98.44 373 GLY A N 1
ATOM 3011 C CA . GLY A 1 373 ? 2.25 25.672 7.316 1 98.44 373 GLY A CA 1
ATOM 3012 C C . GLY A 1 373 ? 3.434 26.078 6.465 1 98.44 373 GLY A C 1
ATOM 3013 O O . GLY A 1 373 ? 4.348 26.75 6.945 1 98.44 373 GLY A O 1
ATOM 3014 N N . VAL A 1 374 ? 3.445 25.656 5.246 1 98.38 374 VAL A N 1
ATOM 3015 C CA . VAL A 1 374 ? 4.488 26.062 4.309 1 98.38 374 VAL A CA 1
ATOM 3016 C C . VAL A 1 374 ? 4.445 27.578 4.102 1 98.38 374 VAL A C 1
ATOM 3018 O O . VAL A 1 374 ? 5.488 28.234 4.074 1 98.38 374 VAL A O 1
ATOM 3021 N N . VAL A 1 375 ? 3.223 28.156 3.963 1 98.19 375 VAL A N 1
ATOM 3022 C CA . VAL A 1 375 ? 3.047 29.594 3.781 1 98.19 375 VAL A CA 1
ATOM 3023 C C . VAL A 1 375 ? 3.627 30.344 4.98 1 98.19 375 VAL A C 1
ATOM 3025 O O . VAL A 1 375 ? 4.324 31.344 4.812 1 98.19 375 VAL A O 1
ATOM 3028 N N . LEU A 1 376 ? 3.395 29.828 6.148 1 97.44 376 LEU A N 1
ATOM 3029 C CA . LEU A 1 376 ? 3.846 30.469 7.379 1 97.44 376 LEU A CA 1
ATOM 3030 C C . LEU A 1 376 ? 5.367 30.516 7.445 1 97.44 376 LEU A C 1
ATOM 3032 O O . LEU A 1 376 ? 5.941 31.391 8.094 1 97.44 376 LEU A O 1
ATOM 3036 N N . GLN A 1 377 ? 6.023 29.562 6.781 1 95.88 377 GLN A N 1
ATOM 3037 C CA . GLN A 1 377 ? 7.477 29.469 6.852 1 95.88 377 GLN A CA 1
ATOM 3038 C C . GLN A 1 377 ? 8.133 30.094 5.621 1 95.88 377 GLN A C 1
ATOM 3040 O O . GLN A 1 377 ? 9.352 30.078 5.488 1 95.88 377 GLN A O 1
ATOM 3045 N N . HIS A 1 378 ? 7.289 30.562 4.719 1 94.81 378 HIS A N 1
ATOM 3046 C CA . HIS A 1 378 ? 7.809 31.188 3.51 1 94.81 378 HIS A CA 1
ATOM 3047 C C . HIS A 1 378 ? 8.461 32.531 3.828 1 94.81 378 HIS A C 1
ATOM 3049 O O . HIS A 1 378 ? 7.895 33.344 4.555 1 94.81 378 HIS A O 1
ATOM 3055 N N . LYS A 1 379 ? 9.766 32.719 3.365 1 87.12 379 LYS A N 1
ATOM 3056 C CA . LYS A 1 379 ? 10.469 34 3.527 1 87.12 379 LYS A CA 1
ATOM 3057 C C . LYS A 1 379 ? 10.516 34.75 2.211 1 87.12 379 LYS A C 1
ATOM 3059 O O . LYS A 1 379 ? 10.891 34.219 1.174 1 87.12 379 LYS A O 1
ATOM 3064 N N . GLN A 1 380 ? 9.922 35.938 2.229 1 72.88 380 GLN A N 1
ATOM 3065 C CA . GLN A 1 380 ? 9.945 36.781 1.041 1 72.88 380 GLN A CA 1
ATOM 3066 C C . GLN A 1 380 ? 11.359 37.281 0.761 1 72.88 380 GLN A C 1
ATOM 3068 O O . GLN A 1 380 ? 12.062 37.719 1.68 1 72.88 380 GLN A O 1
ATOM 3073 N N . SER A 1 381 ? 11.938 36.781 -0.392 1 56.19 381 SER A N 1
ATOM 3074 C CA . SER A 1 381 ? 13.195 37.375 -0.796 1 56.19 381 SER A CA 1
ATOM 3075 C C . SER A 1 381 ? 13 38.844 -1.179 1 56.19 381 SER A C 1
ATOM 3077 O O . SER A 1 381 ? 11.906 39.25 -1.589 1 56.19 381 SER A O 1
ATOM 3079 N N . MET B 1 1 ? 46.594 14.242 -37.5 1 31.86 1 MET B N 1
ATOM 3080 C CA . MET B 1 1 ? 45.938 13.648 -36.312 1 31.86 1 MET B CA 1
ATOM 3081 C C . MET B 1 1 ? 44.438 13.484 -36.562 1 31.86 1 MET B C 1
ATOM 3083 O O . MET B 1 1 ? 43.719 14.469 -36.688 1 31.86 1 MET B O 1
ATOM 3087 N N . LEU B 1 2 ? 44.031 12.367 -37.219 1 31.97 2 LEU B N 1
ATOM 3088 C CA . LEU B 1 2 ? 42.719 11.992 -37.688 1 31.97 2 LEU B CA 1
ATOM 3089 C C . LEU B 1 2 ? 41.781 11.711 -36.531 1 31.97 2 LEU B C 1
ATOM 3091 O O . LEU B 1 2 ? 42.031 10.836 -35.719 1 31.97 2 LEU B O 1
ATOM 3095 N N . ARG B 1 3 ? 41.031 12.797 -36.094 1 40.41 3 ARG B N 1
ATOM 3096 C CA . ARG B 1 3 ? 39.938 12.781 -35.125 1 40.41 3 ARG B CA 1
ATOM 3097 C C . ARG B 1 3 ? 38.906 11.727 -35.5 1 40.41 3 ARG B C 1
ATOM 3099 O O . ARG B 1 3 ? 38.25 11.828 -36.562 1 40.41 3 ARG B O 1
ATOM 3106 N N . TRP B 1 4 ? 39.125 10.445 -35.125 1 32.16 4 TRP B N 1
ATOM 3107 C CA . TRP B 1 4 ? 38.188 9.344 -35.281 1 32.16 4 TRP B CA 1
ATOM 3108 C C . TRP B 1 4 ? 36.938 9.586 -34.5 1 32.16 4 TRP B C 1
ATOM 3110 O O . TRP B 1 4 ? 36.969 9.758 -33.281 1 32.16 4 TRP B O 1
ATOM 3120 N N . ILE B 1 5 ? 35.906 10.18 -35.125 1 34.22 5 ILE B N 1
ATOM 3121 C CA . ILE B 1 5 ? 34.562 10.297 -34.594 1 34.22 5 ILE B CA 1
ATOM 3122 C C . ILE B 1 5 ? 33.969 8.898 -34.344 1 34.22 5 ILE B C 1
ATOM 3124 O O . ILE B 1 5 ? 33.844 8.102 -35.281 1 34.22 5 ILE B O 1
ATOM 3128 N N . VAL B 1 6 ? 34.062 8.391 -33.125 1 34.69 6 VAL B N 1
ATOM 3129 C CA . VAL B 1 6 ? 33.406 7.168 -32.656 1 34.69 6 VAL B CA 1
ATOM 3130 C C . VAL B 1 6 ? 31.891 7.352 -32.688 1 34.69 6 VAL B C 1
ATOM 3132 O O . VAL B 1 6 ? 31.359 8.219 -32 1 34.69 6 VAL B O 1
ATOM 3135 N N . LEU B 1 7 ? 31.234 6.969 -33.719 1 32.66 7 LEU B N 1
ATOM 3136 C CA . LEU B 1 7 ? 29.797 6.852 -33.844 1 32.66 7 LEU B CA 1
ATOM 3137 C C . LEU B 1 7 ? 29.25 5.809 -32.875 1 32.66 7 LEU B C 1
ATOM 3139 O O . LEU B 1 7 ? 29.562 4.621 -33 1 32.66 7 LEU B O 1
ATOM 3143 N N . ILE B 1 8 ? 28.984 6.242 -31.672 1 33.19 8 ILE B N 1
ATOM 3144 C CA . ILE B 1 8 ? 28.281 5.387 -30.703 1 33.19 8 ILE B CA 1
ATOM 3145 C C . ILE B 1 8 ? 26.875 5.082 -31.219 1 33.19 8 ILE B C 1
ATOM 3147 O O . ILE B 1 8 ? 26.062 5.992 -31.375 1 33.19 8 ILE B O 1
ATOM 3151 N N . CYS B 1 9 ? 26.656 4.008 -31.969 1 29.73 9 CYS B N 1
ATOM 3152 C CA . CYS B 1 9 ? 25.344 3.465 -32.312 1 29.73 9 CYS B CA 1
ATOM 3153 C C . CYS B 1 9 ? 24.594 3.031 -31.047 1 29.73 9 CYS B C 1
ATOM 3155 O O . CYS B 1 9 ? 24.984 2.068 -30.391 1 29.73 9 CYS B O 1
ATOM 3157 N N . ILE B 1 10 ? 23.969 3.902 -30.359 1 32.19 10 ILE B N 1
ATOM 3158 C CA . ILE B 1 10 ? 23 3.539 -29.328 1 32.19 10 ILE B CA 1
ATOM 3159 C C . ILE B 1 10 ? 21.922 2.648 -29.922 1 32.19 10 ILE B C 1
ATOM 3161 O O . ILE B 1 10 ? 21.141 3.09 -30.766 1 32.19 10 ILE B O 1
ATOM 3165 N N . SER B 1 11 ? 22.188 1.386 -29.984 1 29.83 11 SER B N 1
ATOM 3166 C CA . SER B 1 11 ? 21.109 0.459 -30.359 1 29.83 11 SER B CA 1
ATOM 3167 C C . SER B 1 11 ? 19.953 0.539 -29.391 1 29.83 11 SER B C 1
ATOM 3169 O O . SER B 1 11 ? 20.094 0.236 -28.203 1 29.83 11 SER B O 1
ATOM 3171 N N . LEU B 1 12 ? 19.031 1.417 -29.562 1 34.22 12 LEU B N 1
ATOM 3172 C CA . LEU B 1 12 ? 17.719 1.361 -28.938 1 34.22 12 LEU B CA 1
ATOM 3173 C C . LEU B 1 12 ? 17.109 -0.03 -29.078 1 34.22 12 LEU B C 1
ATOM 3175 O O . LEU B 1 12 ? 16.797 -0.471 -30.188 1 34.22 12 LEU B O 1
ATOM 3179 N N . PHE B 1 13 ? 17.391 -0.885 -28.172 1 30.77 13 PHE B N 1
ATOM 3180 C CA . PHE B 1 13 ? 16.672 -2.148 -28.125 1 30.77 13 PHE B CA 1
ATOM 3181 C C . PHE B 1 13 ? 15.172 -1.91 -27.953 1 30.77 13 PHE B C 1
ATOM 3183 O O . PHE B 1 13 ? 14.727 -1.482 -26.891 1 30.77 13 PHE B O 1
ATOM 3190 N N . LEU B 1 14 ? 14.469 -1.534 -28.922 1 36.47 14 LEU B N 1
ATOM 3191 C CA . LEU B 1 14 ? 13.016 -1.621 -28.906 1 36.47 14 LEU B CA 1
ATOM 3192 C C . LEU B 1 14 ? 12.555 -3.021 -28.5 1 36.47 14 LEU B C 1
ATOM 3194 O O . LEU B 1 14 ? 13.047 -4.016 -29.047 1 36.47 14 LEU B O 1
ATOM 3198 N N . PRO B 1 15 ? 12.016 -3.135 -27.344 1 40.59 15 PRO B N 1
ATOM 3199 C CA . PRO B 1 15 ? 11.469 -4.473 -27.109 1 40.59 15 PRO B CA 1
ATOM 3200 C C . PRO B 1 15 ? 10.688 -5.016 -28.297 1 40.59 15 PRO B C 1
ATOM 3202 O O . PRO B 1 15 ? 9.969 -4.266 -28.969 1 40.59 15 PRO B O 1
ATOM 3205 N N . LEU B 1 16 ? 11.156 -6.02 -28.969 1 37.56 16 LEU B N 1
ATOM 3206 C CA . LEU B 1 16 ? 10.492 -6.738 -30.062 1 37.56 16 LEU B CA 1
ATOM 3207 C C . LEU B 1 16 ? 9.062 -7.105 -29.672 1 37.56 16 LEU B C 1
ATOM 3209 O O . LEU B 1 16 ? 8.844 -7.895 -28.75 1 37.56 16 LEU B O 1
ATOM 3213 N N . SER B 1 17 ? 8.141 -6.18 -29.859 1 43.56 17 SER B N 1
ATOM 3214 C CA . SER B 1 17 ? 6.77 -6.66 -29.938 1 43.56 17 SER B CA 1
ATOM 3215 C C . SER B 1 17 ? 6.656 -7.871 -30.859 1 43.56 17 SER B C 1
ATOM 3217 O O . SER B 1 17 ? 6.949 -7.781 -32.062 1 43.56 17 SER B O 1
ATOM 3219 N N . ALA B 1 18 ? 6.754 -9.008 -30.359 1 44.91 18 ALA B N 1
ATOM 3220 C CA . ALA B 1 18 ? 6.48 -10.18 -31.188 1 44.91 18 ALA B CA 1
ATOM 3221 C C . ALA B 1 18 ? 5.16 -10.023 -31.938 1 44.91 18 ALA B C 1
ATOM 3223 O O . ALA B 1 18 ? 4.098 -9.938 -31.312 1 44.91 18 ALA B O 1
ATOM 3224 N N . TYR B 1 19 ? 5.117 -9.5 -33.094 1 49.34 19 TYR B N 1
ATOM 3225 C CA . TYR B 1 19 ? 3.939 -9.641 -33.938 1 49.34 19 TYR B CA 1
ATOM 3226 C C . TYR B 1 19 ? 3.486 -11.094 -34.031 1 49.34 19 TYR B C 1
ATOM 3228 O O . TYR B 1 19 ? 4.254 -11.969 -34.438 1 49.34 19 TYR B O 1
ATOM 3236 N N . ALA B 1 20 ? 2.566 -11.453 -33.125 1 56.84 20 ALA B N 1
ATOM 3237 C CA . ALA B 1 20 ? 2.014 -12.805 -33.219 1 56.84 20 ALA B CA 1
ATOM 3238 C C . ALA B 1 20 ? 1.436 -13.078 -34.594 1 56.84 20 ALA B C 1
ATOM 3240 O O . ALA B 1 20 ? 0.597 -12.32 -35.094 1 56.84 20 ALA B O 1
ATOM 3241 N N . ASP B 1 21 ? 1.991 -13.93 -35.312 1 63.41 21 ASP B N 1
ATOM 3242 C CA . ASP B 1 21 ? 1.53 -14.43 -36.594 1 63.41 21 ASP B CA 1
ATOM 3243 C C . ASP B 1 21 ? 0.13 -15.031 -36.469 1 63.41 21 ASP B C 1
ATOM 3245 O O . ASP B 1 21 ? -0.109 -15.914 -35.656 1 63.41 21 ASP B O 1
ATOM 3249 N N . LYS B 1 22 ? -0.933 -14.516 -37.031 1 71.81 22 LYS B N 1
ATOM 3250 C CA . LYS B 1 22 ? -2.307 -14.992 -37.188 1 71.81 22 LYS B CA 1
ATOM 3251 C C . LYS B 1 22 ? -2.342 -16.484 -37.531 1 71.81 22 LYS B C 1
ATOM 3253 O O . LYS B 1 22 ? -3.34 -17.156 -37.25 1 71.81 22 LYS B O 1
ATOM 3258 N N . SER B 1 23 ? -1.232 -16.875 -37.812 1 76.31 23 SER B N 1
ATOM 3259 C CA . SER B 1 23 ? -1.157 -18.25 -38.312 1 76.31 23 SER B CA 1
ATOM 3260 C C . SER B 1 23 ? -1.336 -19.25 -37.188 1 76.31 23 SER B C 1
ATOM 3262 O O . SER B 1 23 ? -1.975 -20.297 -37.375 1 76.31 23 SER B O 1
ATOM 3264 N N . ASP B 1 24 ? -0.924 -19.016 -36 1 85.56 24 ASP B N 1
ATOM 3265 C CA . ASP B 1 24 ? -1.055 -19.953 -34.875 1 85.56 24 ASP B CA 1
ATOM 3266 C C . ASP B 1 24 ? -2.521 -20.172 -34.531 1 85.56 24 ASP B C 1
ATOM 3268 O O . ASP B 1 24 ? -2.936 -21.297 -34.25 1 85.56 24 ASP B O 1
ATOM 3272 N N . CYS B 1 25 ? -3.211 -19.156 -34.625 1 88.44 25 CYS B N 1
ATOM 3273 C CA . CYS B 1 25 ? -4.598 -19.25 -34.188 1 88.44 25 CYS B CA 1
ATOM 3274 C C . CYS B 1 25 ? -5.477 -19.859 -35.281 1 88.44 25 CYS B C 1
ATOM 3276 O O . CYS B 1 25 ? -6.641 -20.188 -35.031 1 88.44 25 CYS B O 1
ATOM 3278 N N . ILE B 1 26 ? -4.949 -20 -36.406 1 83.56 26 ILE B N 1
ATOM 3279 C CA . ILE B 1 26 ? -5.641 -20.703 -37.5 1 83.56 26 ILE B CA 1
ATOM 3280 C C . ILE B 1 26 ? -5.477 -22.219 -37.312 1 83.56 26 ILE B C 1
ATOM 3282 O O . ILE B 1 26 ? -6.438 -22.969 -37.469 1 83.56 26 ILE B O 1
ATOM 3286 N N . ASN B 1 27 ? -4.395 -22.578 -36.875 1 90.25 27 ASN B N 1
ATOM 3287 C CA . ASN B 1 27 ? -4.051 -24 -36.812 1 90.25 27 ASN B CA 1
ATOM 3288 C C . ASN B 1 27 ? -4.297 -24.578 -35.406 1 90.25 27 ASN B C 1
ATOM 3290 O O . ASN B 1 27 ? -4.371 -25.797 -35.25 1 90.25 27 ASN B O 1
ATOM 3294 N N . HIS B 1 28 ? -4.352 -23.781 -34.406 1 94.31 28 HIS B N 1
ATOM 3295 C CA . HIS B 1 28 ? -4.551 -24.156 -33.031 1 94.31 28 HIS B CA 1
ATOM 3296 C C . HIS B 1 28 ? -5.629 -23.312 -32.375 1 94.31 28 HIS B C 1
ATOM 3298 O O . HIS B 1 28 ? -6.027 -22.266 -32.906 1 94.31 28 HIS B O 1
ATOM 3304 N N . HIS B 1 29 ? -6.125 -23.828 -31.234 1 95.19 29 HIS B N 1
ATOM 3305 C CA . HIS B 1 29 ? -6.996 -22.969 -30.438 1 95.19 29 HIS B CA 1
ATOM 3306 C C . HIS B 1 29 ? -6.207 -21.844 -29.781 1 95.19 29 HIS B C 1
ATOM 3308 O O . HIS B 1 29 ? -5.043 -22.016 -29.406 1 95.19 29 HIS B O 1
ATOM 3314 N N . CYS B 1 30 ? -6.852 -20.688 -29.703 1 96.94 30 CYS B N 1
ATOM 3315 C CA . CYS B 1 30 ? -6.207 -19.562 -29.031 1 96.94 30 CYS B CA 1
ATOM 3316 C C . CYS B 1 30 ? -7.086 -19.031 -27.906 1 96.94 30 CYS B C 1
ATOM 3318 O O . CYS B 1 30 ? -8.312 -19.109 -27.984 1 96.94 30 CYS B O 1
ATOM 3320 N N . ILE B 1 31 ? -6.484 -18.547 -26.891 1 97.81 31 ILE B N 1
ATOM 3321 C CA . ILE B 1 31 ? -7.16 -18 -25.719 1 97.81 31 ILE B CA 1
ATOM 3322 C C . ILE B 1 31 ? -6.336 -16.859 -25.125 1 97.81 31 ILE B C 1
ATOM 3324 O O . ILE B 1 31 ? -5.105 -16.891 -25.156 1 97.81 31 ILE B O 1
ATOM 3328 N N . ALA B 1 32 ? -7.012 -15.805 -24.703 1 98.19 32 ALA B N 1
ATOM 3329 C CA . ALA B 1 32 ? -6.348 -14.68 -24.047 1 98.19 32 ALA B CA 1
ATOM 3330 C C . ALA B 1 32 ? -6.707 -14.609 -22.562 1 98.19 32 ALA B C 1
ATOM 3332 O O . ALA B 1 32 ? -7.855 -14.844 -22.188 1 98.19 32 ALA B O 1
ATOM 3333 N N . VAL B 1 33 ? -5.719 -14.367 -21.719 1 98.69 33 VAL B N 1
ATOM 3334 C CA . VAL B 1 33 ? -5.918 -14.18 -20.281 1 98.69 33 VAL B CA 1
ATOM 3335 C C . VAL B 1 33 ? -5.25 -12.875 -19.844 1 98.69 33 VAL B C 1
ATOM 3337 O O . VAL B 1 33 ? -4.066 -12.656 -20.109 1 98.69 33 VAL B O 1
ATOM 3340 N N . ILE B 1 34 ? -6.02 -12.008 -19.188 1 98.69 34 ILE B N 1
ATOM 3341 C CA . ILE B 1 34 ? -5.492 -10.758 -18.656 1 98.69 34 ILE B CA 1
ATOM 3342 C C . ILE B 1 34 ? -5.309 -10.875 -17.141 1 98.69 34 ILE B C 1
ATOM 3344 O O . ILE B 1 34 ? -6.254 -11.203 -16.422 1 98.69 34 ILE B O 1
ATOM 3348 N N . ASP B 1 35 ? -4.109 -10.656 -16.75 1 98.19 35 ASP B N 1
ATOM 3349 C CA . ASP B 1 35 ? -3.762 -10.484 -15.336 1 98.19 35 ASP B CA 1
ATOM 3350 C C . ASP B 1 35 ? -3.67 -9.008 -14.961 1 98.19 35 ASP B C 1
ATOM 3352 O O . ASP B 1 35 ? -2.68 -8.344 -15.273 1 98.19 35 ASP B O 1
ATOM 3356 N N . ALA B 1 36 ? -4.699 -8.539 -14.266 1 97.62 36 ALA B N 1
ATOM 3357 C CA . ALA B 1 36 ? -4.688 -7.148 -13.805 1 97.62 36 ALA B CA 1
ATOM 3358 C C . ALA B 1 36 ? -4.215 -7.047 -12.359 1 97.62 36 ALA B C 1
ATOM 3360 O O . ALA B 1 36 ? -5.016 -7.152 -11.43 1 97.62 36 ALA B O 1
ATOM 3361 N N . GLY B 1 37 ? -2.951 -6.699 -12.211 1 93.81 37 GLY B N 1
ATOM 3362 C CA . GLY B 1 37 ? -2.33 -6.699 -10.891 1 93.81 37 GLY B CA 1
ATOM 3363 C C . GLY B 1 37 ? -2.148 -5.309 -10.32 1 93.81 37 GLY B C 1
ATOM 3364 O O . GLY B 1 37 ? -2.668 -4.332 -10.867 1 93.81 37 GLY B O 1
ATOM 3365 N N . SER B 1 38 ? -1.453 -5.281 -9.156 1 91.75 38 SER B N 1
ATOM 3366 C CA . SER B 1 38 ? -1.277 -4.051 -8.391 1 91.75 38 SER B CA 1
ATOM 3367 C C . SER B 1 38 ? -0.284 -3.115 -9.07 1 91.75 38 SER B C 1
ATOM 3369 O O . SER B 1 38 ? -0.452 -1.895 -9.039 1 91.75 38 SER B O 1
ATOM 3371 N N . SER B 1 39 ? 0.699 -3.688 -9.758 1 88.19 39 SER B N 1
ATOM 3372 C CA . SER B 1 39 ? 1.762 -2.877 -10.344 1 88.19 39 SER B CA 1
ATOM 3373 C C . SER B 1 39 ? 1.552 -2.686 -11.836 1 88.19 39 SER B C 1
ATOM 3375 O O . SER B 1 39 ? 1.973 -1.676 -12.406 1 88.19 39 SER B O 1
ATOM 3377 N N . SER B 1 40 ? 1.021 -3.695 -12.445 1 93.06 40 SER B N 1
ATOM 3378 C CA . SER B 1 40 ? 0.788 -3.709 -13.883 1 93.06 40 SER B CA 1
ATOM 3379 C C . SER B 1 40 ? -0.312 -4.695 -14.258 1 93.06 40 SER B C 1
ATOM 3381 O O . SER B 1 40 ? -0.753 -5.488 -13.414 1 93.06 40 SER B O 1
ATOM 3383 N N . SER B 1 41 ? -0.742 -4.539 -15.461 1 96.75 41 SER B N 1
ATOM 3384 C CA . SER B 1 41 ? -1.565 -5.574 -16.078 1 96.75 41 SER B CA 1
ATOM 3385 C C . SER B 1 41 ? -0.838 -6.23 -17.25 1 96.75 41 SER B C 1
ATOM 3387 O O . SER B 1 41 ? -0.06 -5.578 -17.953 1 96.75 41 SER B O 1
ATOM 3389 N N . ARG B 1 42 ? -1.088 -7.527 -17.391 1 97.19 42 ARG B N 1
ATOM 3390 C CA . ARG B 1 42 ? -0.469 -8.266 -18.5 1 97.19 42 ARG B CA 1
ATOM 3391 C C . ARG B 1 42 ? -1.51 -9.055 -19.281 1 97.19 42 ARG B C 1
ATOM 3393 O O . ARG B 1 42 ? -2.346 -9.742 -18.688 1 97.19 42 ARG B O 1
ATOM 3400 N N . LEU B 1 43 ? -1.445 -8.875 -20.547 1 98.31 43 LEU B N 1
ATOM 3401 C CA . LEU B 1 43 ? -2.223 -9.688 -21.484 1 98.31 43 LEU B CA 1
ATOM 3402 C C . LEU B 1 43 ? -1.376 -10.812 -22.062 1 98.31 43 LEU B C 1
ATOM 3404 O O . LEU B 1 43 ? -0.301 -10.57 -22.609 1 98.31 43 LEU B O 1
ATOM 3408 N N . HIS B 1 44 ? -1.868 -12.047 -21.844 1 98.06 44 HIS B N 1
ATOM 3409 C CA . HIS B 1 44 ? -1.239 -13.234 -22.406 1 98.06 44 HIS B CA 1
ATOM 3410 C C . HIS B 1 44 ? -2.141 -13.898 -23.438 1 98.06 44 HIS B C 1
ATOM 3412 O O . HIS B 1 44 ? -3.316 -14.156 -23.172 1 98.06 44 HIS B O 1
ATOM 3418 N N . ILE B 1 45 ? -1.56 -14.172 -24.578 1 97.81 45 ILE B N 1
ATOM 3419 C CA . ILE B 1 45 ? -2.277 -14.961 -25.562 1 97.81 45 ILE B CA 1
ATOM 3420 C C . ILE B 1 45 ? -1.576 -16.312 -25.766 1 97.81 45 ILE B C 1
ATOM 3422 O O . ILE B 1 45 ? -0.375 -16.344 -26.047 1 97.81 45 ILE B O 1
ATOM 3426 N N . TYR B 1 46 ? -2.367 -17.375 -25.609 1 97.62 46 TYR B N 1
ATOM 3427 C CA . TYR B 1 46 ? -1.85 -18.734 -25.703 1 97.62 46 TYR B CA 1
ATOM 3428 C C . TYR B 1 46 ? -2.461 -19.469 -26.891 1 97.62 46 TYR B C 1
ATOM 3430 O O . TYR B 1 46 ? -3.629 -19.25 -27.219 1 97.62 46 TYR B O 1
ATOM 3438 N N . ALA B 1 47 ? -1.664 -20.281 -27.531 1 97.25 47 ALA B N 1
ATOM 3439 C CA . ALA B 1 47 ? -2.145 -21.312 -28.438 1 97.25 47 ALA B CA 1
ATOM 3440 C C . ALA B 1 47 ? -2.074 -22.703 -27.797 1 97.25 47 ALA B C 1
ATOM 3442 O O . ALA B 1 47 ? -1.165 -22.984 -27.016 1 97.25 47 ALA B O 1
ATOM 3443 N N . TYR B 1 48 ? -3.037 -23.516 -28.062 1 97.19 48 TYR B N 1
ATOM 3444 C CA . TYR B 1 48 ? -3.043 -24.844 -27.422 1 97.19 48 TYR B CA 1
ATOM 3445 C C . TYR B 1 48 ? -3.791 -25.844 -28.281 1 97.19 48 TYR B C 1
ATOM 3447 O O . TYR B 1 48 ? -4.508 -25.469 -29.219 1 97.19 48 TYR B O 1
ATOM 3455 N N . ASP B 1 49 ? -3.549 -27.062 -28.062 1 96.56 49 ASP B N 1
ATOM 3456 C CA . ASP B 1 49 ? -4.312 -28.188 -28.609 1 96.56 49 ASP B CA 1
ATOM 3457 C C . ASP B 1 49 ? -5.148 -28.875 -27.531 1 96.56 49 ASP B C 1
ATOM 3459 O O . ASP B 1 49 ? -5.23 -28.375 -26.406 1 96.56 49 ASP B O 1
ATOM 3463 N N . LEU B 1 50 ? -5.93 -29.844 -27.922 1 94.94 50 LEU B N 1
ATOM 3464 C CA . LEU B 1 50 ? -6.746 -30.594 -26.984 1 94.94 50 LEU B CA 1
ATOM 3465 C C . LEU B 1 50 ? -6.355 -32.062 -26.984 1 94.94 50 LEU B C 1
ATOM 3467 O O . LEU B 1 50 ? -6.062 -32.625 -28.047 1 94.94 50 LEU B O 1
ATOM 3471 N N . ASP B 1 51 ? -6.32 -32.594 -25.812 1 91.38 51 ASP B N 1
ATOM 3472 C CA . ASP B 1 51 ? -6.09 -34.031 -25.734 1 91.38 51 ASP B CA 1
ATOM 3473 C C . ASP B 1 51 ? -7.398 -34.812 -25.828 1 91.38 51 ASP B C 1
ATOM 3475 O O . ASP B 1 51 ? -8.43 -34.281 -26.234 1 91.38 51 ASP B O 1
ATOM 3479 N N . GLU B 1 52 ? -7.367 -36.125 -25.609 1 90.12 52 GLU B N 1
ATOM 3480 C CA . GLU B 1 52 ? -8.523 -36.969 -25.766 1 90.12 52 GLU B CA 1
ATOM 3481 C C . GLU B 1 52 ? -9.633 -36.625 -24.781 1 90.12 52 GLU B C 1
ATOM 3483 O O . GLU B 1 52 ? -10.805 -36.906 -25.016 1 90.12 52 GLU B O 1
ATOM 3488 N N . THR B 1 53 ? -9.297 -35.969 -23.672 1 87.88 53 THR B N 1
ATOM 3489 C CA . THR B 1 53 ? -10.273 -35.562 -22.672 1 87.88 53 THR B CA 1
ATOM 3490 C C . THR B 1 53 ? -10.727 -34.125 -22.922 1 87.88 53 THR B C 1
ATOM 3492 O O . THR B 1 53 ? -11.375 -33.531 -22.062 1 87.88 53 THR B O 1
ATOM 3495 N N . ASN B 1 54 ? -10.32 -33.562 -24.047 1 91.5 54 ASN B N 1
ATOM 3496 C CA . ASN B 1 54 ? -10.633 -32.188 -24.391 1 91.5 54 ASN B CA 1
ATOM 3497 C C . ASN B 1 54 ? -9.992 -31.188 -23.422 1 91.5 54 ASN B C 1
ATOM 3499 O O . ASN B 1 54 ? -10.594 -30.172 -23.078 1 91.5 54 ASN B O 1
ATOM 3503 N N . THR B 1 55 ? -8.906 -31.641 -22.859 1 92.69 55 THR B N 1
ATOM 3504 C CA . THR B 1 55 ? -8.109 -30.797 -21.969 1 92.69 55 THR B CA 1
ATOM 3505 C C . THR B 1 55 ? -6.941 -30.172 -22.719 1 92.69 55 THR B C 1
ATOM 3507 O O . THR B 1 55 ? -6.289 -30.844 -23.531 1 92.69 55 THR B O 1
ATOM 3510 N N . PRO B 1 56 ? -6.668 -28.891 -22.531 1 96.38 56 PRO B N 1
ATOM 3511 C CA . PRO B 1 56 ? -5.586 -28.219 -23.25 1 96.38 56 PRO B CA 1
ATOM 3512 C C . PRO B 1 56 ? -4.23 -28.891 -23.031 1 96.38 56 PRO B C 1
ATOM 3514 O O . PRO B 1 56 ? -3.9 -29.281 -21.922 1 96.38 56 PRO B O 1
ATOM 3517 N N . ILE B 1 57 ? -3.482 -29.062 -24.062 1 95.38 57 ILE B N 1
ATOM 3518 C CA . ILE B 1 57 ? -2.111 -29.562 -24.078 1 95.38 57 ILE B CA 1
ATOM 3519 C C . ILE B 1 57 ? -1.28 -28.75 -25.078 1 95.38 57 ILE B C 1
ATOM 3521 O O . ILE B 1 57 ? -1.816 -27.906 -25.812 1 95.38 57 ILE B O 1
ATOM 3525 N N . ALA B 1 58 ? 0.016 -28.906 -25.047 1 96.12 58 ALA B N 1
ATOM 3526 C CA . ALA B 1 58 ? 0.939 -28.234 -25.953 1 96.12 58 ALA B CA 1
ATOM 3527 C C . ALA B 1 58 ? 0.71 -26.719 -25.922 1 96.12 58 ALA B C 1
ATOM 3529 O O . ALA B 1 58 ? 0.58 -26.078 -26.969 1 96.12 58 ALA B O 1
ATOM 3530 N N . ILE B 1 59 ? 0.562 -26.219 -24.75 1 96.94 59 ILE B N 1
ATOM 3531 C CA . ILE B 1 59 ? 0.24 -24.797 -24.562 1 96.94 59 ILE B CA 1
ATOM 3532 C C . ILE B 1 59 ? 1.49 -23.953 -24.797 1 96.94 59 ILE B C 1
ATOM 3534 O O . ILE B 1 59 ? 2.547 -24.234 -24.219 1 96.94 59 ILE B O 1
ATOM 3538 N N . ARG B 1 60 ? 1.378 -22.922 -25.578 1 95.62 60 ARG B N 1
ATOM 3539 C CA . ARG B 1 60 ? 2.475 -22 -25.859 1 95.62 60 ARG B CA 1
ATOM 3540 C C . ARG B 1 60 ? 1.987 -20.547 -25.844 1 95.62 60 ARG B C 1
ATOM 3542 O O . ARG B 1 60 ? 0.924 -20.25 -26.391 1 95.62 60 ARG B O 1
ATOM 3549 N N . GLU B 1 61 ? 2.711 -19.766 -25.125 1 96.19 61 GLU B N 1
ATOM 3550 C CA . GLU B 1 61 ? 2.428 -18.328 -25.234 1 96.19 61 GLU B CA 1
ATOM 3551 C C . GLU B 1 61 ? 2.914 -17.766 -26.562 1 96.19 61 GLU B C 1
ATOM 3553 O O . GLU B 1 61 ? 4.098 -17.875 -26.891 1 96.19 61 GLU B O 1
ATOM 3558 N N . ILE B 1 62 ? 2.047 -17.109 -27.328 1 95.81 62 ILE B N 1
ATOM 3559 C CA . ILE B 1 62 ? 2.42 -16.672 -28.672 1 95.81 62 ILE B CA 1
ATOM 3560 C C . ILE B 1 62 ? 2.516 -15.148 -28.719 1 95.81 62 ILE B C 1
ATOM 3562 O O . ILE B 1 62 ? 3.033 -14.586 -29.672 1 95.81 62 ILE B O 1
ATOM 3566 N N . TRP B 1 63 ? 1.964 -14.523 -27.719 1 95.69 63 TRP B N 1
ATOM 3567 C CA . TRP B 1 63 ? 1.985 -13.062 -27.672 1 95.69 63 TRP B CA 1
ATOM 3568 C C . TRP B 1 63 ? 1.694 -12.57 -26.25 1 95.69 63 TRP B C 1
ATOM 3570 O O . TRP B 1 63 ? 0.947 -13.203 -25.516 1 95.69 63 TRP B O 1
ATOM 3580 N N . ASN B 1 64 ? 2.281 -11.516 -25.797 1 96.12 64 ASN B N 1
ATOM 3581 C CA . ASN B 1 64 ? 1.967 -10.883 -24.516 1 96.12 64 ASN B CA 1
ATOM 3582 C C . ASN B 1 64 ? 2.258 -9.383 -24.547 1 96.12 64 ASN B C 1
ATOM 3584 O O . ASN B 1 64 ? 2.975 -8.906 -25.438 1 96.12 64 ASN B O 1
ATOM 3588 N N . ARG B 1 65 ? 1.614 -8.688 -23.656 1 96.62 65 ARG B N 1
ATOM 3589 C CA . ARG B 1 65 ? 1.826 -7.25 -23.516 1 96.62 65 ARG B CA 1
ATOM 3590 C C . ARG B 1 65 ? 1.569 -6.801 -22.078 1 96.62 65 ARG B C 1
ATOM 3592 O O . ARG B 1 65 ? 0.625 -7.262 -21.438 1 96.62 65 ARG B O 1
ATOM 3599 N N . LYS B 1 66 ? 2.402 -5.863 -21.688 1 94.25 66 LYS B N 1
ATOM 3600 C CA . LYS B 1 66 ? 2.281 -5.289 -20.359 1 94.25 66 LYS B CA 1
ATOM 3601 C C . LYS B 1 66 ? 1.781 -3.848 -20.422 1 94.25 66 LYS B C 1
ATOM 3603 O O . LYS B 1 66 ? 2.176 -3.088 -21.312 1 94.25 66 LYS B O 1
ATOM 3608 N N . ALA B 1 67 ? 0.888 -3.498 -19.516 1 93.56 67 ALA B N 1
ATOM 3609 C CA . ALA B 1 67 ? 0.445 -2.117 -19.344 1 93.56 67 ALA B CA 1
ATOM 3610 C C . ALA B 1 67 ? 0.715 -1.624 -17.922 1 93.56 67 ALA B C 1
ATOM 3612 O O . ALA B 1 67 ? 0.467 -2.344 -16.953 1 93.56 67 ALA B O 1
ATOM 3613 N N . VAL B 1 68 ? 1.307 -0.393 -17.828 1 88.94 68 VAL B N 1
ATOM 3614 C CA . VAL B 1 68 ? 1.584 0.27 -16.562 1 88.94 68 VAL B CA 1
ATOM 3615 C C . VAL B 1 68 ? 0.849 1.606 -16.5 1 88.94 68 VAL B C 1
ATOM 3617 O O . VAL B 1 68 ? 0.672 2.27 -17.531 1 88.94 68 VAL B O 1
ATOM 3620 N N . PRO B 1 69 ? 0.312 2.096 -15.297 1 89 69 PRO B N 1
ATOM 3621 C CA . PRO B 1 69 ? 0.388 1.393 -14.016 1 89 69 PRO B CA 1
ATOM 3622 C C . PRO B 1 69 ? -0.667 0.297 -13.883 1 89 69 PRO B C 1
ATOM 3624 O O . PRO B 1 69 ? -1.257 -0.124 -14.875 1 89 69 PRO B O 1
ATOM 3627 N N . GLY B 1 70 ? -0.809 -0.291 -12.688 1 92.69 70 GLY B N 1
ATOM 3628 C CA . GLY B 1 70 ? -1.864 -1.266 -12.461 1 92.69 70 GLY B CA 1
ATOM 3629 C C . GLY B 1 70 ? -3.256 -0.679 -12.594 1 92.69 70 GLY B C 1
ATOM 3630 O O . GLY B 1 70 ? -3.494 0.465 -12.195 1 92.69 70 GLY B O 1
ATOM 3631 N N . LEU B 1 71 ? -4.125 -1.476 -13.078 1 93.75 71 LEU B N 1
ATOM 3632 C CA . LEU B 1 71 ? -5.5 -1.058 -13.344 1 93.75 71 LEU B CA 1
ATOM 3633 C C . LEU B 1 71 ? -6.156 -0.517 -12.078 1 93.75 71 LEU B C 1
ATOM 3635 O O . LEU B 1 71 ? -6.918 0.452 -12.133 1 93.75 71 LEU B O 1
ATOM 3639 N N . PRO B 1 72 ? -5.852 -1.12 -10.922 1 92.25 72 PRO B N 1
ATOM 3640 C CA . PRO B 1 72 ? -6.496 -0.636 -9.703 1 92.25 72 PRO B CA 1
ATOM 3641 C C . PRO B 1 72 ? -6.117 0.805 -9.367 1 92.25 72 PRO B C 1
ATOM 3643 O O . PRO B 1 72 ? -6.789 1.452 -8.562 1 92.25 72 PRO B O 1
ATOM 3646 N N . THR B 1 73 ? -5.094 1.341 -9.938 1 88.38 73 THR B N 1
ATOM 3647 C CA . THR B 1 73 ? -4.578 2.637 -9.516 1 88.38 73 THR B CA 1
ATOM 3648 C C . THR B 1 73 ? -5.102 3.75 -10.414 1 88.38 73 THR B C 1
ATOM 3650 O O . THR B 1 73 ? -4.949 4.934 -10.102 1 88.38 73 THR B O 1
ATOM 3653 N N . ILE B 1 74 ? -5.695 3.42 -11.516 1 87.94 74 ILE B N 1
ATOM 3654 C CA . ILE B 1 74 ? -6.176 4.461 -12.414 1 87.94 74 ILE B CA 1
ATOM 3655 C C . ILE B 1 74 ? -7.586 4.887 -12.008 1 87.94 74 ILE B C 1
ATOM 3657 O O . ILE B 1 74 ? -8.188 4.285 -11.117 1 87.94 74 ILE B O 1
ATOM 3661 N N . GLU B 1 75 ? -8.023 5.926 -12.648 1 83.81 75 GLU B N 1
ATOM 3662 C CA . GLU B 1 75 ? -9.406 6.324 -12.43 1 83.81 75 GLU B CA 1
ATOM 3663 C C . GLU B 1 75 ? -10.383 5.289 -12.992 1 83.81 75 GLU B C 1
ATOM 3665 O O . GLU B 1 75 ? -10.219 4.836 -14.125 1 83.81 75 GLU B O 1
ATOM 3670 N N . HIS B 1 76 ? -11.414 4.918 -12.195 1 89.25 76 HIS B N 1
ATOM 3671 C CA . HIS B 1 76 ? -12.367 3.895 -12.602 1 89.25 76 HIS B CA 1
ATOM 3672 C C . HIS B 1 76 ? -13.578 4.516 -13.297 1 89.25 76 HIS B C 1
ATOM 3674 O O . HIS B 1 76 ? -14.711 4.375 -12.82 1 89.25 76 HIS B O 1
ATOM 3680 N N . GLU B 1 77 ? -13.328 5.109 -14.391 1 92.44 77 GLU B N 1
ATOM 3681 C CA . GLU B 1 77 ? -14.336 5.672 -15.281 1 92.44 77 GLU B CA 1
ATOM 3682 C C . GLU B 1 77 ? -14.195 5.125 -16.703 1 92.44 77 GLU B C 1
ATOM 3684 O O . GLU B 1 77 ? -13.141 4.586 -17.062 1 92.44 77 GLU B O 1
ATOM 3689 N N . ASN B 1 78 ? -15.289 5.219 -17.469 1 94.94 78 ASN B N 1
ATOM 3690 C CA . ASN B 1 78 ? -15.352 4.613 -18.797 1 94.94 78 ASN B CA 1
ATOM 3691 C C . ASN B 1 78 ? -14.18 5.051 -19.672 1 94.94 78 ASN B C 1
ATOM 3693 O O . ASN B 1 78 ? -13.492 4.211 -20.25 1 94.94 78 ASN B O 1
ATOM 3697 N N . LYS B 1 79 ? -13.922 6.289 -19.688 1 93.56 79 LYS B N 1
ATOM 3698 C CA . LYS B 1 79 ? -12.875 6.809 -20.562 1 93.56 79 LYS B CA 1
ATOM 3699 C C . LYS B 1 79 ? -11.508 6.254 -20.172 1 93.56 79 LYS B C 1
ATOM 3701 O O . LYS B 1 79 ? -10.742 5.816 -21.031 1 93.56 79 LYS B O 1
ATOM 3706 N N . SER B 1 80 ? -11.18 6.25 -18.922 1 92.5 80 SER B N 1
ATOM 3707 C CA . SER B 1 80 ? -9.883 5.801 -18.422 1 92.5 80 SER B CA 1
ATOM 3708 C C . SER B 1 80 ? -9.711 4.301 -18.625 1 92.5 80 SER B C 1
ATOM 3710 O O . SER B 1 80 ? -8.648 3.844 -19.062 1 92.5 80 SER B O 1
ATOM 3712 N N . VAL B 1 81 ? -10.711 3.525 -18.344 1 96.31 81 VAL B N 1
ATOM 3713 C CA . VAL B 1 81 ? -10.641 2.074 -18.453 1 96.31 81 VAL B CA 1
ATOM 3714 C C . VAL B 1 81 ? -10.555 1.678 -19.938 1 96.31 81 VAL B C 1
ATOM 3716 O O . VAL B 1 81 ? -9.789 0.784 -20.297 1 96.31 81 VAL B O 1
ATOM 3719 N N . SER B 1 82 ? -11.336 2.379 -20.766 1 96.94 82 SER B N 1
ATOM 3720 C CA . SER B 1 82 ? -11.289 2.107 -22.188 1 96.94 82 SER B CA 1
ATOM 3721 C C . SER B 1 82 ? -9.891 2.363 -22.75 1 96.94 82 SER B C 1
ATOM 3723 O O . SER B 1 82 ? -9.367 1.548 -23.516 1 96.94 82 SER B O 1
ATOM 3725 N N . ALA B 1 83 ? -9.344 3.463 -22.375 1 94.44 83 ALA B N 1
ATOM 3726 C CA . ALA B 1 83 ? -8 3.789 -22.828 1 94.44 83 ALA B CA 1
ATOM 3727 C C . ALA B 1 83 ? -6.992 2.75 -22.344 1 94.44 83 ALA B C 1
ATOM 3729 O O . ALA B 1 83 ? -6.059 2.396 -23.078 1 94.44 83 ALA B O 1
ATOM 3730 N N . TYR B 1 84 ? -7.117 2.328 -21.188 1 94.88 84 TYR B N 1
ATOM 3731 C CA . TYR B 1 84 ? -6.246 1.312 -20.609 1 94.88 84 TYR B CA 1
ATOM 3732 C C . TYR B 1 84 ? -6.344 0.004 -21.391 1 94.88 84 TYR B C 1
ATOM 3734 O O . TYR B 1 84 ? -5.324 -0.611 -21.703 1 94.88 84 TYR B O 1
ATOM 3742 N N . MET B 1 85 ? -7.547 -0.391 -21.719 1 97.62 85 MET B N 1
ATOM 3743 C CA . MET B 1 85 ? -7.773 -1.616 -22.484 1 97.62 85 MET B CA 1
ATOM 3744 C C . MET B 1 85 ? -7.211 -1.489 -23.891 1 97.62 85 MET B C 1
ATOM 3746 O O . MET B 1 85 ? -6.637 -2.439 -24.422 1 97.62 85 MET B O 1
ATOM 3750 N N . GLU B 1 86 ? -7.387 -0.354 -24.438 1 96.62 86 GLU B N 1
ATOM 3751 C CA . GLU B 1 86 ? -6.832 -0.112 -25.766 1 96.62 86 GLU B CA 1
ATOM 3752 C C . GLU B 1 86 ? -5.312 -0.252 -25.766 1 96.62 86 GLU B C 1
ATOM 3754 O O . GLU B 1 86 ? -4.738 -0.831 -26.688 1 96.62 86 GLU B O 1
ATOM 3759 N N . LYS B 1 87 ? -4.73 0.281 -24.719 1 94.38 87 LYS B N 1
ATOM 3760 C CA . LYS B 1 87 ? -3.283 0.16 -24.578 1 94.38 87 LYS B CA 1
ATOM 3761 C C . LYS B 1 87 ? -2.863 -1.302 -24.453 1 94.38 87 LYS B C 1
ATOM 3763 O O . LYS B 1 87 ? -1.888 -1.729 -25.078 1 94.38 87 LYS B O 1
ATOM 3768 N N . LEU B 1 88 ? -3.551 -2.047 -23.719 1 96.69 88 LEU B N 1
ATOM 3769 C CA . LEU B 1 88 ? -3.242 -3.445 -23.453 1 96.69 88 LEU B CA 1
ATOM 3770 C C . LEU B 1 88 ? -3.393 -4.289 -24.719 1 96.69 88 LEU B C 1
ATOM 3772 O O . LEU B 1 88 ? -2.623 -5.227 -24.938 1 96.69 88 LEU B O 1
ATOM 3776 N N . PHE B 1 89 ? -4.301 -3.969 -25.578 1 97 89 PHE B N 1
ATOM 3777 C CA . PHE B 1 89 ? -4.605 -4.797 -26.734 1 97 89 PHE B CA 1
ATOM 3778 C C . PHE B 1 89 ? -3.98 -4.207 -28 1 97 89 PHE B C 1
ATOM 3780 O O . PHE B 1 89 ? -4.188 -4.723 -29.094 1 97 89 PHE B O 1
ATOM 3787 N N . SER B 1 90 ? -3.236 -3.166 -27.75 1 94.31 90 SER B N 1
ATOM 3788 C CA . SER B 1 90 ? -2.578 -2.57 -28.906 1 94.31 90 SER B CA 1
ATOM 3789 C C . SER B 1 90 ? -1.702 -3.588 -29.625 1 94.31 90 SER B C 1
ATOM 3791 O O . SER B 1 90 ? -0.828 -4.207 -29.016 1 94.31 90 SER B O 1
ATOM 3793 N N . ASP B 1 91 ? -1.956 -3.908 -30.875 1 93.12 91 ASP B N 1
ATOM 3794 C CA . ASP B 1 91 ? -1.191 -4.777 -31.766 1 93.12 91 ASP B CA 1
ATOM 3795 C C . ASP B 1 91 ? -1.407 -6.246 -31.422 1 93.12 91 ASP B C 1
ATOM 3797 O O . ASP B 1 91 ? -0.605 -7.105 -31.797 1 93.12 91 ASP B O 1
ATOM 3801 N N . ALA B 1 92 ? -2.371 -6.52 -30.562 1 95.19 92 ALA B N 1
ATOM 3802 C CA . ALA B 1 92 ? -2.695 -7.914 -30.281 1 95.19 92 ALA B CA 1
ATOM 3803 C C . ALA B 1 92 ? -3.273 -8.602 -31.516 1 95.19 92 ALA B C 1
ATOM 3805 O O . ALA B 1 92 ? -3.91 -7.961 -32.344 1 95.19 92 ALA B O 1
ATOM 3806 N N . PRO B 1 93 ? -3.002 -9.906 -31.641 1 93.56 93 PRO B N 1
ATOM 3807 C CA . PRO B 1 93 ? -3.604 -10.617 -32.781 1 93.56 93 PRO B CA 1
ATOM 3808 C C . PRO B 1 93 ? -5.121 -10.453 -32.844 1 93.56 93 PRO B C 1
ATOM 3810 O O . PRO B 1 93 ? -5.816 -10.688 -31.844 1 93.56 93 PRO B O 1
ATOM 3813 N N . ALA B 1 94 ? -5.551 -10.062 -34.062 1 91.31 94 ALA B N 1
ATOM 3814 C CA . ALA B 1 94 ? -6.98 -9.844 -34.281 1 91.31 94 ALA B CA 1
ATOM 3815 C C . ALA B 1 94 ? -7.656 -11.117 -34.781 1 91.31 94 ALA B C 1
ATOM 3817 O O . ALA B 1 94 ? -8.055 -11.203 -35.969 1 91.31 94 ALA B O 1
ATOM 3818 N N . VAL B 1 95 ? -7.801 -12 -34 1 93.44 95 VAL B N 1
ATOM 3819 C CA . VAL B 1 95 ? -8.469 -13.266 -34.281 1 93.44 95 VAL B CA 1
ATOM 3820 C C . VAL B 1 95 ? -9.516 -13.547 -33.188 1 93.44 95 VAL B C 1
ATOM 3822 O O . VAL B 1 95 ? -9.367 -13.117 -32.062 1 93.44 95 VAL B O 1
ATOM 3825 N N . LEU B 1 96 ? -10.594 -14.188 -33.719 1 94.62 96 LEU B N 1
ATOM 3826 C CA . LEU B 1 96 ? -11.641 -14.539 -32.75 1 94.62 96 LEU B CA 1
ATOM 3827 C C . LEU B 1 96 ? -11.117 -15.492 -31.688 1 94.62 96 LEU B C 1
ATOM 3829 O O . LEU B 1 96 ? -10.656 -16.594 -32 1 94.62 96 LEU B O 1
ATOM 3833 N N . MET B 1 97 ? -11.203 -15.062 -30.375 1 95.88 97 MET B N 1
ATOM 3834 C CA . MET B 1 97 ? -10.75 -15.922 -29.297 1 95.88 97 MET B CA 1
ATOM 3835 C C . MET B 1 97 ? -11.422 -15.539 -27.969 1 95.88 97 MET B C 1
ATOM 3837 O O . MET B 1 97 ? -11.773 -14.383 -27.766 1 95.88 97 MET B O 1
ATOM 3841 N N . PRO B 1 98 ? -11.641 -16.547 -27.125 1 97.31 98 PRO B N 1
ATOM 3842 C CA . PRO B 1 98 ? -12.141 -16.234 -25.781 1 97.31 98 PRO B CA 1
ATOM 3843 C C . PRO B 1 98 ? -11.125 -15.469 -24.938 1 97.31 98 PRO B C 1
ATOM 3845 O O . PRO B 1 98 ? -9.914 -15.695 -25.062 1 97.31 98 PRO B O 1
ATOM 3848 N N . VAL B 1 99 ? -11.609 -14.562 -24.078 1 98.38 99 VAL B N 1
ATOM 3849 C CA . VAL B 1 99 ? -10.75 -13.742 -23.234 1 98.38 99 VAL B CA 1
ATOM 3850 C C . VAL B 1 99 ? -11.203 -13.852 -21.781 1 98.38 99 VAL B C 1
ATOM 3852 O O . VAL B 1 99 ? -12.391 -13.68 -21.484 1 98.38 99 VAL B O 1
ATOM 3855 N N . TYR B 1 100 ? -10.289 -14.18 -20.922 1 98.62 100 TYR B N 1
ATOM 3856 C CA . TYR B 1 100 ? -10.5 -14.102 -19.484 1 98.62 100 TYR B CA 1
ATOM 3857 C C . TYR B 1 100 ? -9.836 -12.859 -18.906 1 98.62 100 TYR B C 1
ATOM 3859 O O . TYR B 1 100 ? -8.641 -12.633 -19.125 1 98.62 100 TYR B O 1
ATOM 3867 N N . PHE B 1 101 ? -10.648 -12.047 -18.219 1 98.69 101 PHE B N 1
ATOM 3868 C CA . PHE B 1 101 ? -10.109 -10.914 -17.469 1 98.69 101 PHE B CA 1
ATOM 3869 C C . PHE B 1 101 ? -10.18 -11.156 -15.977 1 98.69 101 PHE B C 1
ATOM 3871 O O . PHE B 1 101 ? -11.273 -11.188 -15.398 1 98.69 101 PHE B O 1
ATOM 3878 N N . TYR B 1 102 ? -9.008 -11.281 -15.352 1 98.62 102 TYR B N 1
ATOM 3879 C CA . TYR B 1 102 ? -8.961 -11.5 -13.914 1 98.62 102 TYR B CA 1
ATOM 3880 C C . TYR B 1 102 ? -8.109 -10.43 -13.227 1 98.62 102 TYR B C 1
ATOM 3882 O O . TYR B 1 102 ? -6.941 -10.25 -13.57 1 98.62 102 TYR B O 1
ATOM 3890 N N . SER B 1 103 ? -8.734 -9.688 -12.32 1 98 103 SER B N 1
ATOM 3891 C CA . SER B 1 103 ? -7.957 -8.82 -11.438 1 98 103 SER B CA 1
ATOM 3892 C C . SER B 1 103 ? -7.582 -9.547 -10.148 1 98 103 SER B C 1
ATOM 3894 O O . SER B 1 103 ? -8.305 -10.438 -9.695 1 98 103 SER B O 1
ATOM 3896 N N . THR B 1 104 ? -6.41 -9.125 -9.594 1 97.69 104 THR B N 1
ATOM 3897 C CA . THR B 1 104 ? -5.828 -9.898 -8.508 1 97.69 104 THR B CA 1
ATOM 3898 C C . THR B 1 104 ? -5.652 -9.039 -7.258 1 97.69 104 THR B C 1
ATOM 3900 O O . THR B 1 104 ? -6.555 -8.281 -6.887 1 97.69 104 THR B O 1
ATOM 3903 N N . ALA B 1 105 ? -4.609 -9.195 -6.551 1 97.25 105 ALA B N 1
ATOM 3904 C CA . ALA B 1 105 ? -4.441 -8.664 -5.203 1 97.25 105 ALA B CA 1
ATOM 3905 C C . ALA B 1 105 ? -4.523 -7.137 -5.199 1 97.25 105 ALA B C 1
ATOM 3907 O O . ALA B 1 105 ? -5.004 -6.535 -4.238 1 97.25 105 ALA B O 1
ATOM 3908 N N . GLY B 1 106 ? -4.012 -6.516 -6.262 1 96.06 106 GLY B N 1
ATOM 3909 C CA . GLY B 1 106 ? -4.141 -5.07 -6.328 1 96.06 106 GLY B CA 1
ATOM 3910 C C . GLY B 1 106 ? -5.574 -4.59 -6.223 1 96.06 106 GLY B C 1
ATOM 3911 O O . GLY B 1 106 ? -5.855 -3.602 -5.539 1 96.06 106 GLY B O 1
ATOM 3912 N N . MET B 1 107 ? -6.434 -5.199 -6.879 1 96.19 107 MET B N 1
ATOM 3913 C CA . MET B 1 107 ? -7.855 -4.883 -6.828 1 96.19 107 MET B CA 1
ATOM 3914 C C . MET B 1 107 ? -8.461 -5.289 -5.484 1 96.19 107 MET B C 1
ATOM 3916 O O . MET B 1 107 ? -9.336 -4.602 -4.961 1 96.19 107 MET B O 1
ATOM 3920 N N . ARG B 1 108 ? -7.906 -6.348 -4.918 1 97.12 108 ARG B N 1
ATOM 3921 C CA . ARG B 1 108 ? -8.422 -6.844 -3.645 1 97.12 108 ARG B CA 1
ATOM 3922 C C . ARG B 1 108 ? -8.125 -5.859 -2.516 1 97.12 108 ARG B C 1
ATOM 3924 O O . ARG B 1 108 ? -8.68 -5.98 -1.422 1 97.12 108 ARG B O 1
ATOM 3931 N N . LEU B 1 109 ? -7.254 -4.91 -2.779 1 95.25 109 LEU B N 1
ATOM 3932 C CA . LEU B 1 109 ? -6.945 -3.885 -1.786 1 95.25 109 LEU B CA 1
ATOM 3933 C C . LEU B 1 109 ? -7.969 -2.754 -1.837 1 95.25 109 LEU B C 1
ATOM 3935 O O . LEU B 1 109 ? -7.879 -1.796 -1.065 1 95.25 109 LEU B O 1
ATOM 3939 N N . LEU B 1 110 ? -8.938 -2.867 -2.758 1 92.25 110 LEU B N 1
ATOM 3940 C CA . LEU B 1 110 ? -10.016 -1.895 -2.887 1 92.25 110 LEU B CA 1
ATOM 3941 C C . LEU B 1 110 ? -11.336 -2.486 -2.418 1 92.25 110 LEU B C 1
ATOM 3943 O O . LEU B 1 110 ? -11.484 -3.709 -2.334 1 92.25 110 LEU B O 1
ATOM 3947 N N . PRO B 1 111 ? -12.266 -1.608 -2.076 1 87 111 PRO B N 1
ATOM 3948 C CA . PRO B 1 111 ? -13.578 -2.127 -1.686 1 87 111 PRO B CA 1
ATOM 3949 C C . PRO B 1 111 ? -14.266 -2.902 -2.809 1 87 111 PRO B C 1
ATOM 3951 O O . PRO B 1 111 ? -14.008 -2.641 -3.988 1 87 111 PRO B O 1
ATOM 3954 N N . LYS B 1 112 ? -15.156 -3.754 -2.475 1 86.56 112 LYS B N 1
ATOM 3955 C CA . LYS B 1 112 ? -15.844 -4.633 -3.412 1 86.56 112 LYS B CA 1
ATOM 3956 C C . LYS B 1 112 ? -16.641 -3.828 -4.441 1 86.56 112 LYS B C 1
ATOM 3958 O O . LYS B 1 112 ? -16.766 -4.242 -5.594 1 86.56 112 LYS B O 1
ATOM 3963 N N . THR B 1 113 ? -17.125 -2.721 -4.07 1 83.31 113 THR B N 1
ATOM 3964 C CA . THR B 1 113 ? -17.875 -1.888 -5.008 1 83.31 113 THR B CA 1
ATOM 3965 C C . THR B 1 113 ? -16.984 -1.488 -6.191 1 83.31 113 THR B C 1
ATOM 3967 O O . THR B 1 113 ? -17.469 -1.4 -7.324 1 83.31 113 THR B O 1
ATOM 3970 N N . HIS B 1 114 ? -15.734 -1.275 -5.844 1 86.81 114 HIS B N 1
ATOM 3971 C CA . HIS B 1 114 ? -14.797 -0.944 -6.914 1 86.81 114 HIS B CA 1
ATOM 3972 C C . HIS B 1 114 ? -14.578 -2.137 -7.836 1 86.81 114 HIS B C 1
ATOM 3974 O O . HIS B 1 114 ? -14.414 -1.971 -9.047 1 86.81 114 HIS B O 1
ATOM 3980 N N . HIS B 1 115 ? -14.586 -3.348 -7.266 1 91.69 115 HIS B N 1
ATOM 3981 C CA . HIS B 1 115 ? -14.453 -4.551 -8.078 1 91.69 115 HIS B CA 1
ATOM 3982 C C . HIS B 1 115 ? -15.539 -4.613 -9.156 1 91.69 115 HIS B C 1
ATOM 3984 O O . HIS B 1 115 ? -15.234 -4.73 -10.344 1 91.69 115 HIS B O 1
ATOM 3990 N N . ARG B 1 116 ? -16.734 -4.457 -8.703 1 90.38 116 ARG B N 1
ATOM 3991 C CA . ARG B 1 116 ? -17.906 -4.566 -9.578 1 90.38 116 ARG B CA 1
ATOM 3992 C C . ARG B 1 116 ? -17.875 -3.5 -10.664 1 90.38 116 ARG B C 1
ATOM 3994 O O . ARG B 1 116 ? -18.141 -3.789 -11.836 1 90.38 116 ARG B O 1
ATOM 4001 N N . ASN B 1 117 ? -17.547 -2.326 -10.258 1 92.75 117 ASN B N 1
ATOM 4002 C CA . ASN B 1 117 ? -17.516 -1.211 -11.203 1 92.75 117 ASN B CA 1
ATOM 4003 C C . ASN B 1 117 ? -16.484 -1.43 -12.297 1 92.75 117 ASN B C 1
ATOM 4005 O O . ASN B 1 117 ? -16.797 -1.288 -13.484 1 92.75 117 ASN B O 1
ATOM 4009 N N . VAL B 1 118 ? -15.305 -1.785 -11.914 1 95.62 118 VAL B N 1
ATOM 4010 C CA . VAL B 1 118 ? -14.227 -1.984 -12.875 1 95.62 118 VAL B CA 1
ATOM 4011 C C . VAL B 1 118 ? -14.57 -3.148 -13.797 1 95.62 118 VAL B C 1
ATOM 4013 O O . VAL B 1 118 ? -14.391 -3.057 -15.016 1 95.62 118 VAL B O 1
ATOM 4016 N N . ASN B 1 119 ? -15.039 -4.242 -13.227 1 96.69 119 ASN B N 1
ATOM 4017 C CA . ASN B 1 119 ? -15.422 -5.398 -14.023 1 96.69 119 ASN B CA 1
ATOM 4018 C C . ASN B 1 119 ? -16.5 -5.039 -15.055 1 96.69 119 ASN B C 1
ATOM 4020 O O . ASN B 1 119 ? -16.453 -5.508 -16.188 1 96.69 119 ASN B O 1
ATOM 4024 N N . GLN B 1 120 ? -17.438 -4.211 -14.664 1 97.12 120 GLN B N 1
ATOM 4025 C CA . GLN B 1 120 ? -18.5 -3.783 -15.578 1 97.12 120 GLN B CA 1
ATOM 4026 C C . GLN B 1 120 ? -17.938 -2.914 -16.703 1 97.12 120 GLN B C 1
ATOM 4028 O O . GLN B 1 120 ? -18.312 -3.086 -17.859 1 97.12 120 GLN B O 1
ATOM 4033 N N . LEU B 1 121 ? -17.078 -2.01 -16.344 1 97.69 121 LEU B N 1
ATOM 4034 C CA . LEU B 1 121 ? -16.469 -1.138 -17.344 1 97.69 121 LEU B CA 1
ATOM 4035 C C . LEU B 1 121 ? -15.656 -1.945 -18.344 1 97.69 121 LEU B C 1
ATOM 4037 O O . LEU B 1 121 ? -15.68 -1.659 -19.547 1 97.69 121 LEU B O 1
ATOM 4041 N N . VAL B 1 122 ? -14.961 -2.951 -17.844 1 98.25 122 VAL B N 1
ATOM 4042 C CA . VAL B 1 122 ? -14.172 -3.834 -18.703 1 98.25 122 VAL B CA 1
ATOM 4043 C C . VAL B 1 122 ? -15.102 -4.613 -19.641 1 98.25 122 VAL B C 1
ATOM 4045 O O . VAL B 1 122 ? -14.844 -4.719 -20.828 1 98.25 122 VAL B O 1
ATOM 4048 N N . ALA B 1 123 ? -16.156 -5.152 -19.109 1 98.19 123 ALA B N 1
ATOM 4049 C CA . ALA B 1 123 ? -17.125 -5.895 -19.922 1 98.19 123 ALA B CA 1
ATOM 4050 C C . ALA B 1 123 ? -17.719 -5.02 -21.016 1 98.19 123 ALA B C 1
ATOM 4052 O O . ALA B 1 123 ? -17.891 -5.465 -22.156 1 98.19 123 ALA B O 1
ATOM 4053 N N . GLU B 1 124 ? -18.031 -3.824 -20.656 1 97.94 124 GLU B N 1
ATOM 4054 C CA . GLU B 1 124 ? -18.578 -2.881 -21.625 1 97.94 124 GLU B CA 1
ATOM 4055 C C . GLU B 1 124 ? -17.594 -2.611 -22.766 1 97.94 124 GLU B C 1
ATOM 4057 O O . GLU B 1 124 ? -18 -2.463 -23.922 1 97.94 124 GLU B O 1
ATOM 4062 N N . TRP B 1 125 ? -16.375 -2.512 -22.406 1 98.12 125 TRP B N 1
ATOM 4063 C CA . TRP B 1 125 ? -15.359 -2.318 -23.438 1 98.12 125 TRP B CA 1
ATOM 4064 C C . TRP B 1 125 ? -15.328 -3.5 -24.406 1 98.12 125 TRP B C 1
ATOM 4066 O O . TRP B 1 125 ? -15.258 -3.314 -25.625 1 98.12 125 TRP B O 1
ATOM 4076 N N . PHE B 1 126 ? -15.422 -4.695 -23.891 1 98.06 126 PHE B N 1
ATOM 4077 C CA . PHE B 1 126 ? -15.352 -5.902 -24.703 1 98.06 126 PHE B CA 1
ATOM 4078 C C . PHE B 1 126 ? -16.594 -6.035 -25.578 1 98.06 126 PHE B C 1
ATOM 4080 O O . PHE B 1 126 ? -16.531 -6.637 -26.656 1 98.06 126 PHE B O 1
ATOM 4087 N N . ASP B 1 127 ? -17.703 -5.496 -25.156 1 97.25 127 ASP B N 1
ATOM 4088 C CA . ASP B 1 127 ? -18.938 -5.535 -25.938 1 97.25 127 ASP B CA 1
ATOM 4089 C C . ASP B 1 127 ? -18.75 -4.844 -27.281 1 97.25 127 ASP B C 1
ATOM 4091 O O . ASP B 1 127 ? -19.484 -5.125 -28.234 1 97.25 127 ASP B O 1
ATOM 4095 N N . ARG B 1 128 ? -17.781 -4.031 -27.344 1 96.19 128 ARG B N 1
ATOM 4096 C CA . ARG B 1 128 ? -17.578 -3.258 -28.562 1 96.19 128 ARG B CA 1
ATOM 4097 C C . ARG B 1 128 ? -16.469 -3.867 -29.422 1 96.19 128 ARG B C 1
ATOM 4099 O O . ARG B 1 128 ? -16.094 -3.303 -30.453 1 96.19 128 ARG B O 1
ATOM 4106 N N . GLN B 1 129 ? -15.953 -4.984 -28.938 1 95.56 129 GLN B N 1
ATOM 4107 C CA . GLN B 1 129 ? -14.875 -5.641 -29.672 1 95.56 129 GLN B CA 1
ATOM 4108 C C . GLN B 1 129 ? -15.422 -6.77 -30.547 1 95.56 129 GLN B C 1
ATOM 4110 O O . GLN B 1 129 ? -16.375 -7.445 -30.172 1 95.56 129 GLN B O 1
ATOM 4115 N N . TYR B 1 130 ? -14.75 -6.922 -31.656 1 94.19 130 TYR B N 1
ATOM 4116 C CA . TYR B 1 130 ? -15.195 -7.961 -32.594 1 94.19 130 TYR B CA 1
ATOM 4117 C C . TYR B 1 130 ? -14.391 -9.242 -32.406 1 94.19 130 TYR B C 1
ATOM 4119 O O . TYR B 1 130 ? -14.961 -10.336 -32.344 1 94.19 130 TYR B O 1
ATOM 4127 N N . TYR B 1 131 ? -13.18 -9.156 -32.312 1 93.88 131 TYR B N 1
ATOM 4128 C CA . TYR B 1 131 ? -12.289 -10.305 -32.375 1 93.88 131 TYR B CA 1
ATOM 4129 C C . TYR B 1 131 ? -12.117 -10.938 -31 1 93.88 131 TYR B C 1
ATOM 4131 O O . TYR B 1 131 ? -11.797 -12.125 -30.891 1 93.88 131 TYR B O 1
ATOM 4139 N N . TRP B 1 132 ? -12.25 -10.289 -29.938 1 96.94 132 TRP B N 1
ATOM 4140 C CA . TRP B 1 132 ? -12 -10.742 -28.578 1 96.94 132 TRP B CA 1
ATOM 4141 C C . TRP B 1 132 ? -13.305 -10.891 -27.812 1 96.94 132 TRP B C 1
ATOM 4143 O O . TRP B 1 132 ? -13.969 -9.898 -27.5 1 96.94 132 TRP B O 1
ATOM 4153 N N . ARG B 1 133 ? -13.609 -12.102 -27.453 1 96.88 133 ARG B N 1
ATOM 4154 C CA . ARG B 1 133 ? -14.875 -12.391 -26.781 1 96.88 133 ARG B CA 1
ATOM 4155 C C . ARG B 1 133 ? -14.672 -12.641 -25.297 1 96.88 133 ARG B C 1
ATOM 4157 O O . ARG B 1 133 ? -14.148 -13.68 -24.906 1 96.88 133 ARG B O 1
ATOM 4164 N N . LEU B 1 134 ? -15.18 -11.742 -24.531 1 98.25 134 LEU B N 1
ATOM 4165 C CA . LEU B 1 134 ? -15.016 -11.844 -23.078 1 98.25 134 LEU B CA 1
ATOM 4166 C C . LEU B 1 134 ? -15.812 -13.016 -22.531 1 98.25 134 LEU B C 1
ATOM 4168 O O . LEU B 1 134 ? -17.031 -13.109 -22.734 1 98.25 134 LEU B O 1
ATOM 4172 N N . VAL B 1 135 ? -15.117 -13.93 -21.922 1 97.75 135 VAL B N 1
ATOM 4173 C CA . VAL B 1 135 ? -15.773 -15.031 -21.219 1 97.75 135 VAL B CA 1
ATOM 4174 C C . VAL B 1 135 ? -16.234 -14.562 -19.844 1 97.75 135 VAL B C 1
ATOM 4176 O O . VAL B 1 135 ? -17.391 -14.773 -19.469 1 97.75 135 VAL B O 1
ATOM 4179 N N . THR B 1 136 ? -15.328 -13.938 -19.078 1 97.31 136 THR B N 1
ATOM 4180 C CA . THR B 1 136 ? -15.664 -13.406 -17.766 1 97.31 136 THR B CA 1
ATOM 4181 C C . THR B 1 136 ? -14.688 -12.305 -17.359 1 97.31 136 THR B C 1
ATOM 4183 O O . THR B 1 136 ? -13.539 -12.297 -17.812 1 97.31 136 THR B O 1
ATOM 4186 N N . ALA B 1 137 ? -15.172 -11.312 -16.672 1 98 137 ALA B N 1
ATOM 4187 C CA . ALA B 1 137 ? -14.383 -10.297 -15.984 1 98 137 ALA B CA 1
ATOM 4188 C C . ALA B 1 137 ? -14.672 -10.305 -14.492 1 98 137 ALA B C 1
ATOM 4190 O O . ALA B 1 137 ? -15.797 -9.992 -14.07 1 98 137 ALA B O 1
ATOM 4191 N N . ARG B 1 138 ? -13.625 -10.664 -13.711 1 96.88 138 ARG B N 1
ATOM 4192 C CA . ARG B 1 138 ? -13.883 -10.664 -12.273 1 96.88 138 ARG B CA 1
ATOM 4193 C C . ARG B 1 138 ? -12.586 -10.57 -11.484 1 96.88 138 ARG B C 1
ATOM 4195 O O . ARG B 1 138 ? -11.5 -10.773 -12.031 1 96.88 138 ARG B O 1
ATOM 4202 N N . THR B 1 139 ? -12.672 -10.195 -10.258 1 97.25 139 THR B N 1
ATOM 4203 C CA . THR B 1 139 ? -11.57 -10.273 -9.305 1 97.25 139 THR B CA 1
ATOM 4204 C C . THR B 1 139 ? -11.508 -11.656 -8.664 1 97.25 139 THR B C 1
ATOM 4206 O O . THR B 1 139 ? -12.469 -12.102 -8.031 1 97.25 139 THR B O 1
ATOM 4209 N N . ILE B 1 140 ? -10.383 -12.281 -8.828 1 97.31 140 ILE B N 1
ATOM 4210 C CA . ILE B 1 140 ? -10.297 -13.641 -8.305 1 97.31 140 ILE B CA 1
ATOM 4211 C C . ILE B 1 140 ? -9.695 -13.617 -6.898 1 97.31 140 ILE B C 1
ATOM 4213 O O . ILE B 1 140 ? -8.945 -12.711 -6.555 1 97.31 140 ILE B O 1
ATOM 4217 N N . SER B 1 141 ? -10.07 -14.625 -6.062 1 96.38 141 SER B N 1
ATOM 4218 C CA . SER B 1 141 ? -9.508 -14.742 -4.719 1 96.38 141 SER B CA 1
ATOM 4219 C C . SER B 1 141 ? -8.047 -15.164 -4.773 1 96.38 141 SER B C 1
ATOM 4221 O O . SER B 1 141 ? -7.582 -15.695 -5.785 1 96.38 141 SER B O 1
ATOM 4223 N N . GLY B 1 142 ? -7.348 -14.875 -3.709 1 97.25 142 GLY B N 1
ATOM 4224 C CA . GLY B 1 142 ? -5.969 -15.336 -3.615 1 97.25 142 GLY B CA 1
ATOM 4225 C C . GLY B 1 142 ? -5.836 -16.844 -3.723 1 97.25 142 GLY B C 1
ATOM 4226 O O . GLY B 1 142 ? -4.871 -17.344 -4.301 1 97.25 142 GLY B O 1
ATOM 4227 N N . THR B 1 143 ? -6.793 -17.547 -3.209 1 95.94 143 THR B N 1
ATOM 4228 C CA . THR B 1 143 ? -6.816 -19 -3.279 1 95.94 143 THR B CA 1
ATOM 4229 C C . THR B 1 143 ? -6.91 -19.484 -4.727 1 95.94 143 THR B C 1
ATOM 4231 O O . THR B 1 143 ? -6.164 -20.359 -5.148 1 95.94 143 THR B O 1
ATOM 4234 N N . GLU B 1 144 ? -7.773 -18.922 -5.441 1 96.88 144 GLU B N 1
ATOM 4235 C CA . GLU B 1 144 ? -7.93 -19.266 -6.852 1 96.88 144 GLU B CA 1
ATOM 4236 C C . GLU B 1 144 ? -6.668 -18.938 -7.641 1 96.88 144 GLU B C 1
ATOM 4238 O O . GLU B 1 144 ? -6.223 -19.719 -8.477 1 96.88 144 GLU B O 1
ATOM 4243 N N . GLU B 1 145 ? -6.121 -17.75 -7.363 1 97.81 145 GLU B N 1
ATOM 4244 C CA . GLU B 1 145 ? -4.871 -17.328 -7.988 1 97.81 145 GLU B CA 1
ATOM 4245 C C . GLU B 1 145 ? -3.752 -18.344 -7.719 1 97.81 145 GLU B C 1
ATOM 4247 O O . GLU B 1 145 ? -3.014 -18.719 -8.633 1 97.81 145 GLU B O 1
ATOM 4252 N N . GLY B 1 146 ? -3.627 -18.75 -6.477 1 98.19 146 GLY B N 1
ATOM 4253 C CA . GLY B 1 146 ? -2.641 -19.75 -6.098 1 98.19 146 GLY B CA 1
ATOM 4254 C C . GLY B 1 146 ? -2.824 -21.078 -6.82 1 98.19 146 GLY B C 1
ATOM 4255 O O . GLY B 1 146 ? -1.851 -21.688 -7.266 1 98.19 146 GLY B O 1
ATOM 4256 N N . ILE B 1 147 ? -4.039 -21.516 -6.988 1 98 147 ILE B N 1
ATOM 4257 C CA . ILE B 1 147 ? -4.344 -22.781 -7.648 1 98 147 ILE B CA 1
ATOM 4258 C C . ILE B 1 147 ? -3.932 -22.719 -9.117 1 98 147 ILE B C 1
ATOM 4260 O O . ILE B 1 147 ? -3.314 -23.641 -9.641 1 98 147 ILE B O 1
ATOM 4264 N N . PHE B 1 148 ? -4.258 -21.594 -9.766 1 98.56 148 PHE B N 1
ATOM 4265 C CA . PHE B 1 148 ? -3.834 -21.422 -11.148 1 98.56 148 PHE B CA 1
ATOM 4266 C C . PHE B 1 148 ? -2.314 -21.469 -11.258 1 98.56 148 PHE B C 1
ATOM 4268 O O . PHE B 1 148 ? -1.772 -22.047 -12.203 1 98.56 148 PHE B O 1
ATOM 4275 N N . ALA B 1 149 ? -1.638 -20.844 -10.289 1 98.69 149 ALA B N 1
ATOM 4276 C CA . ALA B 1 149 ? -0.177 -20.859 -10.289 1 98.69 149 ALA B CA 1
ATOM 4277 C C . ALA B 1 149 ? 0.353 -22.281 -10.125 1 98.69 149 ALA B C 1
ATOM 4279 O O . ALA B 1 149 ? 1.326 -22.672 -10.773 1 98.69 149 ALA B O 1
ATOM 4280 N N . TRP B 1 150 ? -0.306 -23.047 -9.297 1 98.56 150 TRP B N 1
ATOM 4281 C CA . TRP B 1 150 ? 0.089 -24.438 -9.062 1 98.56 150 TRP B CA 1
ATOM 4282 C C . TRP B 1 150 ? -0.116 -25.281 -10.312 1 98.56 150 TRP B C 1
ATOM 4284 O O . TRP B 1 150 ? 0.766 -26.062 -10.695 1 98.56 150 TRP B O 1
ATOM 4294 N N . LEU B 1 151 ? -1.234 -25.109 -10.953 1 98 151 LEU B N 1
ATOM 4295 C CA . LEU B 1 151 ? -1.519 -25.812 -12.203 1 98 151 LEU B CA 1
ATOM 4296 C C . LEU B 1 151 ? -0.481 -25.469 -13.266 1 98 151 LEU B C 1
ATOM 4298 O O . LEU B 1 151 ? 0.075 -26.375 -13.906 1 98 151 LEU B O 1
ATOM 4302 N N . ALA B 1 152 ? -0.22 -24.188 -13.391 1 98.38 152 ALA B N 1
ATOM 4303 C CA . ALA B 1 152 ? 0.744 -23.734 -14.383 1 98.38 152 ALA B CA 1
ATOM 4304 C C . ALA B 1 152 ? 2.119 -24.344 -14.141 1 98.38 152 ALA B C 1
ATOM 4306 O O . ALA B 1 152 ? 2.764 -24.828 -15.078 1 98.38 152 ALA B O 1
ATOM 4307 N N . THR B 1 153 ? 2.547 -24.344 -12.898 1 98.25 153 THR B N 1
ATOM 4308 C CA . THR B 1 153 ? 3.879 -24.812 -12.531 1 98.25 153 THR B CA 1
ATOM 4309 C C . THR B 1 153 ? 4.023 -26.312 -12.805 1 98.25 153 THR B C 1
ATOM 4311 O O . THR B 1 153 ? 4.961 -26.734 -13.484 1 98.25 153 THR B O 1
ATOM 4314 N N . ASN B 1 154 ? 3.08 -27.094 -12.344 1 97.38 154 ASN B N 1
ATOM 4315 C CA . ASN B 1 154 ? 3.186 -28.547 -12.5 1 97.38 154 ASN B CA 1
ATOM 4316 C C . ASN B 1 154 ? 2.984 -28.969 -13.953 1 97.38 154 ASN B C 1
ATOM 4318 O O . ASN B 1 154 ? 3.557 -29.969 -14.398 1 97.38 154 ASN B O 1
ATOM 4322 N N . TYR B 1 155 ? 2.252 -28.203 -14.711 1 96.88 155 TYR B N 1
ATOM 4323 C CA . TYR B 1 155 ? 2.123 -28.453 -16.141 1 96.88 155 TYR B CA 1
ATOM 4324 C C . TYR B 1 155 ? 3.445 -28.203 -16.859 1 96.88 155 TYR B C 1
ATOM 4326 O O . TYR B 1 155 ? 3.916 -29.047 -17.625 1 96.88 155 TYR B O 1
ATOM 4334 N N . GLN B 1 156 ? 4.008 -27.031 -16.641 1 96.06 156 GLN B N 1
ATOM 4335 C CA . GLN B 1 156 ? 5.23 -26.641 -17.328 1 96.06 156 GLN B CA 1
ATOM 4336 C C . GLN B 1 156 ? 6.383 -27.578 -16.984 1 96.06 156 GLN B C 1
ATOM 4338 O O . GLN B 1 156 ? 7.27 -27.812 -17.812 1 96.06 156 GLN B O 1
ATOM 4343 N N . LEU B 1 157 ? 6.312 -28.125 -15.797 1 95.5 157 LEU B N 1
ATOM 4344 C CA . LEU B 1 157 ? 7.344 -29.047 -15.359 1 95.5 157 LEU B CA 1
ATOM 4345 C C . LEU B 1 157 ? 7.008 -30.469 -15.789 1 95.5 157 LEU B C 1
ATOM 4347 O O . LEU B 1 157 ? 7.766 -31.406 -15.508 1 95.5 157 LEU B O 1
ATOM 4351 N N . ASN B 1 158 ? 5.91 -30.703 -16.422 1 94.44 158 ASN B N 1
ATOM 4352 C CA . ASN B 1 158 ? 5.43 -31.984 -16.922 1 94.44 158 ASN B CA 1
ATOM 4353 C C . ASN B 1 158 ? 5.262 -33 -15.789 1 94.44 158 ASN B C 1
ATOM 4355 O O . ASN B 1 158 ? 5.617 -34.156 -15.938 1 94.44 158 ASN B O 1
ATOM 4359 N N . LEU B 1 159 ? 4.723 -32.5 -14.664 1 94.38 159 LEU B N 1
ATOM 4360 C CA . LEU B 1 159 ? 4.656 -33.344 -13.5 1 94.38 159 LEU B CA 1
ATOM 4361 C C . LEU B 1 159 ? 3.33 -34.094 -13.445 1 94.38 159 LEU B C 1
ATOM 4363 O O . LEU B 1 159 ? 3.211 -35.125 -12.758 1 94.38 159 LEU B O 1
ATOM 4367 N N . PHE B 1 160 ? 2.328 -33.688 -14.133 1 92.62 160 PHE B N 1
ATOM 4368 C CA . PHE B 1 160 ? 1.018 -34.344 -14.102 1 92.62 160 PHE B CA 1
ATOM 4369 C C . PHE B 1 160 ? 1.063 -35.719 -14.781 1 92.62 160 PHE B C 1
ATOM 4371 O O . PHE B 1 160 ? 0.247 -36.594 -14.484 1 92.62 160 PHE B O 1
ATOM 4378 N N . GLN B 1 161 ? 1.992 -35.844 -15.648 1 84.12 161 GLN B N 1
ATOM 4379 C CA . GLN B 1 161 ? 2.041 -37.062 -16.453 1 84.12 161 GLN B CA 1
ATOM 4380 C C . GLN B 1 161 ? 3.121 -38 -15.953 1 84.12 161 GLN B C 1
ATOM 4382 O O . GLN B 1 161 ? 3.303 -39.094 -16.5 1 84.12 161 GLN B O 1
ATOM 4387 N N . GLN B 1 162 ? 3.691 -37.625 -14.906 1 82.81 162 GLN B N 1
ATOM 4388 C CA . GLN B 1 162 ? 4.781 -38.469 -14.398 1 82.81 162 GLN B CA 1
ATOM 4389 C C . GLN B 1 162 ? 4.266 -39.5 -13.414 1 82.81 162 GLN B C 1
ATOM 4391 O O . GLN B 1 162 ? 3.26 -39.281 -12.734 1 82.81 162 GLN B O 1
ATOM 4396 N N . GLU B 1 163 ? 4.945 -40.781 -13.477 1 77.44 163 GLU B N 1
ATOM 4397 C CA . GLU B 1 163 ? 4.734 -41.844 -12.516 1 77.44 163 GLU B CA 1
ATOM 4398 C C . GLU B 1 163 ? 6.051 -42.281 -11.875 1 77.44 163 GLU B C 1
ATOM 4400 O O . GLU B 1 163 ? 6.996 -42.656 -12.578 1 77.44 163 GLU B O 1
ATOM 4405 N N . PRO B 1 164 ? 6.254 -42.312 -10.422 1 72.38 164 PRO B N 1
ATOM 4406 C CA . PRO B 1 164 ? 5.266 -41.844 -9.453 1 72.38 164 PRO B CA 1
ATOM 4407 C C . PRO B 1 164 ? 5.082 -40.312 -9.508 1 72.38 164 PRO B C 1
ATOM 4409 O O . PRO B 1 164 ? 6.016 -39.594 -9.859 1 72.38 164 PRO B O 1
ATOM 4412 N N . GLN B 1 165 ? 3.898 -39.969 -9.164 1 75.81 165 GLN B N 1
ATOM 4413 C CA . GLN B 1 165 ? 3.523 -38.562 -9.258 1 75.81 165 GLN B CA 1
ATOM 4414 C C . GLN B 1 165 ? 4.008 -37.812 -8.031 1 75.81 165 GLN B C 1
ATOM 4416 O O . GLN B 1 165 ? 3.543 -38.031 -6.918 1 75.81 165 GLN B O 1
ATOM 4421 N N . THR B 1 166 ? 5.105 -37.062 -8.273 1 88.5 166 THR B N 1
ATOM 4422 C CA . THR B 1 166 ? 5.562 -36.125 -7.238 1 88.5 166 THR B CA 1
ATOM 4423 C C . THR B 1 166 ? 5.316 -34.688 -7.656 1 88.5 166 THR B C 1
ATOM 4425 O O . THR B 1 166 ? 6.105 -34.094 -8.406 1 88.5 166 THR B O 1
ATOM 4428 N N . LEU B 1 167 ? 4.23 -34.125 -7.172 1 94.69 167 LEU B N 1
ATOM 4429 C CA . LEU B 1 167 ? 3.83 -32.781 -7.551 1 94.69 167 LEU B CA 1
ATOM 4430 C C . LEU B 1 167 ? 4.59 -31.75 -6.73 1 94.69 167 LEU B C 1
ATOM 4432 O O . LEU B 1 167 ? 4.895 -31.969 -5.559 1 94.69 167 LEU B O 1
ATOM 4436 N N . ALA B 1 168 ? 4.879 -30.672 -7.324 1 97.25 168 ALA B N 1
ATOM 4437 C CA . ALA B 1 168 ? 5.637 -29.594 -6.691 1 97.25 168 ALA B CA 1
ATOM 4438 C C . ALA B 1 168 ? 4.734 -28.734 -5.809 1 97.25 168 ALA B C 1
ATOM 4440 O O . ALA B 1 168 ? 3.557 -28.531 -6.117 1 97.25 168 ALA B O 1
ATOM 4441 N N . GLY B 1 169 ? 5.266 -28.281 -4.641 1 98 169 GLY B N 1
ATOM 4442 C CA . GLY B 1 169 ? 4.672 -27.141 -3.945 1 98 169 GLY B CA 1
ATOM 4443 C C . GLY B 1 169 ? 5.004 -25.812 -4.586 1 98 169 GLY B C 1
ATOM 4444 O O . GLY B 1 169 ? 6.082 -25.641 -5.16 1 98 169 GLY B O 1
ATOM 4445 N N . VAL B 1 170 ? 4.074 -24.891 -4.5 1 98.75 170 VAL B N 1
ATOM 4446 C CA . VAL B 1 170 ? 4.266 -23.625 -5.215 1 98.75 170 VAL B CA 1
ATOM 4447 C C . VAL B 1 170 ? 4.027 -22.453 -4.266 1 98.75 170 VAL B C 1
ATOM 4449 O O . VAL B 1 170 ? 3.092 -22.484 -3.463 1 98.75 170 VAL B O 1
ATOM 4452 N N . MET B 1 171 ? 4.895 -21.5 -4.309 1 98.81 171 MET B N 1
ATOM 4453 C CA . MET B 1 171 ? 4.766 -20.219 -3.623 1 98.81 171 MET B CA 1
ATOM 4454 C C . MET B 1 171 ? 4.805 -19.062 -4.617 1 98.81 171 MET B C 1
ATOM 4456 O O . MET B 1 171 ? 5.754 -18.953 -5.398 1 98.81 171 MET B O 1
ATOM 4460 N N . ASP B 1 172 ? 3.803 -18.25 -4.621 1 98.31 172 ASP B N 1
ATOM 4461 C CA . ASP B 1 172 ? 3.717 -17.125 -5.535 1 98.31 172 ASP B CA 1
ATOM 4462 C C . ASP B 1 172 ? 3.762 -15.797 -4.773 1 98.31 172 ASP B C 1
ATOM 4464 O O . ASP B 1 172 ? 2.781 -15.414 -4.133 1 98.31 172 ASP B O 1
ATOM 4468 N N . ILE B 1 173 ? 4.875 -15.094 -4.879 1 98.06 173 ILE B N 1
ATOM 4469 C CA . ILE B 1 173 ? 5.07 -13.852 -4.141 1 98.06 173 ILE B CA 1
ATOM 4470 C C . ILE B 1 173 ? 4.863 -12.656 -5.074 1 98.06 173 ILE B C 1
ATOM 4472 O O . ILE B 1 173 ? 5.773 -12.281 -5.816 1 98.06 173 ILE B O 1
ATOM 4476 N N . GLY B 1 174 ? 3.736 -12 -4.969 1 96.19 174 GLY B N 1
ATOM 4477 C CA . GLY B 1 174 ? 3.432 -10.805 -5.734 1 96.19 174 GLY B CA 1
ATOM 4478 C C . GLY B 1 174 ? 3.705 -9.516 -4.969 1 96.19 174 GLY B C 1
ATOM 4479 O O . GLY B 1 174 ? 4.484 -9.516 -4.016 1 96.19 174 GLY B O 1
ATOM 4480 N N . GLY B 1 175 ? 3.156 -8.453 -5.512 1 96 175 GLY B N 1
ATOM 4481 C CA . GLY B 1 175 ? 3.359 -7.164 -4.875 1 96 175 GLY B CA 1
ATOM 4482 C C . GLY B 1 175 ? 2.471 -6.949 -3.664 1 96 175 GLY B C 1
ATOM 4483 O O . GLY B 1 175 ? 2.902 -6.375 -2.664 1 96 175 GLY B O 1
ATOM 4484 N N . ALA B 1 176 ? 1.254 -7.48 -3.799 1 97.5 176 ALA B N 1
ATOM 4485 C CA . ALA B 1 176 ? 0.285 -7.164 -2.754 1 97.5 176 ALA B CA 1
ATOM 4486 C C . ALA B 1 176 ? -0.012 -8.391 -1.891 1 97.5 176 ALA B C 1
ATOM 4488 O O . ALA B 1 176 ? -0.454 -8.258 -0.747 1 97.5 176 ALA B O 1
ATOM 4489 N N . SER B 1 177 ? 0.22 -9.57 -2.432 1 98.31 177 SER B N 1
ATOM 4490 C CA . SER B 1 177 ? -0.106 -10.797 -1.702 1 98.31 177 SER B CA 1
ATOM 4491 C C . SER B 1 177 ? 0.893 -11.906 -2.008 1 98.31 177 SER B C 1
ATOM 4493 O O . SER B 1 177 ? 1.694 -11.789 -2.938 1 98.31 177 SER B O 1
ATOM 4495 N N . VAL B 1 178 ? 0.84 -12.93 -1.203 1 98.56 178 VAL B N 1
ATOM 4496 C CA . VAL B 1 178 ? 1.618 -14.141 -1.421 1 98.56 178 VAL B CA 1
ATOM 4497 C C . VAL B 1 178 ? 0.719 -15.367 -1.269 1 98.56 178 VAL B C 1
ATOM 4499 O O . VAL B 1 178 ? -0.2 -15.375 -0.446 1 98.56 178 VAL B O 1
ATOM 4502 N N . GLN B 1 179 ? 0.881 -16.328 -2.123 1 98.44 179 GLN B N 1
ATOM 4503 C CA . GLN B 1 179 ? 0.123 -17.578 -2.104 1 98.44 179 GLN B CA 1
ATOM 4504 C C . GLN B 1 179 ? 1.034 -18.781 -1.836 1 98.44 179 GLN B C 1
ATOM 4506 O O . GLN B 1 179 ? 2.195 -18.781 -2.248 1 98.44 179 GLN B O 1
ATOM 4511 N N . ILE B 1 180 ? 0.55 -19.766 -1.17 1 98.44 180 ILE B N 1
ATOM 4512 C CA . ILE B 1 180 ? 1.199 -21.062 -1.019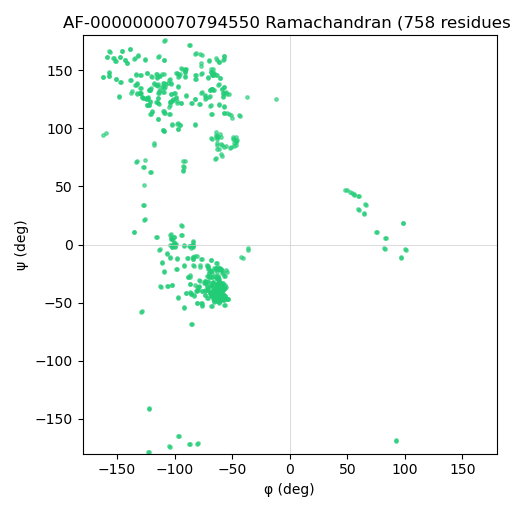 1 98.44 180 ILE B CA 1
ATOM 4513 C C . ILE B 1 180 ? 0.213 -22.172 -1.36 1 98.44 180 ILE B C 1
ATOM 4515 O O . ILE B 1 180 ? -0.944 -22.141 -0.934 1 98.44 180 ILE B O 1
ATOM 4519 N N . VAL B 1 181 ? 0.631 -23.062 -2.174 1 98.06 181 VAL B N 1
ATOM 4520 C CA . VAL B 1 181 ? -0.187 -24.203 -2.566 1 98.06 181 VAL B CA 1
ATOM 4521 C C . VAL B 1 181 ? 0.57 -25.5 -2.291 1 98.06 181 VAL B C 1
ATOM 4523 O O . VAL B 1 181 ? 1.697 -25.672 -2.758 1 98.06 181 VAL B O 1
ATOM 4526 N N . ILE B 1 182 ? -0.021 -26.391 -1.556 1 96.38 182 ILE B N 1
ATOM 4527 C CA . ILE B 1 182 ? 0.551 -27.656 -1.108 1 96.38 182 ILE B CA 1
ATOM 4528 C C . ILE B 1 182 ? -0.303 -28.812 -1.616 1 96.38 182 ILE B C 1
ATOM 4530 O O . ILE B 1 182 ? -1.466 -28.953 -1.23 1 96.38 182 ILE B O 1
ATOM 4534 N N . PRO B 1 183 ? 0.281 -29.625 -2.547 1 95.12 183 PRO B N 1
ATOM 4535 C CA . PRO B 1 183 ? -0.473 -30.844 -2.875 1 95.12 183 PRO B CA 1
ATOM 4536 C C . PRO B 1 183 ? -0.715 -31.734 -1.66 1 95.12 183 PRO B C 1
ATOM 4538 O O . PRO B 1 183 ? 0.195 -31.953 -0.856 1 95.12 183 PRO B O 1
ATOM 4541 N N . VAL B 1 184 ? -1.95 -32.188 -1.548 1 91.31 184 VAL B N 1
ATOM 4542 C CA . VAL B 1 184 ? -2.332 -33 -0.404 1 91.31 184 VAL B CA 1
ATOM 4543 C C . VAL B 1 184 ? -2.205 -34.469 -0.764 1 91.31 184 VAL B C 1
ATOM 4545 O O . VAL B 1 184 ? -2.82 -34.938 -1.726 1 91.31 184 VAL B O 1
ATOM 4548 N N . VAL B 1 185 ? -1.399 -35.25 -0.038 1 77.75 185 VAL B N 1
ATOM 4549 C CA . VAL B 1 185 ? -1.159 -36.656 -0.326 1 77.75 185 VAL B CA 1
ATOM 4550 C C . VAL B 1 185 ? -2.244 -37.5 0.329 1 77.75 185 VAL B C 1
ATOM 4552 O O . VAL B 1 185 ? -2.748 -38.438 -0.278 1 77.75 185 VAL B O 1
ATOM 4555 N N . ASN B 1 186 ? -2.596 -37.125 1.626 1 73.44 186 ASN B N 1
ATOM 4556 C CA . ASN B 1 186 ? -3.639 -37.875 2.316 1 73.44 186 ASN B CA 1
ATOM 4557 C C . ASN B 1 186 ? -4.832 -37 2.66 1 73.44 186 ASN B C 1
ATOM 4559 O O . ASN B 1 186 ? -4.902 -36.438 3.754 1 73.44 186 ASN B O 1
ATOM 4563 N N . PRO B 1 187 ? -5.738 -36.844 1.783 1 63.44 187 PRO B N 1
ATOM 4564 C CA . PRO B 1 187 ? -6.855 -35.906 1.954 1 63.44 187 PRO B CA 1
ATOM 4565 C C . PRO B 1 187 ? -7.742 -36.25 3.146 1 63.44 187 PRO B C 1
ATOM 4567 O O . PRO B 1 187 ? -8.43 -35.406 3.689 1 63.44 187 PRO B O 1
ATOM 4570 N N . SER B 1 188 ? -7.871 -37.438 3.52 1 59.09 188 SER B N 1
ATOM 4571 C CA . SER B 1 188 ? -8.781 -37.875 4.574 1 59.09 188 SER B CA 1
ATOM 4572 C C . SER B 1 188 ? -8.539 -37.094 5.863 1 59.09 188 SER B C 1
ATOM 4574 O O . SER B 1 188 ? -9.453 -36.938 6.684 1 59.09 188 SER B O 1
ATOM 4576 N N . PHE B 1 189 ? -7.449 -36.594 6.031 1 54.5 189 PHE B N 1
ATOM 4577 C CA . PHE B 1 189 ? -7.129 -35.969 7.32 1 54.5 189 PHE B CA 1
ATOM 4578 C C . PHE B 1 189 ? -7.211 -34.469 7.242 1 54.5 189 PHE B C 1
ATOM 4580 O O . PHE B 1 189 ? -7.043 -33.781 8.25 1 54.5 189 PHE B O 1
ATOM 4587 N N . MET B 1 190 ? -7.559 -34 6.016 1 58.78 190 MET B N 1
ATOM 4588 C CA . MET B 1 190 ? -7.457 -32.531 6 1 58.78 190 MET B CA 1
ATOM 4589 C C . MET B 1 190 ? -8.797 -31.906 5.66 1 58.78 190 MET B C 1
ATOM 4591 O O . MET B 1 190 ? -9.164 -31.812 4.488 1 58.78 190 MET B O 1
ATOM 4595 N N . ASP B 1 191 ? -9.836 -32.094 6.461 1 57.12 191 ASP B N 1
ATOM 4596 C CA . ASP B 1 191 ? -11.023 -31.266 6.312 1 57.12 191 ASP B CA 1
ATOM 4597 C C . ASP B 1 191 ? -10.703 -29.797 6.629 1 57.12 191 ASP B C 1
ATOM 4599 O O . ASP B 1 191 ? -10.781 -29.375 7.781 1 57.12 191 ASP B O 1
ATOM 4603 N N . HIS B 1 192 ? -9.977 -29.25 5.543 1 64.69 192 HIS B N 1
ATOM 4604 C CA . HIS B 1 192 ? -9.562 -27.875 5.828 1 64.69 192 HIS B CA 1
ATOM 4605 C C . HIS B 1 192 ? -10.242 -26.891 4.887 1 64.69 192 HIS B C 1
ATOM 4607 O O . HIS B 1 192 ? -10.477 -27.203 3.717 1 64.69 192 HIS B O 1
ATOM 4613 N N . GLU B 1 193 ? -10.945 -25.969 5.406 1 75.75 193 GLU B N 1
ATOM 4614 C CA . GLU B 1 193 ? -11.602 -24.859 4.707 1 75.75 193 GLU B CA 1
ATOM 4615 C C . GLU B 1 193 ? -10.75 -24.359 3.547 1 75.75 193 GLU B C 1
ATOM 4617 O O . GLU B 1 193 ? -11.266 -23.734 2.615 1 75.75 193 GLU B O 1
ATOM 4622 N N . HIS B 1 194 ? -9.539 -24.891 3.373 1 86 194 HIS B N 1
ATOM 4623 C CA . HIS B 1 194 ? -8.656 -24.328 2.355 1 86 194 HIS B CA 1
ATOM 4624 C C . HIS B 1 194 ? -8.172 -25.422 1.398 1 86 194 HIS B C 1
ATOM 4626 O O . HIS B 1 194 ? -7.133 -25.266 0.751 1 86 194 HIS B O 1
ATOM 4632 N N . THR B 1 195 ? -8.938 -26.578 1.315 1 92.25 195 THR B N 1
ATOM 4633 C CA . THR B 1 195 ? -8.586 -27.625 0.374 1 92.25 195 THR B CA 1
ATOM 4634 C C . THR B 1 195 ? -9.547 -27.641 -0.812 1 92.25 195 THR B C 1
ATOM 4636 O O . THR B 1 195 ? -10.742 -27.391 -0.648 1 92.25 195 THR B O 1
ATOM 4639 N N . THR B 1 196 ? -8.992 -27.844 -1.968 1 91.94 196 THR B N 1
ATOM 4640 C CA . THR B 1 196 ? -9.766 -27.906 -3.205 1 91.94 196 THR B CA 1
ATOM 4641 C C . THR B 1 196 ? -9.32 -29.094 -4.062 1 91.94 196 THR B C 1
ATOM 4643 O O . THR B 1 196 ? -8.125 -29.391 -4.148 1 91.94 196 THR B O 1
ATOM 4646 N N . THR B 1 197 ? -10.289 -29.781 -4.625 1 92.88 197 THR B N 1
ATOM 4647 C CA . THR B 1 197 ? -9.984 -30.859 -5.57 1 92.88 197 THR B CA 1
ATOM 4648 C C . THR B 1 197 ? -10.164 -30.375 -7.008 1 92.88 197 THR B C 1
ATOM 4650 O O . THR B 1 197 ? -11.203 -29.812 -7.355 1 92.88 197 THR B O 1
ATOM 4653 N N . ILE B 1 198 ? -9.164 -30.625 -7.801 1 93.69 198 ILE B N 1
ATOM 4654 C CA . ILE B 1 198 ? -9.117 -30.172 -9.188 1 93.69 198 ILE B CA 1
ATOM 4655 C C . ILE B 1 198 ? -9.109 -31.375 -10.117 1 93.69 198 ILE B C 1
ATOM 4657 O O . ILE B 1 198 ? -8.43 -32.375 -9.852 1 93.69 198 ILE B O 1
ATOM 4661 N N . ARG B 1 199 ? -9.859 -31.328 -11.164 1 92.56 199 ARG B N 1
ATOM 4662 C CA . ARG B 1 199 ? -9.859 -32.375 -12.188 1 92.56 199 ARG B CA 1
ATOM 4663 C C . ARG B 1 199 ? -9.078 -31.922 -13.422 1 92.56 199 ARG B C 1
ATOM 4665 O O . ARG B 1 199 ? -9.305 -30.828 -13.953 1 92.56 199 ARG B O 1
ATOM 4672 N N . LEU B 1 200 ? -8.141 -32.656 -13.758 1 93.19 200 LEU B N 1
ATOM 4673 C CA . LEU B 1 200 ? -7.281 -32.375 -14.906 1 93.19 200 LEU B CA 1
ATOM 4674 C C . LEU B 1 200 ? -6.801 -33.688 -15.547 1 93.19 200 LEU B C 1
ATOM 4676 O O . LEU B 1 200 ? -6.312 -34.562 -14.852 1 93.19 200 LEU B O 1
ATOM 4680 N N . TYR B 1 201 ? -7.016 -33.812 -16.891 1 92.25 201 TYR B N 1
ATOM 4681 C CA . TYR B 1 201 ? -6.586 -34.969 -17.672 1 92.25 201 TYR B CA 1
ATOM 4682 C C . TYR B 1 201 ? -7.219 -36.25 -17.156 1 92.25 201 TYR B C 1
ATOM 4684 O O . TYR B 1 201 ? -6.566 -37.312 -17.109 1 92.25 201 TYR B O 1
ATOM 4692 N N . GLY B 1 202 ? -8.367 -36.156 -16.625 1 89.19 202 GLY B N 1
ATOM 4693 C CA . GLY B 1 202 ? -9.109 -37.312 -16.156 1 89.19 202 GLY B CA 1
ATOM 4694 C C . GLY B 1 202 ? -8.695 -37.75 -14.766 1 89.19 202 GLY B C 1
ATOM 4695 O O . GLY B 1 202 ? -9.156 -38.781 -14.281 1 89.19 202 GLY B O 1
ATOM 4696 N N . LYS B 1 203 ? -7.855 -37 -14.164 1 90.5 203 LYS B N 1
ATOM 4697 C CA . LYS B 1 203 ? -7.395 -37.281 -12.812 1 90.5 203 LYS B CA 1
ATOM 4698 C C . LYS B 1 203 ? -7.855 -36.219 -11.828 1 90.5 203 LYS B C 1
ATOM 4700 O O . LYS B 1 203 ? -8.273 -35.125 -12.242 1 90.5 203 LYS B O 1
ATOM 4705 N N . GLU B 1 204 ? -7.793 -36.625 -10.516 1 91.06 204 GLU B N 1
ATOM 4706 C CA . GLU B 1 204 ? -8.148 -35.688 -9.461 1 91.06 204 GLU B CA 1
ATOM 4707 C C . GLU B 1 204 ? -6.93 -35.344 -8.609 1 91.06 204 GLU B C 1
ATOM 4709 O O . GLU B 1 204 ? -6.137 -36.219 -8.258 1 91.06 204 GLU B O 1
ATOM 4714 N N . PHE B 1 205 ? -6.766 -34.062 -8.391 1 92.44 205 PHE B N 1
ATOM 4715 C CA . PHE B 1 205 ? -5.699 -33.562 -7.539 1 92.44 205 PHE B CA 1
ATOM 4716 C C . PHE B 1 205 ? -6.266 -32.719 -6.406 1 92.44 205 PHE B C 1
ATOM 4718 O O . PHE B 1 205 ? -7.031 -31.781 -6.652 1 92.44 205 PHE B O 1
ATOM 4725 N N . THR B 1 206 ? -5.887 -33.062 -5.191 1 93.19 206 THR B N 1
ATOM 4726 C CA . THR B 1 206 ? -6.312 -32.281 -4.047 1 93.19 206 THR B CA 1
ATOM 4727 C C . THR B 1 206 ? -5.168 -31.391 -3.549 1 93.19 206 THR B C 1
ATOM 4729 O O . THR B 1 206 ? -4.055 -31.875 -3.334 1 93.19 206 THR B O 1
ATOM 4732 N N . VAL B 1 207 ? -5.492 -30.062 -3.373 1 95.69 207 VAL B N 1
ATOM 4733 C CA . VAL B 1 207 ? -4.449 -29.156 -2.934 1 95.69 207 VAL B CA 1
ATOM 4734 C C . VAL B 1 207 ? -4.973 -28.281 -1.793 1 95.69 207 VAL B C 1
ATOM 4736 O O . VAL B 1 207 ? -6.176 -28.031 -1.701 1 95.69 207 VAL B O 1
ATOM 4739 N N . PHE B 1 208 ? -4.059 -27.969 -0.905 1 95.69 208 PHE B N 1
ATOM 4740 C CA . PHE B 1 208 ? -4.262 -26.875 0.043 1 95.69 208 PHE B CA 1
ATOM 4741 C C . PHE B 1 208 ? -3.754 -25.562 -0.53 1 95.69 208 PHE B C 1
ATOM 4743 O O . PHE B 1 208 ? -2.631 -25.484 -1.033 1 95.69 208 PHE B O 1
ATOM 4750 N N . SER B 1 209 ? -4.566 -24.531 -0.525 1 96.62 209 SER B N 1
ATOM 4751 C CA . SER B 1 209 ? -4.176 -23.219 -1.036 1 96.62 209 SER B CA 1
ATOM 4752 C C . SER B 1 209 ? -4.547 -22.109 -0.06 1 96.62 209 SER B C 1
ATOM 4754 O O . SER B 1 209 ? -5.68 -22.062 0.425 1 96.62 209 SER B O 1
ATOM 4756 N N . HIS B 1 210 ? -3.566 -21.25 0.234 1 96.69 210 HIS B N 1
ATOM 4757 C CA . HIS B 1 210 ? -3.807 -20.109 1.101 1 96.69 210 HIS B CA 1
ATOM 4758 C C . HIS B 1 210 ? -3.115 -18.859 0.564 1 96.69 210 HIS B C 1
ATOM 4760 O O . HIS B 1 210 ? -2.037 -18.953 -0.029 1 96.69 210 HIS B O 1
ATOM 4766 N N . SER B 1 211 ? -3.787 -17.734 0.696 1 97.62 211 SER B N 1
ATOM 4767 C CA . SER B 1 211 ? -3.264 -16.453 0.269 1 97.62 211 SER B CA 1
ATOM 4768 C C . SER B 1 211 ? -3.189 -15.469 1.437 1 97.62 211 SER B C 1
ATOM 4770 O O . SER B 1 211 ? -4.094 -15.422 2.271 1 97.62 211 SER B O 1
ATOM 4772 N N . PHE B 1 212 ? -2.113 -14.797 1.564 1 98.25 212 PHE B N 1
ATOM 4773 C CA . PHE B 1 212 ? -1.946 -13.734 2.557 1 98.25 212 PHE B CA 1
ATOM 4774 C C . PHE B 1 212 ? -1.887 -12.367 1.886 1 98.25 212 PHE B C 1
ATOM 4776 O O . PHE B 1 212 ? -0.833 -11.961 1.396 1 98.25 212 PHE B O 1
ATOM 4783 N N . LEU B 1 213 ? -3.076 -11.719 1.923 1 98.19 213 LEU B N 1
ATOM 4784 C CA . LEU B 1 213 ? -3.141 -10.344 1.441 1 98.19 213 LEU B CA 1
ATOM 4785 C C . LEU B 1 213 ? -2.393 -9.406 2.381 1 98.19 213 LEU B C 1
ATOM 4787 O O . LEU B 1 213 ? -2.527 -9.5 3.604 1 98.19 213 LEU B O 1
ATOM 4791 N N . GLY B 1 214 ? -1.541 -8.516 1.84 1 98.19 214 GLY B N 1
ATOM 4792 C CA . GLY B 1 214 ? -0.756 -7.602 2.654 1 98.19 214 GLY B CA 1
ATOM 4793 C C . GLY B 1 214 ? 0.678 -8.055 2.85 1 98.19 214 GLY B C 1
ATOM 4794 O O . GLY B 1 214 ? 1.516 -7.297 3.338 1 98.19 214 GLY B O 1
ATOM 4795 N N . LEU B 1 215 ? 0.993 -9.258 2.314 1 98.69 215 LEU B N 1
ATOM 4796 C CA . LEU B 1 215 ? 2.336 -9.781 2.543 1 98.69 215 LEU B CA 1
ATOM 4797 C C . LEU B 1 215 ? 3.102 -9.906 1.229 1 98.69 215 LEU B C 1
ATOM 4799 O O . LEU B 1 215 ? 4.176 -10.508 1.186 1 98.69 215 LEU B O 1
ATOM 4803 N N . GLY B 1 216 ? 2.465 -9.391 0.124 1 98.25 216 GLY B N 1
ATOM 4804 C CA . GLY B 1 216 ? 3.301 -9.25 -1.057 1 98.25 216 GLY B CA 1
ATOM 4805 C C . GLY B 1 216 ? 4.531 -8.391 -0.819 1 98.25 216 GLY B C 1
ATOM 4806 O O . GLY B 1 216 ? 4.578 -7.621 0.142 1 98.25 216 GLY B O 1
ATOM 4807 N N . GLN B 1 217 ? 5.473 -8.516 -1.68 1 97.62 217 GLN B N 1
ATOM 4808 C CA . GLN B 1 217 ? 6.762 -7.887 -1.42 1 97.62 217 GLN B CA 1
ATOM 4809 C C . GLN B 1 217 ? 6.617 -6.375 -1.265 1 97.62 217 GLN B C 1
ATOM 4811 O O . GLN B 1 217 ? 7.328 -5.754 -0.471 1 97.62 217 GLN B O 1
ATOM 4816 N N . ASN B 1 218 ? 5.695 -5.727 -2.002 1 96.06 218 ASN B N 1
ATOM 4817 C CA . ASN B 1 218 ? 5.527 -4.277 -1.901 1 96.06 218 ASN B CA 1
ATOM 4818 C C . ASN B 1 218 ? 4.785 -3.889 -0.627 1 96.06 218 ASN B C 1
ATOM 4820 O O . ASN B 1 218 ? 5.227 -3.008 0.111 1 96.06 218 ASN B O 1
ATOM 4824 N N . GLU B 1 219 ? 3.607 -4.52 -0.4 1 97.75 219 GLU B N 1
ATOM 4825 C CA . GLU B 1 219 ? 2.801 -4.191 0.771 1 97.75 219 GLU B CA 1
ATOM 4826 C C . GLU B 1 219 ? 3.564 -4.469 2.062 1 97.75 219 GLU B C 1
ATOM 4828 O O . GLU B 1 219 ? 3.488 -3.691 3.016 1 97.75 219 GLU B O 1
ATOM 4833 N N . MET B 1 220 ? 4.297 -5.59 2.055 1 98.56 220 MET B N 1
ATOM 4834 C CA . MET B 1 220 ? 5.168 -5.871 3.191 1 98.56 220 MET B CA 1
ATOM 4835 C C . MET B 1 220 ? 6.23 -4.789 3.346 1 98.56 220 MET B C 1
ATOM 4837 O O . MET B 1 220 ? 6.453 -4.285 4.449 1 98.56 220 MET B O 1
ATOM 4841 N N . GLY B 1 221 ? 6.84 -4.41 2.281 1 97.88 221 GLY B N 1
ATOM 4842 C CA . GLY B 1 221 ? 7.883 -3.398 2.307 1 97.88 221 GLY B CA 1
ATOM 4843 C C . GLY B 1 221 ? 7.406 -2.064 2.85 1 97.88 221 GLY B C 1
ATOM 4844 O O . GLY B 1 221 ? 8.141 -1.387 3.574 1 97.88 221 GLY B O 1
ATOM 4845 N N . HIS B 1 222 ? 6.199 -1.711 2.555 1 97.69 222 HIS B N 1
ATOM 4846 C CA . HIS B 1 222 ? 5.633 -0.436 2.979 1 97.69 222 HIS B CA 1
ATOM 4847 C C . HIS B 1 222 ? 5.629 -0.311 4.496 1 97.69 222 HIS B C 1
ATOM 4849 O O . HIS B 1 222 ? 5.625 0.8 5.035 1 97.69 222 HIS B O 1
ATOM 4855 N N . GLN B 1 223 ? 5.672 -1.398 5.164 1 98.5 223 GLN B N 1
ATOM 4856 C CA . GLN B 1 223 ? 5.645 -1.38 6.621 1 98.5 223 GLN B CA 1
ATOM 4857 C C . GLN B 1 223 ? 7.039 -1.157 7.195 1 98.5 223 GLN B C 1
ATOM 4859 O O . GLN B 1 223 ? 7.188 -0.86 8.383 1 98.5 223 GLN B O 1
ATOM 4864 N N . PHE B 1 224 ? 8.109 -1.256 6.27 1 98.31 224 PHE B N 1
ATOM 4865 C CA . PHE B 1 224 ? 9.453 -1.315 6.836 1 98.31 224 PHE B CA 1
ATOM 4866 C C . PHE B 1 224 ? 10.398 -0.395 6.078 1 98.31 224 PHE B C 1
ATOM 4868 O O . PHE B 1 224 ? 11.617 -0.45 6.273 1 98.31 224 PHE B O 1
ATOM 4875 N N . PHE B 1 225 ? 9.883 0.434 5.227 1 96.38 225 PHE B N 1
ATOM 4876 C CA . PHE B 1 225 ? 10.734 1.255 4.371 1 96.38 225 PHE B CA 1
ATOM 4877 C C . PHE B 1 225 ? 11.57 2.223 5.199 1 96.38 225 PHE B C 1
ATOM 4879 O O . PHE B 1 225 ? 12.609 2.703 4.742 1 96.38 225 PHE B O 1
ATOM 4886 N N . ASP B 1 226 ? 11.164 2.508 6.422 1 95.5 226 ASP B N 1
ATOM 4887 C CA . ASP B 1 226 ? 11.93 3.432 7.254 1 95.5 226 ASP B CA 1
ATOM 4888 C C . ASP B 1 226 ? 12.742 2.68 8.305 1 95.5 226 ASP B C 1
ATOM 4890 O O . ASP B 1 226 ? 13.273 3.285 9.242 1 95.5 226 ASP B O 1
ATOM 4894 N N . LEU B 1 227 ? 12.812 1.365 8.242 1 96.62 227 LEU B N 1
ATOM 4895 C CA . LEU B 1 227 ? 13.57 0.561 9.195 1 96.62 227 LEU B CA 1
ATOM 4896 C C . LEU B 1 227 ? 15.047 0.521 8.82 1 96.62 227 LEU B C 1
ATOM 4898 O O . LEU B 1 227 ? 15.406 0.01 7.758 1 96.62 227 LEU B O 1
ATOM 4902 N N . LYS B 1 228 ? 15.914 0.87 9.664 1 96.5 228 LYS B N 1
ATOM 4903 C CA . LYS B 1 228 ? 17.312 1.142 9.352 1 96.5 228 LYS B CA 1
ATOM 4904 C C . LYS B 1 228 ? 18.062 -0.143 9 1 96.5 228 LYS B C 1
ATOM 4906 O O . LYS B 1 228 ? 19.062 -0.11 8.281 1 96.5 228 LYS B O 1
ATOM 4911 N N . PHE B 1 229 ? 17.547 -1.322 9.422 1 98.19 229 PHE B N 1
ATOM 4912 C CA . PHE B 1 229 ? 18.281 -2.568 9.242 1 98.19 229 PHE B CA 1
ATOM 4913 C C . PHE B 1 229 ? 18.047 -3.141 7.852 1 98.19 229 PHE B C 1
ATOM 4915 O O . PHE B 1 229 ? 18.812 -3.986 7.387 1 98.19 229 PHE B O 1
ATOM 4922 N N . CYS B 1 230 ? 17.141 -2.682 7.148 1 98.5 230 CYS B N 1
ATOM 4923 C CA . CYS B 1 230 ? 16.625 -3.434 6.004 1 98.5 230 CYS B CA 1
ATOM 4924 C C . CYS B 1 230 ? 17.219 -2.908 4.703 1 98.5 230 CYS B C 1
ATOM 4926 O O . CYS B 1 230 ? 16.812 -3.318 3.617 1 98.5 230 CYS B O 1
ATOM 4928 N N . PHE B 1 231 ? 18.188 -1.963 4.785 1 98.31 231 PHE B N 1
ATOM 4929 C CA . PHE B 1 231 ? 18.828 -1.357 3.619 1 98.31 231 PHE B CA 1
ATOM 4930 C C . PHE B 1 231 ? 20.344 -1.291 3.795 1 98.31 231 PHE B C 1
ATOM 4932 O O . PHE B 1 231 ? 20.844 -1.399 4.914 1 98.31 231 PHE B O 1
ATOM 4939 N N . PRO B 1 232 ? 21.078 -1.146 2.672 1 98.12 232 PRO B N 1
ATOM 4940 C CA . PRO B 1 232 ? 22.531 -1.049 2.785 1 98.12 232 PRO B CA 1
ATOM 4941 C C . PRO B 1 232 ? 22.984 0.108 3.676 1 98.12 232 PRO B C 1
ATOM 4943 O O . PRO B 1 232 ? 22.234 1.072 3.863 1 98.12 232 PRO B O 1
ATOM 4946 N N . GLU B 1 233 ? 24.188 -0.05 4.125 1 98.25 233 GLU B N 1
ATOM 4947 C CA . GLU B 1 233 ? 24.734 0.983 4.996 1 98.25 233 GLU B CA 1
ATOM 4948 C C . GLU B 1 233 ? 24.734 2.346 4.305 1 98.25 233 GLU B C 1
ATOM 4950 O O . GLU B 1 233 ? 25.047 2.447 3.119 1 98.25 233 GLU B O 1
ATOM 4955 N N . GLU B 1 234 ? 24.234 3.359 4.957 1 96.12 234 GLU B N 1
ATOM 4956 C CA . GLU B 1 234 ? 24.266 4.766 4.566 1 96.12 234 GLU B CA 1
ATOM 4957 C C . GLU B 1 234 ? 23.156 5.086 3.578 1 96.12 234 GLU B C 1
ATOM 4959 O O . GLU B 1 234 ? 23.016 6.23 3.141 1 96.12 234 GLU B O 1
ATOM 4964 N N . TYR B 1 235 ? 22.406 4.055 3.199 1 96.38 235 TYR B N 1
ATOM 4965 C CA . TYR B 1 235 ? 21.234 4.367 2.391 1 96.38 235 TYR B CA 1
ATOM 4966 C C . TYR B 1 235 ? 20.328 5.363 3.107 1 96.38 235 TYR B C 1
ATOM 4968 O O . TYR B 1 235 ? 20.031 5.207 4.293 1 96.38 235 TYR B O 1
ATOM 4976 N N . GLU B 1 236 ? 19.906 6.41 2.473 1 94.94 236 GLU B N 1
ATOM 4977 C CA . GLU B 1 236 ? 19.047 7.422 3.088 1 94.94 236 GLU B CA 1
ATOM 4978 C C . GLU B 1 236 ? 17.609 6.953 3.166 1 94.94 236 GLU B C 1
ATOM 4980 O O . GLU B 1 236 ? 16.969 6.699 2.139 1 94.94 236 GLU B O 1
ATOM 4985 N N . LEU B 1 237 ? 17.094 6.891 4.359 1 95.69 237 LEU B N 1
ATOM 4986 C CA . LEU B 1 237 ? 15.719 6.457 4.594 1 95.69 237 LEU B CA 1
ATOM 4987 C C . LEU B 1 237 ? 14.742 7.605 4.355 1 95.69 237 LEU B C 1
ATOM 4989 O O . LEU B 1 237 ? 15.141 8.766 4.293 1 95.69 237 LEU B O 1
ATOM 4993 N N . PRO B 1 238 ? 13.438 7.262 4.219 1 93.62 238 PRO B N 1
ATOM 4994 C CA . PRO B 1 238 ? 12.422 8.305 4.023 1 93.62 238 PRO B CA 1
ATOM 4995 C C . PRO B 1 238 ? 12.422 9.344 5.145 1 93.62 238 PRO B C 1
ATOM 4997 O O . PRO B 1 238 ? 12.078 10.5 4.91 1 93.62 238 PRO B O 1
ATOM 5000 N N . SER B 1 239 ? 12.828 9.008 6.32 1 92.19 239 SER B N 1
ATOM 5001 C CA . SER B 1 239 ? 12.898 9.922 7.457 1 92.19 239 SER B CA 1
ATOM 5002 C C . SER B 1 239 ? 14.102 10.852 7.344 1 92.19 239 SER B C 1
ATOM 5004 O O . SER B 1 239 ? 14.195 11.844 8.07 1 92.19 239 SER B O 1
ATOM 5006 N N . GLY B 1 240 ? 15.016 10.57 6.449 1 90.25 240 GLY B N 1
ATOM 5007 C CA . GLY B 1 240 ? 16.25 11.328 6.324 1 90.25 240 GLY B CA 1
ATOM 5008 C C . GLY B 1 240 ? 17.422 10.68 7.047 1 90.25 240 GLY B C 1
ATOM 5009 O O . GLY B 1 240 ? 18.578 11.039 6.812 1 90.25 240 GLY B O 1
ATOM 5010 N N . ARG B 1 241 ? 17.156 9.656 7.895 1 92.81 241 ARG B N 1
ATOM 5011 C CA . ARG B 1 241 ? 18.203 8.93 8.602 1 92.81 241 ARG B CA 1
ATOM 5012 C C . ARG B 1 241 ? 18.922 7.957 7.668 1 92.81 241 ARG B C 1
ATOM 5014 O O . ARG B 1 241 ? 18.406 7.625 6.598 1 92.81 241 ARG B O 1
ATOM 5021 N N . GLN B 1 242 ? 20.078 7.52 8.109 1 95.69 242 GLN B N 1
ATOM 5022 C CA . GLN B 1 242 ? 20.844 6.559 7.32 1 95.69 242 GLN B CA 1
ATOM 5023 C C . GLN B 1 242 ? 20.594 5.133 7.801 1 95.69 242 GLN B C 1
ATOM 5025 O O . GLN B 1 242 ? 20.453 4.891 9 1 95.69 242 GLN B O 1
ATOM 5030 N N . ALA B 1 243 ? 20.562 4.223 6.883 1 97.75 243 ALA B N 1
ATOM 5031 C CA . ALA B 1 243 ? 20.375 2.809 7.203 1 97.75 243 ALA B CA 1
ATOM 5032 C C . ALA B 1 243 ? 21.672 2.195 7.75 1 97.75 243 ALA B C 1
ATOM 5034 O O . ALA B 1 243 ? 22.75 2.744 7.559 1 97.75 243 ALA B O 1
ATOM 5035 N N . ARG B 1 244 ? 21.516 1.163 8.539 1 97.94 244 ARG B N 1
ATOM 5036 C CA . ARG B 1 244 ? 22.578 0.344 9.125 1 97.94 244 ARG B CA 1
ATOM 5037 C C . ARG B 1 244 ? 22.359 -1.133 8.805 1 97.94 244 ARG B C 1
ATOM 5039 O O . ARG B 1 244 ? 22.031 -1.923 9.695 1 97.94 244 ARG B O 1
ATOM 5046 N N . GLY B 1 245 ? 22.562 -1.485 7.668 1 98.38 245 GLY B N 1
ATOM 5047 C CA . GLY B 1 245 ? 22.281 -2.799 7.113 1 98.38 245 GLY B CA 1
ATOM 5048 C C . GLY B 1 245 ? 22.547 -3.93 8.086 1 98.38 245 GLY B C 1
ATOM 5049 O O . GLY B 1 245 ? 23.625 -4.008 8.672 1 98.38 245 GLY B O 1
ATOM 5050 N N . ASP B 1 246 ? 21.562 -4.812 8.32 1 98.81 246 ASP B N 1
ATOM 5051 C CA . ASP B 1 246 ? 21.594 -6.039 9.117 1 98.81 246 ASP B CA 1
ATOM 5052 C C . ASP B 1 246 ? 20.453 -6.969 8.727 1 98.81 246 ASP B C 1
ATOM 5054 O O . ASP B 1 246 ? 19.344 -6.863 9.266 1 98.81 246 ASP B O 1
ATOM 5058 N N . ALA B 1 247 ? 20.75 -7.875 7.875 1 98.88 247 ALA B N 1
ATOM 5059 C CA . ALA B 1 247 ? 19.703 -8.711 7.301 1 98.88 247 ALA B CA 1
ATOM 5060 C C . ALA B 1 247 ? 18.984 -9.508 8.391 1 98.88 247 ALA B C 1
ATOM 5062 O O . ALA B 1 247 ? 17.766 -9.727 8.312 1 98.88 247 ALA B O 1
ATOM 5063 N N . TYR B 1 248 ? 19.703 -9.961 9.359 1 98.88 248 TYR B N 1
ATOM 5064 C CA . TYR B 1 248 ? 19.109 -10.797 10.398 1 98.88 248 TYR B CA 1
ATOM 5065 C C . TYR B 1 248 ? 18.219 -9.984 11.312 1 98.88 248 TYR B C 1
ATOM 5067 O O . TYR B 1 248 ? 17.141 -10.445 11.711 1 98.88 248 TYR B O 1
ATOM 5075 N N . ALA B 1 249 ? 18.641 -8.758 11.633 1 98.81 249 ALA B N 1
ATOM 5076 C CA . ALA B 1 249 ? 17.766 -7.867 12.391 1 98.81 249 ALA B CA 1
ATOM 5077 C C . ALA B 1 249 ? 16.5 -7.527 11.594 1 98.81 249 ALA B C 1
ATOM 5079 O O . ALA B 1 249 ? 15.406 -7.488 12.156 1 98.81 249 ALA B O 1
ATOM 5080 N N . CYS B 1 250 ? 16.703 -7.246 10.328 1 98.81 250 CYS B N 1
ATOM 5081 C CA . CYS B 1 250 ? 15.57 -6.984 9.445 1 98.81 250 CYS B CA 1
ATOM 5082 C C . CYS B 1 250 ? 14.602 -8.164 9.43 1 98.81 250 CYS B C 1
ATOM 5084 O O . CYS B 1 250 ? 13.398 -7.984 9.609 1 98.81 250 CYS B O 1
ATOM 5086 N N . LYS B 1 251 ? 15.141 -9.328 9.266 1 98.88 251 LYS B N 1
ATOM 5087 C CA . LYS B 1 251 ? 14.367 -10.57 9.258 1 98.88 251 LYS B CA 1
ATOM 5088 C C . LYS B 1 251 ? 13.539 -10.703 10.539 1 98.88 251 LYS B C 1
ATOM 5090 O O . LYS B 1 251 ? 12.367 -11.086 10.484 1 98.88 251 LYS B O 1
ATOM 5095 N N . ASP B 1 252 ? 14.125 -10.461 11.664 1 98.88 252 ASP B N 1
ATOM 5096 C CA . ASP B 1 252 ? 13.438 -10.602 12.945 1 98.88 252 ASP B CA 1
ATOM 5097 C C . ASP B 1 252 ? 12.266 -9.633 13.047 1 98.88 252 ASP B C 1
ATOM 5099 O O . ASP B 1 252 ? 11.203 -9.992 13.562 1 98.88 252 ASP B O 1
ATOM 5103 N N . GLU B 1 253 ? 12.445 -8.406 12.539 1 98.69 253 GLU B N 1
ATOM 5104 C CA . GLU B 1 253 ? 11.359 -7.426 12.531 1 98.69 253 GLU B CA 1
ATOM 5105 C C . GLU B 1 253 ? 10.234 -7.848 11.594 1 98.69 253 GLU B C 1
ATOM 5107 O O . GLU B 1 253 ? 9.062 -7.77 11.945 1 98.69 253 GLU B O 1
ATOM 5112 N N . ILE B 1 254 ? 10.609 -8.328 10.422 1 98.88 254 ILE B N 1
ATOM 5113 C CA . ILE B 1 254 ? 9.625 -8.734 9.43 1 98.88 254 ILE B CA 1
ATOM 5114 C C . ILE B 1 254 ? 8.852 -9.945 9.93 1 98.88 254 ILE B C 1
ATOM 5116 O O . ILE B 1 254 ? 7.648 -10.078 9.688 1 98.88 254 ILE B O 1
ATOM 5120 N N . ALA B 1 255 ? 9.5 -10.797 10.703 1 98.94 255 ALA B N 1
ATOM 5121 C CA . ALA B 1 255 ? 8.859 -11.992 11.234 1 98.94 255 ALA B CA 1
ATOM 5122 C C . ALA B 1 255 ? 7.688 -11.625 12.148 1 98.94 255 ALA B C 1
ATOM 5124 O O . ALA B 1 255 ? 6.715 -12.383 12.25 1 98.94 255 ALA B O 1
ATOM 5125 N N . ILE B 1 256 ? 7.734 -10.469 12.766 1 98.88 256 ILE B N 1
ATOM 5126 C CA . ILE B 1 256 ? 6.641 -10.016 13.617 1 98.88 256 ILE B CA 1
ATOM 5127 C C . ILE B 1 256 ? 5.395 -9.766 12.766 1 98.88 256 ILE B C 1
ATOM 5129 O O . ILE B 1 256 ? 4.305 -10.234 13.109 1 98.88 256 ILE B O 1
ATOM 5133 N N . LEU B 1 257 ? 5.555 -9.047 11.625 1 98.94 257 LEU B N 1
ATOM 5134 C CA . LEU B 1 257 ? 4.434 -8.828 10.719 1 98.94 257 LEU B CA 1
ATOM 5135 C C . LEU B 1 257 ? 3.885 -10.156 10.211 1 98.94 257 LEU B C 1
ATOM 5137 O O . LEU B 1 257 ? 2.672 -10.383 10.227 1 98.94 257 LEU B O 1
ATOM 5141 N N . VAL B 1 258 ? 4.809 -11.094 9.844 1 98.94 258 VAL B N 1
ATOM 5142 C CA . VAL B 1 258 ? 4.461 -12.367 9.227 1 98.94 258 VAL B CA 1
ATOM 5143 C C . VAL B 1 258 ? 3.678 -13.227 10.211 1 98.94 258 VAL B C 1
ATOM 5145 O O . VAL B 1 258 ? 2.605 -13.742 9.891 1 98.94 258 VAL B O 1
ATOM 5148 N N . ASN B 1 259 ? 4.117 -13.25 11.445 1 98.81 259 ASN B N 1
ATOM 5149 C CA . ASN B 1 259 ? 3.568 -14.258 12.336 1 98.81 259 ASN B CA 1
ATOM 5150 C C . ASN B 1 259 ? 2.594 -13.648 13.344 1 98.81 259 ASN B C 1
ATOM 5152 O O . ASN B 1 259 ? 1.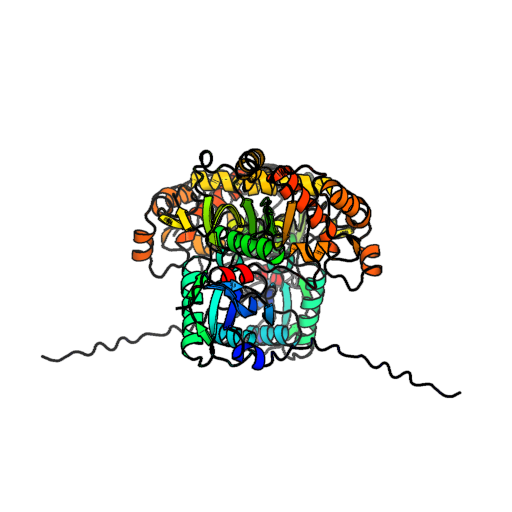609 -14.281 13.727 1 98.81 259 ASN B O 1
ATOM 5156 N N . SER B 1 260 ? 2.852 -12.43 13.812 1 98.62 260 SER B N 1
ATOM 5157 C CA . SER B 1 260 ? 1.997 -11.859 14.844 1 98.62 260 SER B CA 1
ATOM 5158 C C . SER B 1 260 ? 0.791 -11.148 14.242 1 98.62 260 SER B C 1
ATOM 5160 O O . SER B 1 260 ? -0.303 -11.18 14.805 1 98.62 260 SER B O 1
ATOM 5162 N N . VAL B 1 261 ? 0.978 -10.539 13.078 1 98.62 261 VAL B N 1
ATOM 5163 C CA . VAL B 1 261 ? -0.117 -9.812 12.445 1 98.62 261 VAL B CA 1
ATOM 5164 C C . VAL B 1 261 ? -0.9 -10.75 11.531 1 98.62 261 VAL B C 1
ATOM 5166 O O . VAL B 1 261 ? -2.127 -10.836 11.625 1 98.62 261 VAL B O 1
ATOM 5169 N N . HIS B 1 262 ? -0.184 -11.609 10.766 1 98.56 262 HIS B N 1
ATOM 5170 C CA . HIS B 1 262 ? -0.858 -12.391 9.734 1 98.56 262 HIS B CA 1
ATOM 5171 C C . HIS B 1 262 ? -0.99 -13.852 10.148 1 98.56 262 HIS B C 1
ATOM 5173 O O . HIS B 1 262 ? -1.615 -14.648 9.438 1 98.56 262 HIS B O 1
ATOM 5179 N N . SER B 1 263 ? -0.369 -14.273 11.25 1 98.06 263 SER B N 1
ATOM 5180 C CA . SER B 1 263 ? -0.481 -15.609 11.812 1 98.06 263 SER B CA 1
ATOM 5181 C C . SER B 1 263 ? -0.102 -16.672 10.789 1 98.06 263 SER B C 1
ATOM 5183 O O . SER B 1 263 ? -0.788 -17.688 10.664 1 98.06 263 SER B O 1
ATOM 5185 N N . VAL B 1 264 ? 0.971 -16.422 10.078 1 98.56 264 VAL B N 1
ATOM 5186 C CA . VAL B 1 264 ? 1.35 -17.312 8.977 1 98.56 264 VAL B CA 1
ATOM 5187 C C . VAL B 1 264 ? 1.739 -18.672 9.516 1 98.56 264 VAL B C 1
ATOM 5189 O O . VAL B 1 264 ? 1.258 -19.703 9.031 1 98.56 264 VAL B O 1
ATOM 5192 N N . SER B 1 265 ? 2.566 -18.734 10.547 1 98.25 265 SER B N 1
ATOM 5193 C CA . SER B 1 265 ? 3.045 -20 11.078 1 98.25 265 SER B CA 1
ATOM 5194 C C . SER B 1 265 ? 1.893 -20.859 11.609 1 98.25 265 SER B C 1
ATOM 5196 O O . SER B 1 265 ? 1.844 -22.062 11.367 1 98.25 265 SER B O 1
ATOM 5198 N N . ARG B 1 266 ? 0.994 -20.234 12.273 1 96.38 266 ARG B N 1
ATOM 5199 C CA . ARG B 1 266 ? -0.158 -20.938 12.828 1 96.38 266 ARG B CA 1
ATOM 5200 C C . ARG B 1 266 ? -1.008 -21.562 11.727 1 96.38 266 ARG B C 1
ATOM 5202 O O . ARG B 1 266 ? -1.565 -22.641 11.898 1 96.38 266 ARG B O 1
ATOM 5209 N N . LYS B 1 267 ? -1.064 -20.922 10.578 1 94.69 267 LYS B N 1
ATOM 5210 C CA . LYS B 1 267 ? -1.966 -21.344 9.508 1 94.69 267 LYS B CA 1
ATOM 5211 C C . LYS B 1 267 ? -1.306 -22.391 8.602 1 94.69 267 LYS B C 1
ATOM 5213 O O . LYS B 1 267 ? -1.989 -23.203 7.988 1 94.69 267 LYS B O 1
ATOM 5218 N N . ILE B 1 268 ? 0.027 -22.344 8.5 1 96.06 268 ILE B N 1
ATOM 5219 C CA . ILE B 1 268 ? 0.666 -23.094 7.426 1 96.06 268 ILE B CA 1
ATOM 5220 C C . ILE B 1 268 ? 1.474 -24.25 8.016 1 96.06 268 ILE B C 1
ATOM 5222 O O . ILE B 1 268 ? 1.508 -25.344 7.449 1 96.06 268 ILE B O 1
ATOM 5226 N N . LYS B 1 269 ? 2.113 -24.109 9.156 1 93.88 269 LYS B N 1
ATOM 5227 C CA . LYS B 1 269 ? 3.143 -25.031 9.648 1 93.88 269 LYS B CA 1
ATOM 5228 C C . LYS B 1 269 ? 2.596 -26.438 9.797 1 93.88 269 LYS B C 1
ATOM 5230 O O . LYS B 1 269 ? 3.232 -27.406 9.375 1 93.88 269 LYS B O 1
ATOM 5235 N N . SER B 1 270 ? 1.442 -26.578 10.398 1 90.94 270 SER B N 1
ATOM 5236 C CA . SER B 1 270 ? 0.879 -27.906 10.641 1 90.94 270 SER B CA 1
ATOM 5237 C C . SER B 1 270 ? 0.489 -28.578 9.328 1 90.94 270 SER B C 1
ATOM 5239 O O . SER B 1 270 ? 0.632 -29.797 9.188 1 90.94 270 SER B O 1
ATOM 5241 N N . VAL B 1 271 ? 0.003 -27.812 8.367 1 92.06 271 VAL B N 1
ATOM 5242 C CA . VAL B 1 271 ? -0.382 -28.344 7.07 1 92.06 271 VAL B CA 1
ATOM 5243 C C . VAL B 1 271 ? 0.854 -28.875 6.34 1 92.06 271 VAL B C 1
ATOM 5245 O O . VAL B 1 271 ? 0.832 -29.969 5.777 1 92.06 271 VAL B O 1
ATOM 5248 N N . LEU B 1 272 ? 1.888 -28.094 6.41 1 92.38 272 LEU B N 1
ATOM 5249 C CA . LEU B 1 272 ? 3.125 -28.484 5.738 1 92.38 272 LEU B CA 1
ATOM 5250 C C . LEU B 1 272 ? 3.736 -29.719 6.391 1 92.38 272 LEU B C 1
ATOM 5252 O O . LEU B 1 272 ? 4.258 -30.594 5.703 1 92.38 272 LEU B O 1
ATOM 5256 N N . ALA B 1 273 ? 3.691 -29.797 7.699 1 89.69 273 ALA B N 1
ATOM 5257 C CA . ALA B 1 273 ? 4.219 -30.953 8.414 1 89.69 273 ALA B CA 1
ATOM 5258 C C . ALA B 1 273 ? 3.475 -32.219 8.023 1 89.69 273 ALA B C 1
ATOM 5260 O O . ALA B 1 273 ? 4.074 -33.312 7.926 1 89.69 273 ALA B O 1
ATOM 5261 N N . ALA B 1 274 ? 2.203 -32.094 7.738 1 90.06 274 ALA B N 1
ATOM 5262 C CA . ALA B 1 274 ? 1.366 -33.25 7.402 1 90.06 274 ALA B CA 1
ATOM 5263 C C . ALA B 1 274 ? 1.503 -33.594 5.93 1 90.06 274 ALA B C 1
ATOM 5265 O O . ALA B 1 274 ? 1.143 -34.719 5.523 1 90.06 274 ALA B O 1
ATOM 5266 N N . ASN B 1 275 ? 2.012 -32.656 5.164 1 91.5 275 ASN B N 1
ATOM 5267 C CA . ASN B 1 275 ? 2.164 -32.844 3.727 1 91.5 275 ASN B CA 1
ATOM 5268 C C . ASN B 1 275 ? 3.539 -32.406 3.24 1 91.5 275 ASN B C 1
ATOM 5270 O O . ASN B 1 275 ? 3.652 -31.422 2.498 1 91.5 275 ASN B O 1
ATOM 5274 N N . PRO B 1 276 ? 4.543 -33.156 3.572 1 90.25 276 PRO B N 1
ATOM 5275 C CA . PRO B 1 276 ? 5.891 -32.719 3.199 1 90.25 276 PRO B CA 1
ATOM 5276 C C . PRO B 1 276 ? 6.082 -32.625 1.688 1 90.25 276 PRO B C 1
ATOM 5278 O O . PRO B 1 276 ? 5.566 -33.469 0.94 1 90.25 276 PRO B O 1
ATOM 5281 N N . ILE B 1 277 ? 6.715 -31.594 1.263 1 93.69 277 ILE B N 1
ATOM 5282 C CA . ILE B 1 277 ? 6.953 -31.312 -0.149 1 93.69 277 ILE B CA 1
ATOM 5283 C C . ILE B 1 277 ? 8.438 -31.5 -0.468 1 93.69 277 ILE B C 1
ATOM 5285 O O . ILE B 1 277 ? 9.297 -30.938 0.206 1 93.69 277 ILE B O 1
ATOM 5289 N N . GLU B 1 278 ? 8.711 -32.219 -1.507 1 91.38 278 GLU B N 1
ATOM 5290 C CA . GLU B 1 278 ? 10.094 -32.469 -1.905 1 91.38 278 GLU B CA 1
ATOM 5291 C C . GLU B 1 278 ? 10.648 -31.312 -2.725 1 91.38 278 GLU B C 1
ATOM 5293 O O . GLU B 1 278 ? 11.797 -30.906 -2.529 1 91.38 278 GLU B O 1
ATOM 5298 N N . LYS B 1 279 ? 9.852 -30.859 -3.637 1 95.81 279 LYS B N 1
ATOM 5299 C CA . LYS B 1 279 ? 10.32 -29.812 -4.539 1 95.81 279 LYS B CA 1
ATOM 5300 C C . LYS B 1 279 ? 9.43 -28.578 -4.457 1 95.81 279 LYS B C 1
ATOM 5302 O O . LYS B 1 279 ? 8.219 -28.656 -4.703 1 95.81 279 LYS B O 1
ATOM 5307 N N . TRP B 1 280 ? 10.039 -27.484 -4.086 1 98.31 280 TRP B N 1
ATOM 5308 C CA . TRP B 1 280 ? 9.344 -26.188 -4.031 1 98.31 280 TRP B CA 1
ATOM 5309 C C . TRP B 1 280 ? 9.719 -25.328 -5.227 1 98.31 280 TRP B C 1
ATOM 5311 O O . TRP B 1 280 ? 10.883 -25.297 -5.637 1 98.31 280 TRP B O 1
ATOM 5321 N N . TYR B 1 281 ? 8.742 -24.672 -5.766 1 98.56 281 TYR B N 1
ATOM 5322 C CA . TYR B 1 281 ? 8.977 -23.641 -6.773 1 98.56 281 TYR B CA 1
ATOM 5323 C C . TYR B 1 281 ? 8.391 -22.312 -6.336 1 98.56 281 TYR B C 1
ATOM 5325 O O . TYR B 1 281 ? 7.277 -22.25 -5.816 1 98.56 281 TYR B O 1
ATOM 5333 N N . ILE B 1 282 ? 9.148 -21.281 -6.457 1 98.62 282 ILE B N 1
ATOM 5334 C CA . ILE B 1 282 ? 8.711 -19.922 -6.121 1 98.62 282 ILE B CA 1
ATOM 5335 C C . ILE B 1 282 ? 8.531 -19.109 -7.398 1 98.62 282 ILE B C 1
ATOM 5337 O O . ILE B 1 282 ? 9.32 -19.234 -8.336 1 98.62 282 ILE B O 1
ATOM 5341 N N . LEU B 1 283 ? 7.426 -18.359 -7.477 1 98.06 283 LEU B N 1
ATOM 5342 C CA . LEU B 1 283 ? 7.031 -17.531 -8.617 1 98.06 283 LEU B CA 1
ATOM 5343 C C . LEU B 1 283 ? 6.828 -16.094 -8.195 1 98.06 283 LEU B C 1
ATOM 5345 O O . LEU B 1 283 ? 6.988 -15.75 -7.02 1 98.06 283 LEU B O 1
ATOM 5349 N N . GLY B 1 284 ? 6.43 -15.289 -9.203 1 95.69 284 GLY B N 1
ATOM 5350 C CA . GLY B 1 284 ? 6.008 -13.922 -8.914 1 95.69 284 GLY B CA 1
ATOM 5351 C C . GLY B 1 284 ? 7.137 -12.914 -9.008 1 95.69 284 GLY B C 1
ATOM 5352 O O . GLY B 1 284 ? 8.203 -13.219 -9.547 1 95.69 284 GLY B O 1
ATOM 5353 N N . GLY B 1 285 ? 6.844 -11.727 -8.523 1 93.5 285 GLY B N 1
ATOM 5354 C CA . GLY B 1 285 ? 7.777 -10.617 -8.648 1 93.5 285 GLY B CA 1
ATOM 5355 C C . GLY B 1 285 ? 9.102 -10.867 -7.945 1 93.5 285 GLY B C 1
ATOM 5356 O O . GLY B 1 285 ? 10.133 -10.32 -8.344 1 93.5 285 GLY B O 1
ATOM 5357 N N . ILE B 1 286 ? 9.156 -11.758 -7 1 96.81 286 ILE B N 1
ATOM 5358 C CA . ILE B 1 286 ? 10.344 -12.023 -6.199 1 96.81 286 ILE B CA 1
ATOM 5359 C C . ILE B 1 286 ? 11.43 -12.656 -7.078 1 96.81 286 ILE B C 1
ATOM 5361 O O . ILE B 1 286 ? 12.617 -12.555 -6.77 1 96.81 286 ILE B O 1
ATOM 5365 N N . THR B 1 287 ? 11.008 -13.297 -8.211 1 96.56 287 THR B N 1
ATOM 5366 C CA . THR B 1 287 ? 11.969 -14 -9.055 1 96.56 287 THR B CA 1
ATOM 5367 C C . THR B 1 287 ? 12.852 -13.008 -9.805 1 96.56 287 THR B C 1
ATOM 5369 O O . THR B 1 287 ? 13.93 -13.367 -10.289 1 96.56 287 THR B O 1
ATOM 5372 N N . PHE B 1 288 ? 12.391 -11.766 -9.883 1 94.38 288 PHE B N 1
ATOM 5373 C CA . PHE B 1 288 ? 13.25 -10.734 -10.461 1 94.38 288 PHE B CA 1
ATOM 5374 C C . PHE B 1 288 ? 14.539 -10.602 -9.672 1 94.38 288 PHE B C 1
ATOM 5376 O O . PHE B 1 288 ? 15.625 -10.531 -10.25 1 94.38 288 PHE B O 1
ATOM 5383 N N . MET B 1 289 ? 14.414 -10.594 -8.383 1 96.62 289 MET B N 1
ATOM 5384 C CA . MET B 1 289 ? 15.609 -10.531 -7.551 1 96.62 289 MET B CA 1
ATOM 5385 C C . MET B 1 289 ? 16.438 -11.812 -7.676 1 96.62 289 MET B C 1
ATOM 5387 O O . MET B 1 289 ? 17.656 -11.758 -7.816 1 96.62 289 MET B O 1
ATOM 5391 N N . LEU B 1 290 ? 15.773 -12.945 -7.715 1 97.62 290 LEU B N 1
ATOM 5392 C CA . LEU B 1 290 ? 16.453 -14.234 -7.719 1 97.62 290 LEU B CA 1
ATOM 5393 C C . LEU B 1 290 ? 17.219 -14.445 -9.023 1 97.62 290 LEU B C 1
ATOM 5395 O O . LEU B 1 290 ? 18.234 -15.133 -9.047 1 97.62 290 LEU B O 1
ATOM 5399 N N . ASN B 1 291 ? 16.719 -13.82 -10.078 1 96.75 291 ASN B N 1
ATOM 5400 C CA . ASN B 1 291 ? 17.375 -13.945 -11.375 1 96.75 291 ASN B CA 1
ATOM 5401 C C . ASN B 1 291 ? 18.391 -12.828 -11.602 1 96.75 291 ASN B C 1
ATOM 5403 O O . ASN B 1 291 ? 19.016 -12.75 -12.664 1 96.75 291 ASN B O 1
ATOM 5407 N N . ASP B 1 292 ? 18.516 -11.898 -10.586 1 96.06 292 ASP B N 1
ATOM 5408 C CA . ASP B 1 292 ? 19.516 -10.844 -10.703 1 96.06 292 ASP B CA 1
ATOM 5409 C C . ASP B 1 292 ? 20.938 -11.422 -10.664 1 96.06 292 ASP B C 1
ATOM 5411 O O . ASP B 1 292 ? 21.266 -12.211 -9.773 1 96.06 292 ASP B O 1
ATOM 5415 N N . LYS B 1 293 ? 21.797 -11.008 -11.57 1 93.44 293 LYS B N 1
ATOM 5416 C CA . LYS B 1 293 ? 23.141 -11.531 -11.719 1 93.44 293 LYS B CA 1
ATOM 5417 C C . LYS B 1 293 ? 23.953 -11.305 -10.445 1 93.44 293 LYS B C 1
ATOM 5419 O O . LYS B 1 293 ? 24.922 -12.023 -10.188 1 93.44 293 LYS B O 1
ATOM 5424 N N . LEU B 1 294 ? 23.5 -10.383 -9.688 1 94.06 294 LEU B N 1
ATOM 5425 C CA . LEU B 1 294 ? 24.188 -10.062 -8.445 1 94.06 294 LEU B CA 1
ATOM 5426 C C . LEU B 1 294 ? 24.219 -11.266 -7.512 1 94.06 294 LEU B C 1
ATOM 5428 O O . LEU B 1 294 ? 25.172 -11.461 -6.762 1 94.06 294 LEU B O 1
ATOM 5432 N N . PHE B 1 295 ? 23.234 -12.086 -7.453 1 94.81 295 PHE B N 1
ATOM 5433 C CA . PHE B 1 295 ? 23.125 -13.219 -6.531 1 94.81 295 PHE B CA 1
ATOM 5434 C C . PHE B 1 295 ? 23.766 -14.469 -7.133 1 94.81 295 PHE B C 1
ATOM 5436 O O . PHE B 1 295 ? 24.047 -15.43 -6.414 1 94.81 295 PHE B O 1
ATOM 5443 N N . SER B 1 296 ? 24.125 -14.602 -8.305 1 89.69 296 SER B N 1
ATOM 5444 C CA . SER B 1 296 ? 24.781 -15.695 -9.008 1 89.69 296 SER B CA 1
ATOM 5445 C C . SER B 1 296 ? 24.109 -17.031 -8.719 1 89.69 296 SER B C 1
ATOM 5447 O O . SER B 1 296 ? 24.766 -18 -8.32 1 89.69 296 SER B O 1
ATOM 5449 N N . LEU B 1 297 ? 22.875 -17.078 -8.797 1 94.25 297 LEU B N 1
ATOM 5450 C CA . LEU B 1 297 ? 22.094 -18.297 -8.586 1 94.25 297 LEU B CA 1
ATOM 5451 C C . LEU B 1 297 ? 21.875 -19.031 -9.906 1 94.25 297 LEU B C 1
ATOM 5453 O O . LEU B 1 297 ? 20.719 -19.266 -10.297 1 94.25 297 LEU B O 1
ATOM 5457 N N . ASP B 1 298 ? 22.859 -19.531 -10.492 1 85.88 298 ASP B N 1
ATOM 5458 C CA . ASP B 1 298 ? 22.828 -20.062 -11.852 1 85.88 298 ASP B CA 1
ATOM 5459 C C . ASP B 1 298 ? 22.188 -21.453 -11.891 1 85.88 298 ASP B C 1
ATOM 5461 O O . ASP B 1 298 ? 21.75 -21.906 -12.945 1 85.88 298 ASP B O 1
ATOM 5465 N N . ASN B 1 299 ? 22.109 -22.078 -10.812 1 91.62 299 ASN B N 1
ATOM 5466 C CA . ASN B 1 299 ? 21.5 -23.406 -10.758 1 91.62 299 ASN B CA 1
ATOM 5467 C C . ASN B 1 299 ? 19.984 -23.312 -10.594 1 91.62 299 ASN B C 1
ATOM 5469 O O . ASN B 1 299 ? 19.297 -24.344 -10.562 1 91.62 299 ASN B O 1
ATOM 5473 N N . GLN B 1 300 ? 19.469 -22.141 -10.477 1 95.62 300 GLN B N 1
ATOM 5474 C CA . GLN B 1 300 ? 18.031 -21.859 -10.422 1 95.62 300 GLN B CA 1
ATOM 5475 C C . GLN B 1 300 ? 17.406 -22.438 -9.156 1 95.62 300 GLN B C 1
ATOM 5477 O O . GLN B 1 300 ? 16.312 -23 -9.203 1 95.62 300 GLN B O 1
ATOM 5482 N N . TYR B 1 301 ? 18.125 -22.453 -8.078 1 97.69 301 TYR B N 1
ATOM 5483 C CA . TYR B 1 301 ? 17.578 -22.703 -6.742 1 97.69 301 TYR B CA 1
ATOM 5484 C C . TYR B 1 301 ? 18.359 -21.922 -5.688 1 97.69 301 TYR B C 1
ATOM 5486 O O . TYR B 1 301 ? 19.453 -21.406 -5.965 1 97.69 301 TYR B O 1
ATOM 5494 N N . PHE B 1 302 ? 17.812 -21.734 -4.531 1 98.44 302 PHE B N 1
ATOM 5495 C CA . PHE B 1 302 ? 18.453 -21.109 -3.377 1 98.44 302 PHE B CA 1
ATOM 5496 C C . PHE B 1 302 ? 18 -21.797 -2.086 1 98.44 302 PHE B C 1
ATOM 5498 O O . PHE B 1 302 ? 17.047 -22.562 -2.082 1 98.44 302 PHE B O 1
ATOM 5505 N N . THR B 1 303 ? 18.812 -21.625 -1.078 1 98.56 303 THR B N 1
ATOM 5506 C CA . THR B 1 303 ? 18.344 -21.875 0.285 1 98.56 303 THR B CA 1
ATOM 5507 C C . THR B 1 303 ? 18.234 -20.562 1.054 1 98.56 303 THR B C 1
ATOM 5509 O O . THR B 1 303 ? 18.984 -19.609 0.812 1 98.56 303 THR B O 1
ATOM 5512 N N . ASN B 1 304 ? 17.281 -20.531 1.906 1 98.69 304 ASN B N 1
ATOM 5513 C CA . ASN B 1 304 ? 17.094 -19.297 2.67 1 98.69 304 ASN B CA 1
ATOM 5514 C C . ASN B 1 304 ? 18.328 -18.969 3.508 1 98.69 304 ASN B C 1
ATOM 5516 O O . ASN B 1 304 ? 18.688 -17.797 3.652 1 98.69 304 ASN B O 1
ATOM 5520 N N . ARG B 1 305 ? 18.969 -19.969 4.012 1 98.69 305 ARG B N 1
ATOM 5521 C CA . ARG B 1 305 ? 20.188 -19.781 4.805 1 98.69 305 ARG B CA 1
ATOM 5522 C C . ARG B 1 305 ? 21.266 -19.109 3.988 1 98.69 305 ARG B C 1
ATOM 5524 O O . ARG B 1 305 ? 21.859 -18.109 4.43 1 98.69 305 ARG B O 1
ATOM 5531 N N . ASP B 1 306 ? 21.5 -19.594 2.797 1 98.56 306 ASP B N 1
ATOM 5532 C CA . ASP B 1 306 ? 22.578 -19.047 1.967 1 98.56 306 ASP B CA 1
ATOM 5533 C C . ASP B 1 306 ? 22.219 -17.688 1.413 1 98.56 306 ASP B C 1
ATOM 5535 O O . ASP B 1 306 ? 23.062 -16.797 1.333 1 98.56 306 ASP B O 1
ATOM 5539 N N . LEU B 1 307 ? 20.969 -17.531 1.027 1 98.75 307 LEU B N 1
ATOM 5540 C CA . LEU B 1 307 ? 20.531 -16.297 0.404 1 98.75 307 LEU B CA 1
ATOM 5541 C C . LEU B 1 307 ? 20.641 -15.125 1.377 1 98.75 307 LEU B C 1
ATOM 5543 O O . LEU B 1 307 ? 21.156 -14.07 1.022 1 98.75 307 LEU B O 1
ATOM 5547 N N . ILE B 1 308 ? 20.188 -15.312 2.629 1 98.88 308 ILE B N 1
ATOM 5548 C CA . ILE B 1 308 ? 20.219 -14.219 3.592 1 98.88 308 ILE B CA 1
ATOM 5549 C C . ILE B 1 308 ? 21.656 -13.93 4 1 98.88 308 ILE B C 1
ATOM 5551 O O . ILE B 1 308 ? 22.031 -12.781 4.219 1 98.88 308 ILE B O 1
ATOM 5555 N N . SER B 1 309 ? 22.453 -14.977 4.145 1 98.81 309 SER B N 1
ATOM 5556 C CA . SER B 1 309 ? 23.859 -14.797 4.477 1 98.81 309 SER B CA 1
ATOM 5557 C C . SER B 1 309 ? 24.594 -13.992 3.402 1 98.81 309 SER B C 1
ATOM 5559 O O . SER B 1 309 ? 25.344 -13.07 3.715 1 98.81 309 SER B O 1
ATOM 5561 N N . TYR B 1 310 ? 24.344 -14.352 2.188 1 98.62 310 TYR B N 1
ATOM 5562 C CA . TYR B 1 310 ? 24.953 -13.641 1.072 1 98.62 310 TYR B CA 1
ATOM 5563 C C . TYR B 1 310 ? 24.531 -12.18 1.061 1 98.62 310 TYR B C 1
ATOM 5565 O O . TYR B 1 310 ? 25.359 -11.281 0.918 1 98.62 310 TYR B O 1
ATOM 5573 N N . ALA B 1 311 ? 23.203 -11.938 1.157 1 98.69 311 ALA B N 1
ATOM 5574 C CA . ALA B 1 311 ? 22.672 -10.578 1.163 1 98.69 311 ALA B CA 1
ATOM 5575 C C . ALA B 1 311 ? 23.281 -9.758 2.303 1 98.69 311 ALA B C 1
ATOM 5577 O O . ALA B 1 311 ? 23.641 -8.594 2.119 1 98.69 311 ALA B O 1
ATOM 5578 N N . ASP B 1 312 ? 23.359 -10.398 3.49 1 98.88 312 ASP B N 1
ATOM 5579 C CA . ASP B 1 312 ? 23.891 -9.711 4.668 1 98.88 312 ASP B CA 1
ATOM 5580 C C . ASP B 1 312 ? 25.328 -9.242 4.434 1 98.88 312 ASP B C 1
ATOM 5582 O O . ASP B 1 312 ? 25.656 -8.086 4.703 1 98.88 312 ASP B O 1
ATOM 5586 N N . GLN B 1 313 ? 26.125 -10.102 3.855 1 98.38 313 GLN B N 1
ATOM 5587 C CA . GLN B 1 313 ? 27.562 -9.852 3.709 1 98.38 313 GLN B CA 1
ATOM 5588 C C . GLN B 1 313 ? 27.828 -8.93 2.527 1 98.38 313 GLN B C 1
ATOM 5590 O O . GLN B 1 313 ? 28.672 -8.031 2.621 1 98.38 313 GLN B O 1
ATOM 5595 N N . ASN B 1 314 ? 27.109 -9.109 1.45 1 97.94 314 ASN B N 1
ATOM 5596 C CA . ASN B 1 314 ? 27.531 -8.492 0.196 1 97.94 314 ASN B CA 1
ATOM 5597 C C . ASN B 1 314 ? 26.688 -7.273 -0.146 1 97.94 314 ASN B C 1
ATOM 5599 O O . ASN B 1 314 ? 27.031 -6.512 -1.052 1 97.94 314 ASN B O 1
ATOM 5603 N N . ILE B 1 315 ? 25.609 -7.102 0.563 1 98.31 315 ILE B N 1
ATOM 5604 C CA . ILE B 1 315 ? 24.719 -5.996 0.233 1 98.31 315 ILE B CA 1
ATOM 5605 C C . ILE B 1 315 ? 24.422 -5.172 1.486 1 98.31 315 ILE B C 1
ATOM 5607 O O . ILE B 1 315 ? 24.766 -3.986 1.548 1 98.31 315 ILE B O 1
ATOM 5611 N N . CYS B 1 316 ? 23.891 -5.793 2.514 1 98.69 316 CYS B N 1
ATOM 5612 C CA . CYS B 1 316 ? 23.422 -5.055 3.678 1 98.69 316 CYS B CA 1
ATOM 5613 C C . CYS B 1 316 ? 24.562 -4.301 4.352 1 98.69 316 CYS B C 1
ATOM 5615 O O . CYS B 1 316 ? 24.422 -3.123 4.684 1 98.69 316 CYS B O 1
ATOM 5617 N N . HIS B 1 317 ? 25.703 -4.945 4.496 1 98.5 317 HIS B N 1
ATOM 5618 C CA . HIS B 1 317 ? 26.828 -4.34 5.207 1 98.5 317 HIS B CA 1
ATOM 5619 C C . HIS B 1 317 ? 27.766 -3.629 4.242 1 98.5 317 HIS B C 1
ATOM 5621 O O . HIS B 1 317 ? 28.922 -3.346 4.59 1 98.5 317 HIS B O 1
ATOM 5627 N N . GLN B 1 318 ? 27.328 -3.35 3.014 1 98.25 318 GLN B N 1
ATOM 5628 C CA . GLN B 1 318 ? 28.078 -2.52 2.074 1 98.25 318 GLN B CA 1
ATOM 5629 C C . GLN B 1 318 ? 27.547 -1.084 2.076 1 98.25 318 GLN B C 1
ATOM 5631 O O . GLN B 1 318 ? 26.359 -0.851 2.297 1 98.25 318 GLN B O 1
ATOM 5636 N N . LYS B 1 319 ? 28.469 -0.179 1.846 1 97.75 319 LYS B N 1
ATOM 5637 C CA . LYS B 1 319 ? 28.078 1.221 1.733 1 97.75 319 LYS B CA 1
ATOM 5638 C C . LYS B 1 319 ? 27.234 1.455 0.479 1 97.75 319 LYS B C 1
ATOM 5640 O O . LYS B 1 319 ? 27.578 0.971 -0.602 1 97.75 319 LYS B O 1
ATOM 5645 N N . TRP B 1 320 ? 26.141 2.168 0.637 1 96.19 320 TRP B N 1
ATOM 5646 C CA . TRP B 1 320 ? 25.25 2.455 -0.49 1 96.19 320 TRP B CA 1
ATOM 5647 C C . TRP B 1 320 ? 26.016 3.178 -1.601 1 96.19 320 TRP B C 1
ATOM 5649 O O . TRP B 1 320 ? 25.812 2.889 -2.783 1 96.19 320 TRP B O 1
ATOM 5659 N N . SER B 1 321 ? 26.922 4.09 -1.253 1 95.06 321 SER B N 1
ATOM 5660 C CA . SER B 1 321 ? 27.703 4.848 -2.223 1 95.06 321 SER B CA 1
ATOM 5661 C C . SER B 1 321 ? 28.531 3.922 -3.102 1 95.06 321 SER B C 1
ATOM 5663 O O . SER B 1 321 ? 28.719 4.18 -4.293 1 95.06 321 SER B O 1
ATOM 5665 N N . THR B 1 322 ? 29 2.842 -2.525 1 96.88 322 THR B N 1
ATOM 5666 C CA . THR B 1 322 ? 29.781 1.85 -3.26 1 96.88 322 THR B CA 1
ATOM 5667 C C . THR B 1 322 ? 28.875 1.036 -4.188 1 96.88 322 THR B C 1
ATOM 5669 O O . THR B 1 322 ? 29.219 0.824 -5.355 1 96.88 322 THR B O 1
ATOM 5672 N N . LEU B 1 323 ? 27.75 0.633 -3.705 1 96.38 323 LEU B N 1
ATOM 5673 C CA . LEU B 1 323 ? 26.812 -0.193 -4.473 1 96.38 323 LEU B CA 1
ATOM 5674 C C . LEU B 1 323 ? 26.266 0.575 -5.672 1 96.38 323 LEU B C 1
ATOM 5676 O O . LEU B 1 323 ? 26.094 0.009 -6.754 1 96.38 323 LEU B O 1
ATOM 5680 N N . GLU B 1 324 ? 26 1.812 -5.461 1 92.19 324 GLU B N 1
ATOM 5681 C CA . GLU B 1 324 ? 25.453 2.633 -6.539 1 92.19 324 GLU B CA 1
ATOM 5682 C C . GLU B 1 324 ? 26.453 2.752 -7.691 1 92.19 324 GLU B C 1
ATOM 5684 O O . GLU B 1 324 ? 26.047 2.822 -8.859 1 92.19 324 GLU B O 1
ATOM 5689 N N . VAL B 1 325 ? 27.734 2.781 -7.367 1 94.5 325 VAL B N 1
ATOM 5690 C CA . VAL B 1 325 ? 28.781 2.895 -8.375 1 94.5 325 VAL B CA 1
ATOM 5691 C C . VAL B 1 325 ? 28.969 1.554 -9.078 1 94.5 325 VAL B C 1
ATOM 5693 O O . VAL B 1 325 ? 29.141 1.504 -10.297 1 94.5 325 VAL B O 1
ATOM 5696 N N . LEU B 1 326 ? 28.906 0.522 -8.344 1 95.25 326 LEU B N 1
ATOM 5697 C CA . LEU B 1 326 ? 29.141 -0.813 -8.891 1 95.25 326 LEU B CA 1
ATOM 5698 C C . LEU B 1 326 ? 27.984 -1.253 -9.766 1 95.25 326 LEU B C 1
ATOM 5700 O O . LEU B 1 326 ? 28.172 -1.964 -10.758 1 95.25 326 LEU B O 1
ATOM 5704 N N . TYR B 1 327 ? 26.766 -0.836 -9.344 1 94 327 TYR B N 1
ATOM 5705 C CA . TYR B 1 327 ? 25.562 -1.261 -10.047 1 94 327 TYR B CA 1
ATOM 5706 C C . TYR B 1 327 ? 24.703 -0.061 -10.438 1 94 327 TYR B C 1
ATOM 5708 O O . TYR B 1 327 ? 23.547 0.044 -10.031 1 94 327 TYR B O 1
ATOM 5716 N N . PRO B 1 328 ? 25.141 0.774 -11.32 1 89.5 328 PRO B N 1
ATOM 5717 C CA . PRO B 1 328 ? 24.469 2.035 -11.625 1 89.5 328 PRO B CA 1
ATOM 5718 C C . PRO B 1 328 ? 23.125 1.828 -12.32 1 89.5 328 PRO B C 1
ATOM 5720 O O . PRO B 1 328 ? 22.219 2.662 -12.188 1 89.5 328 PRO B O 1
ATOM 5723 N N . ASP B 1 329 ? 22.922 0.694 -12.969 1 88.12 329 ASP B N 1
ATOM 5724 C CA . ASP B 1 329 ? 21.719 0.476 -13.75 1 88.12 329 ASP B CA 1
ATOM 5725 C C . ASP B 1 329 ? 20.734 -0.418 -13 1 88.12 329 ASP B C 1
ATOM 5727 O O . ASP B 1 329 ? 19.641 -0.699 -13.5 1 88.12 329 ASP B O 1
ATOM 5731 N N . ASN B 1 330 ? 21.125 -0.855 -11.844 1 90.69 330 ASN B N 1
ATOM 5732 C CA . ASN B 1 330 ? 20.25 -1.71 -11.047 1 90.69 330 ASN B CA 1
ATOM 5733 C C . ASN B 1 330 ? 19.453 -0.903 -10.023 1 90.69 330 ASN B C 1
ATOM 5735 O O . ASN B 1 330 ? 19.953 -0.624 -8.93 1 90.69 330 ASN B O 1
ATOM 5739 N N . LEU B 1 331 ? 18.219 -0.678 -10.305 1 86.88 331 LEU B N 1
ATOM 5740 C CA . LEU B 1 331 ? 17.375 0.191 -9.484 1 86.88 331 LEU B CA 1
ATOM 5741 C C . LEU B 1 331 ? 16.797 -0.575 -8.305 1 86.88 331 LEU B C 1
ATOM 5743 O O . LEU B 1 331 ? 16.125 0.009 -7.449 1 86.88 331 LEU B O 1
ATOM 5747 N N . MET B 1 332 ? 17.172 -1.83 -8.18 1 93 332 MET B N 1
ATOM 5748 C CA . MET B 1 332 ? 16.531 -2.654 -7.16 1 93 332 MET B CA 1
ATOM 5749 C C . MET B 1 332 ? 17.531 -3.041 -6.07 1 93 332 MET B C 1
ATOM 5751 O O . MET B 1 332 ? 17.141 -3.605 -5.047 1 93 332 MET B O 1
ATOM 5755 N N . VAL B 1 333 ? 18.75 -2.686 -6.234 1 95.62 333 VAL B N 1
ATOM 5756 C CA . VAL B 1 333 ? 19.797 -3.15 -5.34 1 95.62 333 VAL B CA 1
ATOM 5757 C C . VAL B 1 333 ? 19.516 -2.664 -3.92 1 95.62 333 VAL B C 1
ATOM 5759 O O . VAL B 1 333 ? 19.828 -3.361 -2.949 1 95.62 333 VAL B O 1
ATOM 5762 N N . PHE B 1 334 ? 18.891 -1.499 -3.771 1 94.81 334 PHE B N 1
ATOM 5763 C CA . PHE B 1 334 ? 18.594 -0.941 -2.455 1 94.81 334 PHE B CA 1
ATOM 5764 C C . PHE B 1 334 ? 17.75 -1.905 -1.634 1 94.81 334 PHE B C 1
ATOM 5766 O O . PHE B 1 334 ? 17.828 -1.913 -0.404 1 94.81 334 PHE B O 1
ATOM 5773 N N . ASN B 1 335 ? 17.016 -2.768 -2.34 1 97.12 335 ASN B N 1
ATOM 5774 C CA . ASN B 1 335 ? 16.016 -3.609 -1.704 1 97.12 335 ASN B CA 1
ATOM 5775 C C . ASN B 1 335 ? 16.547 -5.02 -1.448 1 97.12 335 ASN B C 1
ATOM 5777 O O . ASN B 1 335 ? 15.828 -5.863 -0.902 1 97.12 335 ASN B O 1
ATOM 5781 N N . TYR B 1 336 ? 17.766 -5.289 -1.792 1 98.06 336 TYR B N 1
ATOM 5782 C CA . TYR B 1 336 ? 18.297 -6.652 -1.778 1 98.06 336 TYR B CA 1
ATOM 5783 C C . TYR B 1 336 ? 18.781 -7.035 -0.385 1 98.06 336 TYR B C 1
ATOM 5785 O O . TYR B 1 336 ? 19.188 -8.172 -0.159 1 98.06 336 TYR B O 1
ATOM 5793 N N . CYS B 1 337 ? 18.688 -6.121 0.564 1 98.56 337 CYS B N 1
ATOM 5794 C CA . CYS B 1 337 ? 18.797 -6.496 1.969 1 98.56 337 CYS B CA 1
ATOM 5795 C C . CYS B 1 337 ? 17.453 -6.938 2.529 1 98.56 337 CYS B C 1
ATOM 5797 O O . CYS B 1 337 ? 17.359 -7.965 3.201 1 98.56 337 CYS B O 1
ATOM 5799 N N . MET B 1 338 ? 16.438 -6.273 2.203 1 98.69 338 MET B N 1
ATOM 5800 C CA . MET B 1 338 ? 15.086 -6.504 2.719 1 98.69 338 MET B CA 1
ATOM 5801 C C . MET B 1 338 ? 14.5 -7.793 2.156 1 98.69 338 MET B C 1
ATOM 5803 O O . MET B 1 338 ? 13.93 -8.594 2.898 1 98.69 338 MET B O 1
ATOM 5807 N N . LEU B 1 339 ? 14.602 -8.039 0.859 1 98.75 339 LEU B N 1
ATOM 5808 C CA . LEU B 1 339 ? 13.852 -9.102 0.204 1 98.75 339 LEU B CA 1
ATOM 5809 C C . LEU B 1 339 ? 14.352 -10.477 0.652 1 98.75 339 LEU B C 1
ATOM 5811 O O . LEU B 1 339 ? 13.547 -11.352 0.992 1 98.75 339 LEU B O 1
ATOM 5815 N N . PRO B 1 340 ? 15.695 -10.688 0.759 1 98.88 340 PRO B N 1
ATOM 5816 C CA . PRO B 1 340 ? 16.141 -11.961 1.33 1 98.88 340 PRO B CA 1
ATOM 5817 C C . PRO B 1 340 ? 15.734 -12.133 2.793 1 98.88 340 PRO B C 1
ATOM 5819 O O . PRO B 1 340 ? 15.406 -13.234 3.227 1 98.88 340 PRO B O 1
ATOM 5822 N N . SER B 1 341 ? 15.758 -11 3.564 1 98.94 341 SER B N 1
ATOM 5823 C CA . SER B 1 341 ? 15.281 -11.031 4.945 1 98.94 341 SER B CA 1
ATOM 5824 C C . SER B 1 341 ? 13.812 -11.43 5.012 1 98.94 341 SER B C 1
ATOM 5826 O O . SER B 1 341 ? 13.422 -12.242 5.848 1 98.94 341 SER B O 1
ATOM 5828 N N . TYR B 1 342 ? 13.102 -10.898 4.113 1 98.94 342 TYR B N 1
ATOM 5829 C CA . TYR B 1 342 ? 11.672 -11.18 3.99 1 98.94 342 TYR B CA 1
ATOM 5830 C C . TYR B 1 342 ? 11.43 -12.641 3.641 1 98.94 342 TYR B C 1
ATOM 5832 O O . TYR B 1 342 ? 10.586 -13.305 4.25 1 98.94 342 TYR B O 1
ATOM 5840 N N . LEU B 1 343 ? 12.117 -13.18 2.697 1 98.94 343 LEU B N 1
ATOM 5841 C CA . LEU B 1 343 ? 11.961 -14.57 2.301 1 98.94 343 LEU B CA 1
ATOM 5842 C C . LEU B 1 343 ? 12.242 -15.508 3.473 1 98.94 343 LEU B C 1
ATOM 5844 O O . LEU B 1 343 ? 11.5 -16.469 3.703 1 98.94 343 LEU B O 1
ATOM 5848 N N . TYR B 1 344 ? 13.289 -15.203 4.215 1 98.94 344 TYR B N 1
ATOM 5849 C CA . TYR B 1 344 ? 13.609 -16.031 5.379 1 98.94 344 TYR B CA 1
ATOM 5850 C C . TYR B 1 344 ? 12.484 -15.977 6.406 1 98.94 344 TYR B C 1
ATOM 5852 O O . TYR B 1 344 ? 12.062 -17.016 6.926 1 98.94 344 TYR B O 1
ATOM 5860 N N . ALA B 1 345 ? 11.992 -14.75 6.691 1 98.94 345 ALA B N 1
ATOM 5861 C CA . ALA B 1 345 ? 10.914 -14.578 7.66 1 98.94 345 ALA B CA 1
ATOM 5862 C C . ALA B 1 345 ? 9.664 -15.336 7.227 1 98.94 345 ALA B C 1
ATOM 5864 O O . ALA B 1 345 ? 9 -15.984 8.039 1 98.94 345 ALA B O 1
ATOM 5865 N N . LEU B 1 346 ? 9.328 -15.281 5.965 1 98.94 346 LEU B N 1
ATOM 5866 C CA . LEU B 1 346 ? 8.102 -15.875 5.445 1 98.94 346 LEU B CA 1
ATOM 5867 C C . LEU B 1 346 ? 8.242 -17.391 5.324 1 98.94 346 LEU B C 1
ATOM 5869 O O . LEU B 1 346 ? 7.422 -18.141 5.863 1 98.94 346 LEU B O 1
ATOM 5873 N N . LEU B 1 347 ? 9.328 -17.891 4.688 1 98.88 347 LEU B N 1
ATOM 5874 C CA . LEU B 1 347 ? 9.438 -19.297 4.32 1 98.88 347 LEU B CA 1
ATOM 5875 C C . LEU B 1 347 ? 9.875 -20.141 5.512 1 98.88 347 LEU B C 1
ATOM 5877 O O . LEU B 1 347 ? 9.383 -21.25 5.711 1 98.88 347 LEU B O 1
ATOM 5881 N N . VAL B 1 348 ? 10.812 -19.594 6.305 1 98.75 348 VAL B N 1
ATOM 5882 C CA . VAL B 1 348 ? 11.367 -20.375 7.402 1 98.75 348 VAL B CA 1
ATOM 5883 C C . VAL B 1 348 ? 10.555 -20.125 8.672 1 98.75 348 VAL B C 1
ATOM 5885 O O . VAL B 1 348 ? 9.961 -21.062 9.227 1 98.75 348 VAL B O 1
ATOM 5888 N N . HIS B 1 349 ? 10.383 -18.875 9.086 1 98.81 349 HIS B N 1
ATOM 5889 C CA . HIS B 1 349 ? 9.688 -18.578 10.328 1 98.81 349 HIS B CA 1
ATOM 5890 C C . HIS B 1 349 ? 8.172 -18.688 10.148 1 98.81 349 HIS B C 1
ATOM 5892 O O . HIS B 1 349 ? 7.457 -19.031 11.094 1 98.81 349 HIS B O 1
ATOM 5898 N N . GLY B 1 350 ? 7.707 -18.391 8.969 1 98.75 350 GLY B N 1
ATOM 5899 C CA . GLY B 1 350 ? 6.285 -18.438 8.672 1 98.75 350 GLY B CA 1
ATOM 5900 C C . GLY B 1 350 ? 5.805 -19.828 8.281 1 98.75 350 GLY B C 1
ATOM 5901 O O . GLY B 1 350 ? 5.227 -20.547 9.094 1 98.75 350 GLY B O 1
ATOM 5902 N N . TYR B 1 351 ? 6.223 -20.297 7.133 1 98.19 351 TYR B N 1
ATOM 5903 C CA . TYR B 1 351 ? 5.727 -21.547 6.566 1 98.19 351 TYR B CA 1
ATOM 5904 C C . TYR B 1 351 ? 6.301 -22.75 7.312 1 98.19 351 TYR B C 1
ATOM 5906 O O . TYR B 1 351 ? 5.684 -23.812 7.352 1 98.19 351 TYR B O 1
ATOM 5914 N N . GLY B 1 352 ? 7.543 -22.625 7.836 1 97.62 352 GLY B N 1
ATOM 5915 C CA . GLY B 1 352 ? 8.156 -23.719 8.562 1 97.62 352 GLY B CA 1
ATOM 5916 C C . GLY B 1 352 ? 9.117 -24.531 7.719 1 97.62 352 GLY B C 1
ATOM 5917 O O . GLY B 1 352 ? 9.445 -25.672 8.062 1 97.62 352 GLY B O 1
ATOM 5918 N N . LEU B 1 353 ? 9.562 -24 6.633 1 98.12 353 LEU B N 1
ATOM 5919 C CA . LEU B 1 353 ? 10.594 -24.672 5.852 1 98.12 353 LEU B CA 1
ATOM 5920 C C . LEU B 1 353 ? 11.922 -24.688 6.602 1 98.12 353 LEU B C 1
ATOM 5922 O O . LEU B 1 353 ? 12.219 -23.766 7.363 1 98.12 353 LEU B O 1
ATOM 5926 N N . LYS B 1 354 ? 12.656 -25.719 6.355 1 97.62 354 LYS B N 1
ATOM 5927 C CA . LYS B 1 354 ? 14.031 -25.688 6.848 1 97.62 354 LYS B CA 1
ATOM 5928 C C . LYS B 1 354 ? 14.852 -24.625 6.113 1 97.62 354 LYS B C 1
ATOM 5930 O O . LYS B 1 354 ? 14.68 -24.422 4.91 1 97.62 354 LYS B O 1
ATOM 5935 N N . SER B 1 355 ? 15.773 -24.031 6.805 1 98.38 355 SER B N 1
ATOM 5936 C CA . SER B 1 355 ? 16.547 -22.938 6.23 1 98.38 355 SER B CA 1
ATOM 5937 C C . SER B 1 355 ? 17.422 -23.422 5.078 1 98.38 355 SER B C 1
ATOM 5939 O O . SER B 1 355 ? 17.797 -22.641 4.207 1 98.38 355 SER B O 1
ATOM 5941 N N . TYR B 1 356 ? 17.703 -24.766 5 1 98 356 TYR B N 1
ATOM 5942 C CA . TYR B 1 356 ? 18.547 -25.328 3.957 1 98 356 TYR B CA 1
ATOM 5943 C C . TYR B 1 356 ? 17.719 -25.984 2.867 1 98 356 TYR B C 1
ATOM 5945 O O . TYR B 1 356 ? 18.266 -26.578 1.929 1 98 356 TYR B O 1
ATOM 5953 N N . GLN B 1 357 ? 16.375 -25.938 3.045 1 97.69 357 GLN B N 1
ATOM 5954 C CA . GLN B 1 357 ? 15.5 -26.453 1.989 1 97.69 357 GLN B CA 1
ATOM 5955 C C . GLN B 1 357 ? 15.75 -25.719 0.674 1 97.69 357 GLN B C 1
ATOM 5957 O O . GLN B 1 357 ? 15.703 -24.484 0.629 1 97.69 357 GLN B O 1
ATOM 5962 N N . LYS B 1 358 ? 15.992 -26.516 -0.364 1 98 358 LYS B N 1
ATOM 5963 C CA . LYS B 1 358 ? 16.156 -25.922 -1.687 1 98 358 LYS B CA 1
ATOM 5964 C C . LYS B 1 358 ? 14.82 -25.453 -2.256 1 98 358 LYS B C 1
ATOM 5966 O O . LYS B 1 358 ? 13.828 -26.188 -2.207 1 98 358 LYS B O 1
ATOM 5971 N N . VAL B 1 359 ? 14.766 -24.219 -2.689 1 98.62 359 VAL B N 1
ATOM 5972 C CA . VAL B 1 359 ? 13.609 -23.656 -3.375 1 98.62 359 VAL B CA 1
ATOM 5973 C C . VAL B 1 359 ? 13.984 -23.281 -4.809 1 98.62 359 VAL B C 1
ATOM 5975 O O . VAL B 1 359 ? 14.906 -22.5 -5.031 1 98.62 359 VAL B O 1
ATOM 5978 N N . ASN B 1 360 ? 13.266 -23.844 -5.762 1 98.38 360 ASN B N 1
ATOM 5979 C CA . ASN B 1 360 ? 13.562 -23.641 -7.176 1 98.38 360 ASN B CA 1
ATOM 5980 C C . ASN B 1 360 ? 12.82 -22.438 -7.738 1 98.38 360 ASN B C 1
ATOM 5982 O O . ASN B 1 360 ? 11.773 -22.047 -7.211 1 98.38 360 ASN B O 1
ATOM 5986 N N . PHE B 1 361 ? 13.359 -21.812 -8.695 1 97.94 361 PHE B N 1
ATOM 5987 C CA . PHE B 1 361 ? 12.727 -20.766 -9.492 1 97.94 361 PHE B CA 1
ATOM 5988 C C . PHE B 1 361 ? 13.117 -20.891 -10.953 1 97.94 361 PHE B C 1
ATOM 5990 O O . PHE B 1 361 ? 14.117 -21.531 -11.289 1 97.94 361 PHE B O 1
ATOM 5997 N N . MET B 1 362 ? 12.312 -20.375 -11.836 1 96.19 362 MET B N 1
ATOM 5998 C CA . MET B 1 362 ? 12.562 -20.484 -13.266 1 96.19 362 MET B CA 1
ATOM 5999 C C . MET B 1 362 ? 13.375 -19.297 -13.766 1 96.19 362 MET B C 1
ATOM 6001 O O . MET B 1 362 ? 13.227 -18.188 -13.258 1 96.19 362 MET B O 1
ATOM 6005 N N . PRO B 1 363 ? 14.188 -19.531 -14.766 1 94.69 363 PRO B N 1
ATOM 6006 C CA . PRO B 1 363 ? 14.828 -18.375 -15.406 1 94.69 363 PRO B CA 1
ATOM 6007 C C . PRO B 1 363 ? 13.828 -17.438 -16.078 1 94.69 363 PRO B C 1
ATOM 6009 O O . PRO B 1 363 ? 12.695 -17.844 -16.359 1 94.69 363 PRO B O 1
ATOM 6012 N N . ASN B 1 364 ? 14.25 -16.203 -16.312 1 89 364 ASN B N 1
ATOM 6013 C CA . ASN B 1 364 ? 13.375 -15.195 -16.891 1 89 364 ASN B CA 1
ATOM 6014 C C . ASN B 1 364 ? 12.789 -15.656 -18.219 1 89 364 ASN B C 1
ATOM 6016 O O . ASN B 1 364 ? 11.633 -15.359 -18.531 1 89 364 ASN B O 1
ATOM 6020 N N . SER B 1 365 ? 13.492 -16.391 -19.031 1 88.12 365 SER B N 1
ATOM 6021 C CA . SER B 1 365 ? 13.078 -16.812 -20.359 1 88.12 365 SER B CA 1
ATOM 6022 C C . SER B 1 365 ? 11.984 -17.875 -20.281 1 88.12 365 SER B C 1
ATOM 6024 O O . SER B 1 365 ? 11.258 -18.109 -21.25 1 88.12 365 SER B O 1
ATOM 6026 N N . LYS B 1 366 ? 11.836 -18.5 -19.141 1 90.56 366 LYS B N 1
ATOM 6027 C CA . LYS B 1 366 ? 10.859 -19.578 -18.984 1 90.56 366 LYS B CA 1
ATOM 6028 C C . LYS B 1 366 ? 9.961 -19.312 -17.781 1 90.56 366 LYS B C 1
ATOM 6030 O O . LYS B 1 366 ? 9.594 -20.25 -17.047 1 90.56 366 LYS B O 1
ATOM 6035 N N . ASN B 1 367 ? 9.727 -18.109 -17.609 1 88.56 367 ASN B N 1
ATOM 6036 C CA . ASN B 1 367 ? 8.945 -17.719 -16.438 1 88.56 367 ASN B CA 1
ATOM 6037 C C . ASN B 1 367 ? 7.555 -18.359 -16.469 1 88.56 367 ASN B C 1
ATOM 6039 O O . ASN B 1 367 ? 6.949 -18.484 -17.531 1 88.56 367 ASN B O 1
ATOM 6043 N N . ILE B 1 368 ? 7.109 -18.719 -15.312 1 92.94 368 ILE B N 1
ATOM 6044 C CA . ILE B 1 368 ? 5.793 -19.328 -15.156 1 92.94 368 ILE B CA 1
ATOM 6045 C C . ILE B 1 368 ? 4.793 -18.266 -14.695 1 92.94 368 ILE B C 1
ATOM 6047 O O . ILE B 1 368 ? 5.027 -17.562 -13.711 1 92.94 368 ILE B O 1
ATOM 6051 N N . ASP B 1 369 ? 3.746 -18.172 -15.43 1 95.94 369 ASP B N 1
ATOM 6052 C CA . ASP B 1 369 ? 2.66 -17.266 -15.086 1 95.94 369 ASP B CA 1
ATOM 6053 C C . ASP B 1 369 ? 1.387 -18.031 -14.742 1 95.94 369 ASP B C 1
ATOM 6055 O O . ASP B 1 369 ? 1.041 -19 -15.422 1 95.94 369 ASP B O 1
ATOM 6059 N N . TRP B 1 370 ? 0.716 -17.609 -13.695 1 98.19 370 TRP B N 1
ATOM 6060 C CA . TRP B 1 370 ? -0.467 -18.312 -13.227 1 98.19 370 TRP B CA 1
ATOM 6061 C C . TRP B 1 370 ? -1.553 -18.344 -14.297 1 98.19 370 TRP B C 1
ATOM 6063 O O . TRP B 1 370 ? -2.455 -19.188 -14.258 1 98.19 370 TRP B O 1
ATOM 6073 N N . THR B 1 371 ? -1.52 -17.453 -15.297 1 98.38 371 THR B N 1
ATOM 6074 C CA . THR B 1 371 ? -2.529 -17.375 -16.344 1 98.38 371 THR B CA 1
ATOM 6075 C C . THR B 1 371 ? -2.564 -18.656 -17.172 1 98.38 371 THR B C 1
ATOM 6077 O O . THR B 1 371 ? -3.602 -19.016 -17.734 1 98.38 371 THR B O 1
ATOM 6080 N N . LEU B 1 372 ? -1.428 -19.328 -17.266 1 98.25 372 LEU B N 1
ATOM 6081 C CA . LEU B 1 372 ? -1.412 -20.641 -17.922 1 98.25 372 LEU B CA 1
ATOM 6082 C C . LEU B 1 372 ? -2.373 -21.609 -17.234 1 98.25 372 LEU B C 1
ATOM 6084 O O . LEU B 1 372 ? -2.984 -22.453 -17.891 1 98.25 372 LEU B O 1
ATOM 6088 N N . GLY B 1 373 ? -2.52 -21.453 -15.93 1 98.44 373 GLY B N 1
ATOM 6089 C CA . GLY B 1 373 ? -3.471 -22.266 -15.195 1 98.44 373 GLY B CA 1
ATOM 6090 C C . GLY B 1 373 ? -4.906 -22.047 -15.625 1 98.44 373 GLY B C 1
ATOM 6091 O O . GLY B 1 373 ? -5.723 -22.969 -15.594 1 98.44 373 GLY B O 1
ATOM 6092 N N . VAL B 1 374 ? -5.23 -20.844 -15.984 1 98.44 374 VAL B N 1
ATOM 6093 C CA . VAL B 1 374 ? -6.559 -20.531 -16.5 1 98.44 374 VAL B CA 1
ATOM 6094 C C . VAL B 1 374 ? -6.809 -21.312 -17.797 1 98.44 374 VAL B C 1
ATOM 6096 O O . VAL B 1 374 ? -7.895 -21.844 -18 1 98.44 374 VAL B O 1
ATOM 6099 N N . VAL B 1 375 ? -5.785 -21.375 -18.688 1 98.25 375 VAL B N 1
ATOM 6100 C CA . VAL B 1 375 ? -5.891 -22.094 -19.953 1 98.25 375 VAL B CA 1
ATOM 6101 C C . VAL B 1 375 ? -6.184 -23.578 -19.688 1 98.25 375 VAL B C 1
ATOM 6103 O O . VAL B 1 375 ? -7.039 -24.172 -20.328 1 98.25 375 VAL B O 1
ATOM 6106 N N . LEU B 1 376 ? -5.539 -24.125 -18.703 1 97.5 376 LEU B N 1
ATOM 6107 C CA . LEU B 1 376 ? -5.684 -25.547 -18.375 1 97.5 376 LEU B CA 1
ATOM 6108 C C . LEU B 1 376 ? -7.102 -25.844 -17.906 1 97.5 376 LEU B C 1
ATOM 6110 O O . LEU B 1 376 ? -7.578 -26.969 -18.047 1 97.5 376 LEU B O 1
ATOM 6114 N N . GLN B 1 377 ? -7.773 -24.844 -17.344 1 95.88 377 GLN B N 1
ATOM 6115 C CA . GLN B 1 377 ? -9.109 -25.062 -16.781 1 95.88 377 GLN B CA 1
ATOM 6116 C C . GLN B 1 377 ? -10.188 -24.594 -17.75 1 95.88 377 GLN B C 1
ATOM 6118 O O . GLN B 1 377 ? -11.383 -24.672 -17.453 1 95.88 377 GLN B O 1
ATOM 6123 N N . HIS B 1 378 ? -9.742 -24.062 -18.875 1 94.94 378 HIS B N 1
ATOM 6124 C CA . HIS B 1 378 ? -10.695 -23.609 -19.875 1 94.94 378 HIS B CA 1
ATOM 6125 C C . HIS B 1 378 ? -11.414 -24.781 -20.531 1 94.94 378 HIS B C 1
ATOM 6127 O O . HIS B 1 378 ? -10.781 -25.75 -20.938 1 94.94 378 HIS B O 1
ATOM 6133 N N . LYS B 1 379 ? -12.805 -24.734 -20.547 1 87.12 379 LYS B N 1
ATOM 6134 C CA . LYS B 1 379 ? -13.609 -25.75 -21.219 1 87.12 379 LYS B CA 1
ATOM 6135 C C . LYS B 1 379 ? -14.18 -25.219 -22.531 1 87.12 379 LYS B C 1
ATOM 6137 O O . LYS B 1 379 ? -14.766 -24.141 -22.578 1 87.12 379 LYS B O 1
ATOM 6142 N N . GLN B 1 380 ? -13.781 -25.859 -23.625 1 72.94 380 GLN B N 1
ATOM 6143 C CA . GLN B 1 380 ? -14.305 -25.469 -24.922 1 72.94 380 GLN B CA 1
ATOM 6144 C C . GLN B 1 380 ? -15.789 -25.781 -25.047 1 72.94 380 GLN B C 1
ATOM 6146 O O . GLN B 1 380 ? -16.234 -26.859 -24.625 1 72.94 380 GLN B O 1
ATOM 6151 N N . SER B 1 381 ? -16.609 -24.656 -25.109 1 56 381 SER B N 1
ATOM 6152 C CA 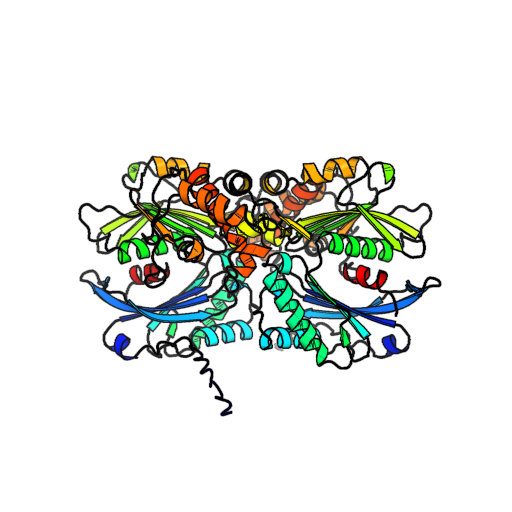. SER B 1 381 ? -18 -24.922 -25.422 1 56 381 SER B CA 1
ATOM 6153 C C . SER B 1 381 ? -18.156 -25.531 -26.812 1 56 381 SER B C 1
ATOM 6155 O O . SER B 1 381 ? -17.312 -25.312 -27.688 1 56 381 SER B O 1
#

InterPro domains:
  IPR000407 Nucleoside phosphatase GDA1/CD39 [PF01150] (27-222)
  IPR000407 Nucleoside phosphatase GDA1/CD39 [PF01150] (250-380)
  IPR000407 Nucleoside phosphatase GDA1/CD39 [PS01238] (140-155)
  IPR000407 Nucleoside phosphatase GDA1/CD39 [PTHR11782] (6-379)

pLDDT: mean 91.25, std 14.57, range [29.69, 98.94]

Secondary structure (DSSP, 8-state):
---------------------THHHHHSEEEEEEEE-SS-EEEEEEEEEE-TTS-EEEEEEEEEEEESS-GGGS--SHHHHHHHHHHHTTT---S-EEEEEEE-HHHHTS-HHHHHHHHHHHHHHHHT-SSEEEEEEEEPPHHHHHHHHHHHHHHHTT-TT-SS--PPEEEEE-SSEEEEEEE-S-GGG---TTEEEEEETTEEEEEEEEEEET-SHHHHHHTTTT-GGGS-BTPBPTTSPBP---HHHHHHHHHIIIIIIS-HHHHHHHHHHHS--S-EEEEETHHHHHT-GGG--TTSEEEHHHHHHHHIIIIITSBHHHHHHH-TT-TTGGGTTHHHHHHIIIIIIII---TT-EEE---GGG---THHHHHHT----/---------------------THHHHHSEEEEEEEE-SS-EEEEEEEEEE-TTS-EEEEEEEEEEEESS-GGGS--SHHHHHHHHHHHTTT---S-EEEEEEE-HHHHTS-HHHHHHHHHHHHHHHHT-SSEEEEEEEEPPHHHHHHHHHHHHHHHTT-TT-SS--PPEEEEE-SSEEEEEEE-S-GGG---TTEEEEEETTEEEEEEEEEEET-SHHHHHHTTTT-GGGS-BTPBPTTSPBP---HHHHHHHHHIIIIIIS-HHHHHHHHHHHS--S-EEEEETHHHHHT-GGG--TTSEEEHHHHHHHHIIIIITSBHHHHHHH-TT-TTGGGTTHHHHHHIIIIIIII---TT-EEE---GGG---THHHHHHT----

Radius of gyration: 27.71 Å; Cα contacts (8 Å, |Δi|>4): 1616; chains: 2; bounding box: 102×86×68 Å

Nearest PDB structures (foldseek):
  4brk-assembly1_A  TM=9.717E-01  e=3.697E-53  Legionella pneumophila
  4brd-assembly1_B  TM=9.615E-01  e=1.539E-52  Legionella pneumophila
  4brp-assembly2_B  TM=9.698E-01  e=2.584E-52  Legionella pneumophila
  4brc-assembly1_B  TM=9.584E-01  e=6.000E-52  Legionella pneumophila
  3aar-assembly1_A  TM=9.553E-01  e=5.624E-52  Legionella pneumophila subsp. pneumophila str. Philadelphia 1

Organism: Legionella pneumophila subsp. pneumophila (strain Philadelphia 1 / ATCC 33152 / DSM 7513) (NCBI:txid272624)

Foldseek 3Di:
DPPPPPPPPPPPPDPPQQLQDLVLVVVFPKEWEWEQEQAKIKIWIWTFHADPVRFTDPIDTRGMDIGDGGPLPDDLDLVTLLVRVCRRCPSPDQAAHEYEAEYELNNVVDDVVSFVSNQVSNQVSCVPHDRYHYPGHGYDYQLLLLLLLQLLVCVLVVQVPDPVRAGAWEWEAEQFKIKTKFWDPDCVPDPDPQWDWDDFPNDITIMGMDMFGQLHPNSLCVVPQQPQQQFAFQPQGPVRDTHQHDLQVLLVVSLCCQCVVRNQQVVAAVVCVNGPHQAYEYAYPLVVVVQPVQQVPVVQKDFLLVQQVCCRPPTRHDHPVVVCVVCVPDPCSRRSSNSSSSCCSCVCVRNNDDRRRIYGYDHPVSHGHSVVSVSSVDRDD/DPPPPPPPPPPPPPPPQQLQDPVLVVVFPKEWEWEQEQAKIKIWMWTFHADPVRFTDPIDTRGMDIGDGGPLPDDLDLVTLLVRVCRRCPSPDQAAHEYEAEYELNNVVDDVVSFVSNQVSNQVSQVPHDRYHYPGHGYDYQLLLLLLLQLLVCVLVVQVPDPVRAGAWEWEAEQFKIKTKFWDPDCVPDPDPQWDWDDFPNDITIMGMDMFGQLHPNSLCVVCQQPQQQFAFQPQGPVRDTHQHDLQVLLVVSLCCQCVVRNQQVVAAVVCVNGPHQAYEYAYPLVVVVQPVQQVPVVQKDFLLVQQVCCRPPTRHDHPVVVCVVCVPDPCSRRSSNSSSSCCSCVCVRNNDDRRRIYGYDHPVSHGHSVVSVSSVDRDD